Protein AF-0000000066103122 (afdb_homodimer)

Nearest PDB structures (foldseek):
  4ohc-assembly1_D  TM=9.793E-01  e=1.369E-34  Burkholderia cenocepacia J2315
  4ohc-assembly4_C  TM=9.873E-01  e=9.180E-32  Burkholderia cenocepacia J2315
  2wns-assembly1_A  TM=8.733E-01  e=3.227E-16  Homo sapiens
  2p1z-assembly1_B  TM=8.648E-01  e=1.745E-10  Corynebacterium diphtheriae NCTC 13129
  3ohp-assembly1_D  TM=6.500E-01  e=2.940E-05  Vibrio cholerae

Organism: Agrobacterium fabrum (strain C58 / ATCC 33970) (NCBI:txid176299)

Radius of gyration: 23.52 Å; Cα contacts (8 Å, |Δi|>4): 928; chains: 2; bounding box: 47×74×55 Å

Sequence (464 aa):
MNHFTFTDRTVVAELVAKMLWEIKAVHFNSESPYTFASGMKSPVYIDMRKLISFPRIRSAAMDFAAAAVMREAGFEKFDCVAGGETAGIPFAAFLAERLGLPMIYCRKKPKGHGRNAQIEGHMPDGARVLVIEDLTTAGGSMFTFIDAIRAAGGIVDHGIALFYYGIFEEAEARFANGNVKLHYLTTWRDVLAVARAEKLFDEKTLSGVEAFLDNPLPWSAKHGGVSELPQSMNHFTFTDRTVVAELVAKMLWEIKAVHFNSESPYTFASGMKSPVYIDMRKLISFPRIRSAAMDFAAAAVMREAGFEKFDCVAGGETAGIPFAAFLAERLGLPMIYCRKKPKGHGRNAQIEGHMPDGARVLVIEDLTTAGGSMFTFIDAIRAAGGIVDHGIALFYYGIFEEAEARFANGNVKLHYLTTWRDVLAVARAEKLFDEKTLSGVEAFLDNPLPWSAKHGGVSELPQS

InterPro domains:
  IPR000836 Phosphoribosyltransferase domain [PF00156] (63-153)
  IPR000836 Phosphoribosyltransferase domain [cd06223] (75-187)
  IPR004467 Orotate phosphoribosyl transferase domain [TIGR00336] (19-190)
  IPR023031 Orotate phosphoribosyltransferase [MF_01208] (1-232)
  IPR029057 Phosphoribosyltransferase-like [G3DSA:3.40.50.2020] (2-230)
  IPR029057 Phosphoribosyltransferase-like [SSF53271] (18-224)

Foldseek 3Di:
DLPQDQDDLLVLQLVLLVVQVVQVQKAAALPQFDQDPQQFTARMGGHLLVQVVPVVSLLSLLSNVLSQCCVPPHLPQFQEEEAEPDSRVVSRVSNCVSSVHHYWYFYLDADDDDLCRGIGDDDDAAGEYEYEHQEDEQCVSVVSRVVSCVSNRYDAQEYEYQEYAPQDPNSVVVSVVVNHHYHYRYYVVSNLVSCVVVVVDDPVRSVSNVVCSNPVLVSRVVVRGHNDGDPD/DLPQDQDDLLVLQLVLLVVQVVQVQKAFALPQFDQDPQQFTARMGGHLLCQVVPVVSLLSLLSNVLSQCCVPPHLPQFQEEEAEPDSRVVSRVSNCVSSVHHYWYFYLDADDDDLCRGIGDDDDAAGEYEYEHQEDEQCVSVVSRVVSCVSNRYDAQEYEYQEYAPQDPNSVVVSVVVNHHYHYRYYPVSSLVSCVVVVVDDPVRSVSNVVCSNPVLVSRVVVRGHNDGDPD

pLDDT: mean 94.98, std 8.25, range [43.53, 98.94]

Structure (mmCIF, N/CA/C/O backbone):
data_AF-0000000066103122-model_v1
#
loop_
_entity.id
_entity.type
_entity.pdbx_description
1 polymer 'Orotate phosphoribosyltransferase'
#
loop_
_atom_site.group_PDB
_atom_site.id
_atom_site.type_symbol
_atom_site.label_atom_id
_atom_site.label_alt_id
_atom_site.label_comp_id
_atom_site.label_asym_id
_atom_site.label_entity_id
_atom_site.label_seq_id
_atom_site.pdbx_PDB_ins_code
_atom_site.Cartn_x
_atom_site.Cartn_y
_atom_site.Cartn_z
_atom_site.occupancy
_atom_site.B_iso_or_equiv
_atom_site.auth_seq_id
_atom_site.auth_comp_id
_atom_site.auth_asym_id
_atom_site.auth_atom_id
_atom_site.pdbx_PDB_model_num
ATOM 1 N N . MET A 1 1 ? 7.789 -9.289 19.344 1 43.53 1 MET A N 1
ATOM 2 C CA . MET A 1 1 ? 9 -10.039 19.031 1 43.53 1 MET A CA 1
ATOM 3 C C . MET A 1 1 ? 8.75 -10.977 17.844 1 43.53 1 MET A C 1
ATOM 5 O O . MET A 1 1 ? 7.809 -11.766 17.859 1 43.53 1 MET A O 1
ATOM 9 N N . ASN A 1 2 ? 9.195 -10.57 16.656 1 53.97 2 ASN A N 1
ATOM 10 C CA . ASN A 1 2 ? 8.906 -11.375 15.477 1 53.97 2 ASN A CA 1
ATOM 11 C C . ASN A 1 2 ? 9.508 -12.773 15.594 1 53.97 2 ASN A C 1
ATOM 13 O O . ASN A 1 2 ? 10.711 -12.922 15.805 1 53.97 2 ASN A O 1
ATOM 17 N N . HIS A 1 3 ? 8.812 -13.664 16.219 1 66.19 3 HIS A N 1
ATOM 18 C CA . HIS A 1 3 ? 9.266 -15.047 16.203 1 66.19 3 HIS A CA 1
ATOM 19 C C . HIS A 1 3 ? 9.219 -15.641 14.805 1 66.19 3 HIS A C 1
ATOM 21 O O . HIS A 1 3 ? 8.141 -15.75 14.211 1 66.19 3 HIS A O 1
ATOM 27 N N . PHE A 1 4 ? 10.5 -15.492 14.211 1 77.12 4 PHE A N 1
ATOM 28 C CA . PHE A 1 4 ? 10.602 -16.094 12.891 1 77.12 4 PHE A CA 1
ATOM 29 C C . PHE A 1 4 ? 10.867 -17.594 13 1 77.12 4 PHE A C 1
ATOM 31 O O . PHE A 1 4 ? 11.727 -18.031 13.773 1 77.12 4 PHE A O 1
ATOM 38 N N . THR A 1 5 ? 9.945 -18.328 12.445 1 84.81 5 THR A N 1
ATOM 39 C CA . THR A 1 5 ? 10.227 -19.75 12.227 1 84.81 5 THR A CA 1
ATOM 40 C C . THR A 1 5 ? 10.766 -19.984 10.82 1 84.81 5 THR A C 1
ATOM 42 O O . THR A 1 5 ? 10.266 -19.406 9.852 1 84.81 5 THR A O 1
ATOM 45 N N . PHE A 1 6 ? 11.898 -20.688 10.797 1 94.62 6 PHE A N 1
ATOM 46 C CA . PHE A 1 6 ? 12.523 -20.969 9.508 1 94.62 6 PHE A CA 1
ATOM 47 C C . PHE A 1 6 ? 12.078 -22.328 8.984 1 94.62 6 PHE A C 1
ATOM 49 O O . PHE A 1 6 ? 12.828 -23.312 9.062 1 94.62 6 PHE A O 1
ATOM 56 N N . THR A 1 7 ? 10.938 -22.344 8.367 1 93.94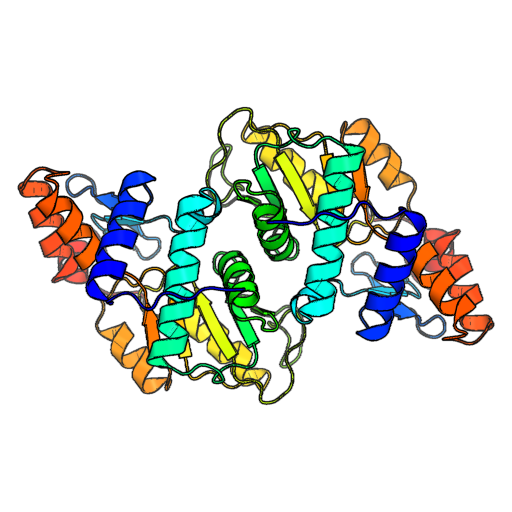 7 THR A N 1
ATOM 57 C CA . THR A 1 7 ? 10.289 -23.531 7.82 1 93.94 7 THR A CA 1
ATOM 58 C C . THR A 1 7 ? 10.945 -23.953 6.508 1 93.94 7 THR A C 1
ATOM 60 O O . THR A 1 7 ? 11.383 -23.094 5.73 1 93.94 7 THR A O 1
ATOM 63 N N . ASP A 1 8 ? 10.977 -25.234 6.324 1 97 8 ASP A N 1
ATOM 64 C CA . ASP A 1 8 ? 11.516 -25.766 5.078 1 97 8 ASP A CA 1
ATOM 65 C C . ASP A 1 8 ? 10.805 -25.172 3.865 1 97 8 ASP A C 1
ATOM 67 O O . ASP A 1 8 ? 9.578 -25.031 3.867 1 97 8 ASP A O 1
ATOM 71 N N . ARG A 1 9 ? 11.547 -24.969 2.834 1 96.88 9 ARG A N 1
ATOM 72 C CA . ARG A 1 9 ? 11.031 -24.281 1.653 1 96.88 9 ARG A CA 1
ATOM 73 C C . ARG A 1 9 ? 9.898 -25.078 1.009 1 96.88 9 ARG A C 1
ATOM 75 O O . ARG A 1 9 ? 8.93 -24.5 0.514 1 96.88 9 ARG A O 1
ATOM 82 N N . THR A 1 10 ? 10.031 -26.359 0.989 1 97.88 10 THR A N 1
ATOM 83 C CA . THR A 1 10 ? 9.016 -27.203 0.355 1 97.88 10 THR A CA 1
ATOM 84 C C . THR A 1 10 ? 7.699 -27.141 1.126 1 97.88 10 THR A C 1
ATOM 86 O O . THR A 1 10 ? 6.621 -27.141 0.527 1 97.88 10 THR A O 1
ATOM 89 N N . VAL A 1 11 ? 7.816 -27.078 2.422 1 98.38 11 VAL A N 1
ATOM 90 C CA . VAL A 1 11 ? 6.637 -26.969 3.271 1 98.38 11 VAL A CA 1
ATOM 91 C C . VAL A 1 11 ? 5.98 -25.609 3.066 1 98.38 11 VAL A C 1
ATOM 93 O O . VAL A 1 11 ? 4.758 -25.516 2.953 1 98.38 11 VAL A O 1
ATOM 96 N N . VAL A 1 12 ? 6.797 -24.547 2.957 1 98.44 12 VAL A N 1
ATOM 97 C CA . VAL A 1 12 ? 6.289 -23.203 2.74 1 98.44 12 VAL A CA 1
ATOM 98 C C . VAL A 1 12 ? 5.543 -23.141 1.407 1 98.44 12 VAL A C 1
ATOM 100 O O . VAL A 1 12 ? 4.422 -22.625 1.34 1 98.44 12 VAL A O 1
ATOM 103 N N . ALA A 1 13 ? 6.152 -23.672 0.388 1 98.81 13 ALA A N 1
ATOM 104 C CA . ALA A 1 13 ? 5.543 -23.641 -0.94 1 98.81 13 ALA A CA 1
ATOM 105 C C . ALA A 1 13 ? 4.188 -24.344 -0.934 1 98.81 13 ALA A C 1
ATOM 107 O O . ALA A 1 13 ? 3.219 -23.844 -1.506 1 98.81 13 ALA A O 1
ATOM 108 N N . GLU A 1 14 ? 4.117 -25.469 -0.267 1 98.81 14 GLU A N 1
ATOM 109 C CA . GLU A 1 14 ? 2.877 -26.234 -0.174 1 98.81 14 GLU A CA 1
ATOM 110 C C . GLU A 1 14 ? 1.819 -25.469 0.617 1 98.81 14 GLU A C 1
ATOM 112 O O . GLU A 1 14 ? 0.664 -25.375 0.196 1 98.81 14 GLU A O 1
ATOM 117 N N . LEU A 1 15 ? 2.184 -24.938 1.771 1 98.75 15 LEU A N 1
ATOM 118 C CA . LEU A 1 15 ? 1.24 -24.234 2.631 1 98.75 15 LEU A CA 1
ATOM 119 C C . LEU A 1 15 ? 0.679 -23 1.926 1 98.75 15 LEU A C 1
ATOM 121 O O . LEU A 1 15 ? -0.526 -22.75 1.977 1 98.75 15 LEU A O 1
ATOM 125 N N . VAL A 1 16 ? 1.563 -22.25 1.271 1 98.81 16 VAL A N 1
ATOM 126 C CA . VAL A 1 16 ? 1.106 -21.047 0.573 1 98.81 16 VAL A CA 1
ATOM 127 C C . VAL A 1 16 ? 0.188 -21.438 -0.582 1 98.81 16 VAL A C 1
ATOM 129 O O . VAL A 1 16 ? -0.847 -20.812 -0.804 1 98.81 16 VAL A O 1
ATOM 132 N N . ALA A 1 17 ? 0.539 -22.484 -1.31 1 98.88 17 ALA A N 1
ATOM 133 C CA . ALA A 1 17 ? -0.339 -22.984 -2.365 1 98.88 17 ALA A CA 1
ATOM 134 C C . ALA A 1 17 ? -1.716 -23.344 -1.813 1 98.88 17 ALA A C 1
ATOM 136 O O . ALA A 1 17 ? -2.738 -22.984 -2.406 1 98.88 17 ALA A O 1
ATOM 137 N N . LYS A 1 18 ? -1.771 -24.031 -0.689 1 98.88 18 LYS A N 1
ATOM 138 C CA . LYS A 1 18 ? -3.033 -24.406 -0.056 1 98.88 18 LYS A CA 1
ATOM 139 C C . LYS A 1 18 ? -3.834 -23.156 0.338 1 98.88 18 LYS A C 1
ATOM 141 O O . LYS A 1 18 ? -5.055 -23.125 0.161 1 98.88 18 LYS A O 1
ATOM 146 N N . MET A 1 19 ? -3.162 -22.156 0.867 1 98.81 19 MET A N 1
ATOM 147 C CA . MET A 1 19 ? -3.814 -20.906 1.223 1 98.81 19 MET A CA 1
ATOM 148 C C . MET A 1 19 ? -4.488 -20.281 0.007 1 98.81 19 MET A C 1
ATOM 150 O O . MET A 1 19 ? -5.625 -19.812 0.097 1 98.81 19 MET A O 1
ATOM 154 N N . LEU A 1 20 ? -3.791 -20.281 -1.116 1 98.88 20 LEU A N 1
ATOM 155 C CA . LEU A 1 20 ? -4.309 -19.672 -2.336 1 98.88 20 LEU A CA 1
ATOM 156 C C . LEU A 1 20 ? -5.562 -20.406 -2.816 1 98.88 20 LEU A C 1
ATOM 158 O O . LEU A 1 20 ? -6.52 -19.766 -3.258 1 98.88 20 LEU A O 1
ATOM 162 N N . TRP A 1 21 ? -5.551 -21.719 -2.736 1 98.81 21 TRP A N 1
ATOM 163 C CA . TRP A 1 21 ? -6.734 -22.484 -3.102 1 98.81 21 TRP A CA 1
ATOM 164 C C . TRP A 1 21 ? -7.895 -22.172 -2.158 1 98.81 21 TRP A C 1
ATOM 166 O O . TRP A 1 21 ? -9.039 -22.031 -2.596 1 98.81 21 TRP A O 1
ATOM 176 N N . GLU A 1 22 ? -7.66 -22.078 -0.868 1 98.56 22 GLU A N 1
ATOM 177 C CA . GLU A 1 22 ? -8.672 -21.875 0.158 1 98.56 22 GLU A CA 1
ATOM 178 C C . GLU A 1 22 ? -9.445 -20.578 -0.086 1 98.56 22 GLU A C 1
ATOM 180 O O . GLU A 1 22 ? -10.656 -20.516 0.111 1 98.56 22 GLU A O 1
ATOM 185 N N . ILE A 1 23 ? -8.758 -19.562 -0.564 1 98.31 23 ILE A N 1
ATOM 186 C CA . ILE A 1 23 ? -9.414 -18.266 -0.694 1 98.31 23 ILE A CA 1
ATOM 187 C C . ILE A 1 23 ? -9.758 -18.016 -2.16 1 98.31 23 ILE A C 1
ATOM 189 O O . ILE A 1 23 ? -10.078 -16.891 -2.537 1 98.31 23 ILE A O 1
ATOM 193 N N . LYS A 1 24 ? -9.523 -19 -3.004 1 98 24 LYS A N 1
ATOM 194 C CA . LYS A 1 24 ? -9.852 -18.922 -4.422 1 98 24 LYS A CA 1
ATOM 195 C C . LYS A 1 24 ? -9.086 -17.812 -5.113 1 98 24 LYS A C 1
ATOM 197 O O . LYS A 1 24 ? -9.664 -17.016 -5.855 1 98 24 LYS A O 1
ATOM 202 N N . ALA A 1 25 ? -7.848 -17.719 -4.742 1 98.56 25 ALA A N 1
ATOM 203 C CA . ALA A 1 25 ? -6.965 -16.781 -5.41 1 98.56 25 ALA A CA 1
ATOM 204 C C . ALA A 1 25 ? -6.398 -17.359 -6.699 1 98.56 25 ALA A C 1
ATOM 206 O O . ALA A 1 25 ? -5.82 -16.641 -7.516 1 98.56 25 ALA A O 1
ATOM 207 N N . VAL A 1 26 ? -6.523 -18.656 -6.887 1 98.38 26 VAL A N 1
ATOM 208 C CA . VAL A 1 26 ? -6.074 -19.344 -8.102 1 98.38 26 VAL A CA 1
ATOM 209 C C . VAL A 1 26 ? -7.234 -20.109 -8.727 1 98.38 26 VAL A C 1
ATOM 211 O O . VAL A 1 26 ? -8.133 -20.578 -8.016 1 98.38 26 VAL A O 1
ATOM 214 N N . HIS A 1 27 ? -7.152 -20.172 -10.07 1 97.19 27 HIS A N 1
ATOM 215 C CA . HIS A 1 27 ? -8.195 -20.844 -10.836 1 97.19 27 HIS A CA 1
ATOM 216 C C . HIS A 1 27 ? -7.609 -21.609 -12.016 1 97.19 27 HIS A C 1
ATOM 218 O O . HIS A 1 27 ? -6.656 -21.156 -12.648 1 97.19 27 HIS A O 1
ATOM 224 N N . PHE A 1 28 ? -8.211 -22.797 -12.25 1 97.56 28 PHE A N 1
ATOM 225 C CA . PHE A 1 28 ? -7.891 -23.578 -13.43 1 97.56 28 PHE A CA 1
ATOM 226 C C . PHE A 1 28 ? -9.094 -23.688 -14.359 1 97.56 28 PHE A C 1
ATOM 228 O O . PHE A 1 28 ? -10.227 -23.844 -13.898 1 97.56 28 PHE A O 1
ATOM 235 N N . ASN A 1 29 ? -8.938 -23.438 -15.578 1 94.5 29 ASN A N 1
ATOM 236 C CA . ASN A 1 29 ? -9.961 -23.656 -16.594 1 94.5 29 ASN A CA 1
ATOM 237 C C . ASN A 1 29 ? -9.336 -24.016 -17.938 1 94.5 29 ASN A C 1
ATOM 239 O O . ASN A 1 29 ? -9.016 -23.141 -18.75 1 94.5 29 ASN A O 1
ATOM 243 N N . SER A 1 30 ? -9.297 -25.234 -18.219 1 89.31 30 SER A N 1
ATOM 244 C CA . SER A 1 30 ? -8.656 -25.672 -19.453 1 89.31 30 SER A CA 1
ATOM 245 C C . SER A 1 30 ? -9.648 -25.688 -20.609 1 89.31 30 SER A C 1
ATOM 247 O O . SER A 1 30 ? -9.258 -25.672 -21.781 1 89.31 30 SER A O 1
ATOM 249 N N . GLU A 1 31 ? -10.875 -25.781 -20.359 1 89.88 31 GLU A N 1
ATOM 250 C CA . GLU A 1 31 ? -11.906 -25.828 -21.391 1 89.88 31 GLU A CA 1
ATOM 251 C C . GLU A 1 31 ? -12.133 -24.438 -22 1 89.88 31 GLU A C 1
ATOM 253 O O . GLU A 1 31 ? -12.266 -24.312 -23.219 1 89.88 31 GLU A O 1
ATOM 258 N N . SER A 1 32 ? -12.188 -23.453 -21.188 1 92.88 32 SER A N 1
ATOM 259 C CA . SER A 1 32 ? -12.312 -22.062 -21.625 1 92.88 32 SER A CA 1
ATOM 260 C C . SER A 1 32 ? -11.18 -21.203 -21.062 1 92.88 32 SER A C 1
ATOM 262 O O . SER A 1 32 ? -11.367 -20.469 -20.094 1 92.88 32 SER A O 1
ATOM 264 N N . PRO A 1 33 ? -10.062 -21.234 -21.719 1 94.81 33 PRO A N 1
ATOM 265 C CA . PRO A 1 33 ? -8.875 -20.578 -21.188 1 94.81 33 PRO A CA 1
ATOM 266 C C . PRO A 1 33 ? -9.047 -19.062 -21.047 1 94.81 33 PRO A C 1
ATOM 268 O O . PRO A 1 33 ? -9.852 -18.469 -21.781 1 94.81 33 PRO A O 1
ATOM 271 N N . TYR A 1 34 ? -8.312 -18.516 -20.188 1 94.62 34 TYR A N 1
ATOM 272 C CA . TYR A 1 34 ? -8.266 -17.078 -19.984 1 94.62 34 TYR A CA 1
ATOM 273 C C . TYR A 1 34 ? -7.422 -16.391 -21.047 1 94.62 34 TYR A C 1
ATOM 275 O O . TYR A 1 34 ? -6.574 -17.031 -21.672 1 94.62 34 TYR A O 1
ATOM 283 N N . THR A 1 35 ? -7.715 -15.156 -21.234 1 91.56 35 THR A N 1
ATOM 284 C CA . THR A 1 35 ? -6.918 -14.344 -22.141 1 91.56 35 THR A CA 1
ATOM 285 C C . THR A 1 35 ? -6.207 -13.227 -21.391 1 91.56 35 THR A C 1
ATOM 287 O O . THR A 1 35 ? -6.855 -12.383 -20.766 1 91.56 35 THR A O 1
ATOM 290 N N . PHE A 1 36 ? -4.91 -13.258 -21.516 1 85.75 36 PHE A N 1
ATOM 291 C CA . PHE A 1 36 ? -4.129 -12.18 -20.906 1 85.75 36 PHE A CA 1
ATOM 292 C C . PHE A 1 36 ? -4.125 -10.945 -21.797 1 85.75 36 PHE A C 1
ATOM 294 O O . PHE A 1 36 ? -4.473 -11.031 -22.984 1 85.75 36 PHE A O 1
ATOM 301 N N . ALA A 1 37 ? -3.756 -9.844 -21.219 1 76.69 37 ALA A N 1
ATOM 302 C CA . ALA A 1 37 ? -3.66 -8.594 -21.969 1 76.69 37 ALA A CA 1
ATOM 303 C C . ALA A 1 37 ? -2.695 -8.742 -23.141 1 76.69 37 ALA A C 1
ATOM 305 O O . ALA A 1 37 ? -2.871 -8.102 -24.188 1 76.69 37 ALA A O 1
ATOM 306 N N . SER A 1 38 ? -1.749 -9.586 -22.969 1 81.12 38 SER A N 1
ATOM 307 C CA . SER A 1 38 ? -0.739 -9.836 -23.984 1 81.12 38 SER A CA 1
ATOM 308 C C . SER A 1 38 ? -1.318 -10.625 -25.156 1 81.12 38 SER A C 1
ATOM 310 O O . SER A 1 38 ? -0.667 -10.781 -26.188 1 81.12 38 SER A O 1
ATOM 312 N N . GLY A 1 39 ? -2.48 -11.133 -24.953 1 86.69 39 GLY A N 1
ATOM 313 C CA . GLY A 1 39 ? -3.088 -12 -25.953 1 86.69 39 GLY A CA 1
ATOM 314 C C . GLY A 1 39 ? -2.852 -13.469 -25.688 1 86.69 39 GLY A C 1
ATOM 315 O O . GLY A 1 39 ? -3.438 -14.328 -26.359 1 86.69 39 GLY A O 1
ATOM 316 N N . MET A 1 40 ? -2.086 -13.758 -24.75 1 90.75 40 MET A N 1
ATOM 317 C CA . MET A 1 40 ? -1.8 -15.148 -24.406 1 90.75 40 MET A CA 1
ATOM 318 C C . MET A 1 40 ? -3.023 -15.82 -23.797 1 90.75 40 MET A C 1
ATOM 320 O O . MET A 1 40 ? -3.723 -15.227 -22.984 1 90.75 40 MET A O 1
ATOM 324 N N . LYS A 1 41 ? -3.229 -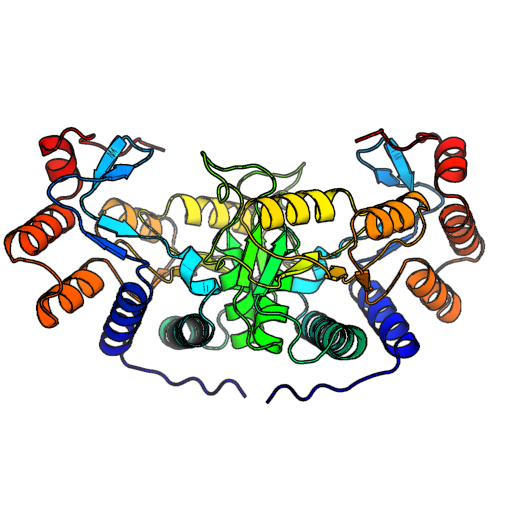17.047 -24.234 1 94.94 41 LYS A N 1
ATOM 325 C CA . LYS A 1 41 ? -4.246 -17.891 -23.609 1 94.94 41 LYS A CA 1
ATOM 326 C C . LYS A 1 41 ? -3.648 -18.719 -22.469 1 94.94 41 LYS A C 1
ATOM 328 O O . LYS A 1 41 ? -2.527 -19.203 -22.578 1 94.94 41 LYS A O 1
ATOM 333 N N . SER A 1 42 ? -4.371 -18.734 -21.469 1 95.94 42 SER A N 1
ATOM 334 C CA . SER A 1 42 ? -3.875 -19.406 -20.266 1 95.94 42 SER A CA 1
ATOM 335 C C . SER A 1 42 ? -4.984 -20.203 -19.578 1 95.94 42 SER A C 1
ATOM 337 O O . SER A 1 42 ? -6.098 -19.688 -19.406 1 95.94 42 SER A O 1
ATOM 339 N N . PRO A 1 43 ? -4.727 -21.438 -19.219 1 97.44 43 PRO A N 1
ATOM 340 C CA . PRO A 1 43 ? -5.719 -22.188 -18.438 1 97.44 43 PRO A CA 1
ATOM 341 C C . PRO A 1 43 ? -5.676 -21.875 -16.953 1 97.44 43 PRO A C 1
ATOM 343 O O . PRO A 1 43 ? -6.418 -22.453 -16.156 1 97.44 43 PRO A O 1
ATOM 346 N N . VAL A 1 44 ? -4.766 -20.984 -16.578 1 97.5 44 VAL A N 1
ATOM 347 C CA . VAL A 1 44 ? -4.637 -20.641 -15.156 1 97.5 44 VAL A CA 1
ATOM 348 C C . VAL A 1 44 ? -4.832 -19.141 -14.969 1 97.5 44 VAL A C 1
ATOM 350 O O . VAL A 1 44 ? -4.508 -18.344 -15.852 1 97.5 44 VAL A O 1
ATOM 353 N N . TYR A 1 45 ? -5.418 -18.828 -13.875 1 96.06 45 TYR A N 1
ATOM 354 C CA . TYR A 1 45 ? -5.605 -17.453 -13.453 1 96.06 45 TYR A CA 1
ATOM 355 C C . TYR A 1 45 ? -5.289 -17.281 -11.977 1 96.06 45 TYR A C 1
ATOM 357 O O . TYR A 1 45 ? -5.543 -18.172 -11.172 1 96.06 45 TYR A O 1
ATOM 365 N N . ILE A 1 46 ? -4.723 -16.141 -11.633 1 97.5 46 ILE A N 1
ATOM 366 C CA . ILE A 1 46 ? -4.34 -15.891 -10.25 1 97.5 46 ILE A CA 1
ATOM 367 C C . ILE A 1 46 ? -4.617 -14.438 -9.891 1 97.5 46 ILE A C 1
ATOM 369 O O . ILE A 1 46 ? -4.387 -13.531 -10.695 1 97.5 46 ILE A O 1
ATOM 373 N N . ASP A 1 47 ? -5.109 -14.195 -8.68 1 96.56 47 ASP A N 1
ATOM 374 C CA . ASP A 1 47 ? -5.285 -12.875 -8.086 1 96.56 47 ASP A CA 1
ATOM 375 C C . ASP A 1 47 ? -4.641 -12.805 -6.699 1 96.56 47 ASP A C 1
ATOM 377 O O . ASP A 1 47 ? -5.305 -13.031 -5.688 1 96.56 47 ASP A O 1
ATOM 381 N N . MET A 1 48 ? -3.445 -12.344 -6.652 1 98.12 48 MET A N 1
ATOM 382 C CA . MET A 1 48 ? -2.682 -12.297 -5.406 1 98.12 48 MET A CA 1
ATOM 383 C C . MET A 1 48 ? -3.17 -11.164 -4.512 1 98.12 48 MET A C 1
ATOM 385 O O . MET A 1 48 ? -2.873 -11.141 -3.316 1 98.12 48 MET A O 1
ATOM 389 N N . ARG A 1 49 ? -3.883 -10.203 -5.027 1 97.56 49 ARG A N 1
ATOM 390 C CA . ARG A 1 49 ? -4.348 -9.062 -4.246 1 97.56 49 ARG A CA 1
ATOM 391 C C . ARG A 1 49 ? -5.395 -9.484 -3.225 1 97.56 49 ARG A C 1
ATOM 393 O O . ARG A 1 49 ? -5.641 -8.773 -2.246 1 97.56 49 ARG A O 1
ATOM 400 N N . LYS A 1 50 ? -5.957 -10.648 -3.426 1 98 50 LYS A N 1
ATOM 401 C CA . LYS A 1 50 ? -6.941 -11.156 -2.475 1 98 50 LYS A CA 1
ATOM 402 C C . LYS A 1 50 ? -6.309 -11.391 -1.105 1 98 50 LYS A C 1
ATOM 404 O O . LYS A 1 50 ? -6.992 -11.328 -0.081 1 98 50 LYS A O 1
ATOM 409 N N . LEU A 1 51 ? -5.059 -11.672 -1.095 1 98.69 51 LEU A N 1
ATOM 410 C CA . LEU A 1 51 ? -4.367 -12.055 0.133 1 98.69 51 LEU A CA 1
ATOM 411 C C . LEU A 1 51 ? -4.523 -10.977 1.202 1 98.69 51 LEU A C 1
ATOM 413 O O . LEU A 1 51 ? -4.637 -11.289 2.391 1 98.69 51 LEU A O 1
ATOM 417 N N . ILE A 1 52 ? -4.578 -9.727 0.812 1 98.88 52 ILE A N 1
ATOM 418 C CA . ILE A 1 52 ? -4.539 -8.633 1.779 1 98.88 52 ILE A CA 1
ATOM 419 C C . ILE A 1 52 ? -5.832 -8.617 2.592 1 98.88 52 ILE A C 1
ATOM 421 O O . ILE A 1 52 ? -5.895 -8.008 3.662 1 98.88 52 ILE A O 1
ATOM 425 N N . SER A 1 53 ? -6.816 -9.305 2.141 1 98.88 53 SER A N 1
ATOM 426 C CA . SER A 1 53 ? -8.133 -9.273 2.771 1 98.88 53 SER A CA 1
ATOM 427 C C . SER A 1 53 ? -8.312 -10.445 3.734 1 98.88 53 SER A C 1
ATOM 429 O O . SER A 1 53 ? -9.375 -10.602 4.336 1 98.88 53 SER A O 1
ATOM 431 N N . PHE A 1 54 ? -7.332 -11.289 3.914 1 98.81 54 PHE A N 1
ATOM 432 C CA . PHE A 1 54 ? -7.387 -12.453 4.793 1 98.81 54 PHE A CA 1
ATOM 433 C C . PHE A 1 54 ? -6.27 -12.406 5.824 1 98.81 54 PHE A C 1
ATOM 435 O O . PHE A 1 54 ? -5.168 -12.906 5.582 1 98.81 54 PHE A O 1
ATOM 442 N N . PRO A 1 55 ? -6.562 -11.922 7.012 1 98.44 55 PRO A N 1
ATOM 443 C CA . PRO A 1 55 ? -5.543 -11.602 8.016 1 98.44 55 PRO A CA 1
ATOM 444 C C . PRO A 1 55 ? -4.68 -12.805 8.383 1 98.44 55 PRO A C 1
ATOM 446 O O . PRO A 1 55 ? -3.455 -12.68 8.484 1 98.44 55 PRO A O 1
ATOM 449 N N . ARG A 1 56 ? -5.281 -13.969 8.578 1 98.06 56 ARG A N 1
ATOM 450 C CA . ARG A 1 56 ? -4.5 -15.141 8.961 1 98.06 56 ARG A CA 1
ATOM 451 C C . ARG A 1 56 ? -3.564 -15.562 7.832 1 98.06 56 ARG A C 1
ATOM 453 O O . ARG A 1 56 ? -2.389 -15.844 8.07 1 98.06 56 ARG A O 1
ATOM 460 N N . ILE A 1 57 ? -4.043 -15.531 6.609 1 98.25 57 ILE A N 1
ATOM 461 C CA . ILE A 1 57 ? -3.295 -15.984 5.441 1 98.25 57 ILE A CA 1
ATOM 462 C C . ILE A 1 57 ? -2.205 -14.969 5.102 1 98.25 57 ILE A C 1
ATOM 464 O O . ILE A 1 57 ? -1.046 -15.336 4.898 1 98.25 57 ILE A O 1
ATOM 468 N N . ARG A 1 58 ? -2.543 -13.672 5.086 1 98.38 58 ARG A N 1
ATOM 469 C CA . ARG A 1 58 ? -1.532 -12.672 4.75 1 98.38 58 ARG A CA 1
ATOM 470 C C . ARG A 1 58 ? -0.418 -12.648 5.793 1 98.38 58 ARG A C 1
ATOM 472 O O . ARG A 1 58 ? 0.753 -12.469 5.453 1 98.38 58 ARG A O 1
ATOM 479 N N . SER A 1 59 ? -0.783 -12.828 7.062 1 97.44 59 SER A N 1
ATOM 480 C CA . SER A 1 59 ? 0.222 -12.836 8.117 1 97.44 59 SER A CA 1
ATOM 481 C C . SER A 1 59 ? 1.181 -14.016 7.961 1 97.44 59 SER A C 1
ATOM 483 O O . SER A 1 59 ? 2.398 -13.844 8.031 1 97.44 59 SER A O 1
ATOM 485 N N . ALA A 1 60 ? 0.632 -15.156 7.73 1 97.44 60 ALA A N 1
ATOM 486 C CA . ALA A 1 60 ? 1.47 -16.344 7.555 1 97.44 60 ALA A CA 1
ATOM 487 C C . ALA A 1 60 ? 2.385 -16.188 6.344 1 97.44 60 ALA A C 1
ATOM 489 O O . ALA A 1 60 ? 3.586 -16.453 6.426 1 97.44 60 ALA A O 1
ATOM 490 N N . ALA A 1 61 ? 1.831 -15.773 5.234 1 98.19 61 ALA A N 1
ATOM 491 C CA . ALA A 1 61 ? 2.611 -15.602 4.012 1 98.19 61 ALA A CA 1
ATOM 492 C C . ALA A 1 61 ? 3.746 -14.602 4.219 1 98.19 61 ALA A C 1
ATOM 494 O O . ALA A 1 61 ? 4.871 -14.828 3.771 1 98.19 61 ALA A O 1
ATOM 495 N N . MET A 1 62 ? 3.447 -13.516 4.902 1 98.31 62 MET A N 1
ATOM 496 C CA . MET A 1 62 ? 4.453 -12.469 5.09 1 98.31 62 MET A CA 1
ATOM 497 C C . MET A 1 62 ? 5.516 -12.914 6.09 1 98.31 62 MET A C 1
ATOM 499 O O . MET A 1 62 ? 6.684 -12.547 5.965 1 98.31 62 MET A O 1
ATOM 503 N N . ASP A 1 63 ? 5.121 -13.703 7.074 1 98 63 ASP A N 1
ATOM 504 C CA . ASP A 1 63 ? 6.109 -14.305 7.961 1 98 63 ASP A CA 1
ATOM 505 C C . ASP A 1 63 ? 7.039 -15.242 7.191 1 98 63 ASP A C 1
ATOM 507 O O . ASP A 1 63 ? 8.258 -15.227 7.402 1 98 63 ASP A O 1
ATOM 511 N N . PHE A 1 64 ? 6.488 -16.047 6.293 1 98.38 64 PHE A N 1
ATOM 512 C CA . PHE A 1 64 ? 7.297 -16.922 5.441 1 98.38 64 PHE A CA 1
ATOM 513 C C . PHE A 1 64 ? 8.242 -16.094 4.574 1 98.38 64 PHE A C 1
ATOM 515 O O . PHE A 1 64 ? 9.406 -16.453 4.395 1 98.38 64 PHE A O 1
ATOM 522 N N . ALA A 1 65 ? 7.727 -15 4.055 1 98.56 65 ALA A N 1
ATOM 523 C CA . ALA A 1 65 ? 8.547 -14.148 3.201 1 98.56 65 ALA A CA 1
ATOM 524 C C . ALA A 1 65 ? 9.727 -13.562 3.979 1 98.56 65 ALA A C 1
ATOM 526 O O . ALA A 1 65 ? 10.859 -13.586 3.5 1 98.56 65 ALA A O 1
ATOM 527 N N . ALA A 1 66 ? 9.461 -13.039 5.148 1 98.31 66 ALA A N 1
ATOM 528 C CA . ALA A 1 66 ? 10.516 -12.484 5.992 1 98.31 66 ALA A CA 1
ATOM 529 C C . ALA A 1 66 ? 11.57 -13.539 6.309 1 98.31 66 ALA A C 1
ATOM 531 O O . ALA A 1 66 ? 12.773 -13.273 6.188 1 98.31 66 ALA A O 1
ATOM 532 N N . ALA A 1 67 ? 11.109 -14.727 6.66 1 98.06 67 ALA A N 1
ATOM 533 C CA . ALA A 1 67 ? 12.023 -15.82 6.992 1 98.06 67 ALA A CA 1
ATOM 534 C C . ALA A 1 67 ? 12.867 -16.219 5.785 1 98.06 67 ALA A C 1
ATOM 536 O O . ALA A 1 67 ? 14.07 -16.469 5.914 1 98.06 67 ALA A O 1
ATOM 537 N N . ALA A 1 68 ? 12.25 -16.234 4.645 1 97.75 68 ALA A N 1
ATOM 538 C CA . ALA A 1 68 ? 12.945 -16.641 3.424 1 97.75 68 ALA A CA 1
ATOM 539 C C . ALA A 1 68 ? 14.07 -15.664 3.086 1 97.75 68 ALA A C 1
ATOM 541 O O . ALA A 1 68 ? 15.195 -16.078 2.809 1 97.75 68 ALA A O 1
ATOM 542 N N . VAL A 1 69 ? 13.773 -14.375 3.117 1 97.75 69 VAL A N 1
ATOM 543 C CA . VAL A 1 69 ? 14.789 -13.406 2.721 1 97.75 69 VAL A CA 1
ATOM 544 C C . VAL A 1 69 ? 15.898 -13.359 3.766 1 97.75 69 VAL A C 1
ATOM 546 O O . VAL A 1 69 ? 17.078 -13.203 3.426 1 97.75 69 VAL A O 1
ATOM 549 N N . MET A 1 70 ? 15.57 -13.508 5.02 1 97.38 70 MET A N 1
ATOM 550 C CA . MET A 1 70 ? 16.594 -13.531 6.055 1 97.38 70 MET A CA 1
ATOM 551 C C . MET A 1 70 ? 17.5 -14.758 5.898 1 97.38 70 MET A C 1
ATOM 553 O O . MET A 1 70 ? 18.719 -14.648 5.992 1 97.38 70 MET A O 1
ATOM 557 N N . ARG A 1 71 ? 16.891 -15.836 5.613 1 96.88 71 ARG A N 1
ATOM 558 C CA . ARG A 1 71 ? 17.625 -17.078 5.473 1 96.88 71 ARG A CA 1
ATOM 559 C C . ARG A 1 71 ? 18.516 -17.062 4.23 1 96.88 71 ARG A C 1
ATOM 561 O O . ARG A 1 71 ? 19.688 -17.438 4.289 1 96.88 71 ARG A O 1
ATOM 568 N N . GLU A 1 72 ? 17.969 -16.594 3.188 1 97.5 72 GLU A N 1
ATOM 569 C CA . GLU A 1 72 ? 18.625 -16.75 1.894 1 97.5 72 GLU A CA 1
ATOM 570 C C . GLU A 1 72 ? 19.562 -15.578 1.597 1 97.5 72 GLU A C 1
ATOM 572 O O . GLU A 1 72 ? 20.547 -15.734 0.878 1 97.5 72 GLU A O 1
ATOM 577 N N . ALA A 1 73 ? 19.25 -14.422 2.068 1 97.88 73 ALA A N 1
ATOM 578 C CA . ALA A 1 73 ? 20.047 -13.242 1.779 1 97.88 73 ALA A CA 1
ATOM 579 C C . ALA A 1 73 ? 20.875 -12.828 2.992 1 97.88 73 ALA A C 1
ATOM 581 O O . ALA A 1 73 ? 22.062 -12.492 2.859 1 97.88 73 ALA A O 1
ATOM 582 N N . GLY A 1 74 ? 20.266 -12.805 4.207 1 97.44 74 GLY A N 1
ATOM 583 C CA . GLY A 1 74 ? 20.953 -12.406 5.43 1 97.44 74 GLY A CA 1
ATOM 584 C C . GLY A 1 74 ? 20.078 -11.547 6.336 1 97.44 74 GLY A C 1
ATOM 585 O O . GLY A 1 74 ? 19.203 -10.828 5.859 1 97.44 74 GLY A O 1
ATOM 586 N N . PHE A 1 75 ? 20.391 -11.5 7.586 1 96.5 75 PHE A N 1
ATOM 587 C CA . PHE A 1 75 ? 19.594 -10.82 8.594 1 96.5 75 PHE A CA 1
ATOM 588 C C . PHE A 1 75 ? 19.797 -9.312 8.523 1 96.5 75 PHE A C 1
ATOM 590 O O . PHE A 1 75 ? 18.891 -8.547 8.875 1 96.5 75 PHE A O 1
ATOM 597 N N . GLU A 1 76 ? 20.938 -8.875 8.078 1 97.56 76 GLU A N 1
ATOM 598 C CA . GLU A 1 76 ? 21.25 -7.449 8.008 1 97.56 76 GLU A CA 1
ATOM 599 C C . GLU A 1 76 ? 21.641 -7.035 6.594 1 97.56 76 GLU A C 1
ATOM 601 O O . GLU A 1 76 ? 22.531 -6.215 6.406 1 97.56 76 GLU A O 1
ATOM 606 N N . LYS A 1 77 ? 20.906 -7.582 5.648 1 98.25 77 LYS A N 1
ATOM 607 C CA . LYS A 1 77 ? 21.25 -7.402 4.242 1 98.25 77 LYS A CA 1
ATOM 608 C C . LYS A 1 77 ? 20.578 -6.172 3.658 1 98.25 77 LYS A C 1
ATOM 610 O O . LYS A 1 77 ? 21 -5.648 2.627 1 98.25 77 LYS A O 1
ATOM 615 N N . PHE A 1 78 ? 19.578 -5.703 4.301 1 98.75 78 PHE A N 1
ATOM 616 C CA . PHE A 1 78 ? 18.734 -4.676 3.695 1 98.75 78 PHE A CA 1
ATOM 617 C C . PHE A 1 78 ? 18.609 -3.467 4.613 1 98.75 78 PHE A C 1
ATOM 619 O O . PHE A 1 78 ? 18.594 -3.609 5.836 1 98.75 78 PHE A O 1
ATOM 626 N N . ASP A 1 79 ? 18.469 -2.305 4.004 1 98.81 79 ASP A N 1
ATOM 627 C CA . ASP A 1 79 ? 18.25 -1.045 4.707 1 98.81 79 ASP A CA 1
ATOM 628 C C . ASP A 1 79 ? 16.812 -0.55 4.508 1 98.81 79 ASP A C 1
ATOM 630 O O . ASP A 1 79 ? 16.344 0.312 5.246 1 98.81 79 ASP A O 1
ATOM 634 N N . CYS A 1 80 ? 16.141 -1.134 3.484 1 98.62 80 CYS A N 1
ATOM 635 C CA . CYS A 1 80 ? 14.844 -0.615 3.064 1 98.62 80 CYS A CA 1
ATOM 636 C C . CYS A 1 80 ? 14.07 -1.658 2.266 1 98.62 80 CYS A C 1
ATOM 638 O O . CYS A 1 80 ? 14.664 -2.494 1.587 1 98.62 80 CYS A O 1
ATOM 640 N N . VAL A 1 81 ? 12.758 -1.664 2.387 1 98.94 81 VAL A N 1
ATOM 641 C CA . VAL A 1 81 ? 11.883 -2.488 1.56 1 98.94 81 VAL A CA 1
ATOM 642 C C . VAL A 1 81 ? 11.102 -1.604 0.587 1 98.94 81 VAL A C 1
ATOM 644 O O . VAL A 1 81 ? 10.594 -0.549 0.97 1 98.94 81 VAL A O 1
ATOM 647 N N . ALA A 1 82 ? 11.016 -1.977 -0.659 1 98.94 82 ALA A N 1
ATOM 648 C CA . ALA A 1 82 ? 10.297 -1.212 -1.674 1 98.94 82 ALA A CA 1
ATOM 649 C C . ALA A 1 82 ? 9.164 -2.035 -2.281 1 98.94 82 ALA A C 1
ATOM 651 O O . ALA A 1 82 ? 9.367 -3.186 -2.678 1 98.94 82 ALA A O 1
ATOM 652 N N . GLY A 1 83 ? 7.996 -1.461 -2.305 1 98.88 83 GLY A N 1
ATOM 653 C CA . GLY A 1 83 ? 6.879 -2.051 -3.023 1 98.88 83 GLY A CA 1
ATOM 654 C C . GLY A 1 83 ? 6.598 -1.373 -4.352 1 98.88 83 GLY A C 1
ATOM 655 O O . GLY A 1 83 ? 6.609 -0.144 -4.445 1 98.88 83 GLY A O 1
ATOM 656 N N . GLY A 1 84 ? 6.398 -2.117 -5.336 1 98 84 GLY A N 1
ATOM 657 C CA . GLY A 1 84 ? 6.016 -1.544 -6.617 1 98 84 GLY A CA 1
ATOM 658 C C . GLY A 1 84 ? 4.543 -1.186 -6.695 1 98 84 GLY A C 1
ATOM 659 O O . GLY A 1 84 ? 3.689 -1.941 -6.227 1 98 84 GLY A O 1
ATOM 660 N N . GLU A 1 85 ? 4.262 0.007 -7.238 1 97.12 85 GLU A N 1
ATOM 661 C CA . GLU A 1 85 ? 2.877 0.377 -7.52 1 97.12 85 GLU A CA 1
ATOM 662 C C . GLU A 1 85 ? 2.213 -0.631 -8.453 1 97.12 85 GLU A C 1
ATOM 664 O O . GLU A 1 85 ? 2.793 -1.018 -9.469 1 97.12 85 GLU A O 1
ATOM 669 N N . THR A 1 86 ? 1.022 -1.048 -8.078 1 96.75 86 THR A N 1
ATOM 670 C CA . THR A 1 86 ? 0.264 -0.718 -6.875 1 96.75 86 THR A CA 1
ATOM 671 C C . THR A 1 86 ? 0.195 -1.918 -5.934 1 96.75 86 THR A C 1
ATOM 673 O O . THR A 1 86 ? 0.29 -1.763 -4.715 1 96.75 86 THR A O 1
ATOM 676 N N . ALA A 1 87 ? 0.236 -3.104 -6.602 1 97.56 87 ALA A N 1
ATOM 677 C CA . ALA A 1 87 ? -0.099 -4.32 -5.871 1 97.56 87 ALA A CA 1
ATOM 678 C C . ALA A 1 87 ? 1.001 -4.688 -4.879 1 97.56 87 ALA A C 1
ATOM 680 O O . ALA A 1 87 ? 0.757 -5.406 -3.906 1 97.56 87 ALA A O 1
ATOM 681 N N . GLY A 1 88 ? 2.193 -4.188 -5.043 1 98.62 88 GLY A N 1
ATOM 682 C CA . GLY A 1 88 ? 3.307 -4.512 -4.164 1 98.62 88 GLY A CA 1
ATOM 683 C C . GLY A 1 88 ? 3.307 -3.707 -2.877 1 98.62 88 GLY A C 1
ATOM 684 O O . GLY A 1 88 ? 3.969 -4.078 -1.907 1 98.62 88 GLY A O 1
ATOM 685 N N . ILE A 1 89 ? 2.584 -2.682 -2.809 1 98.88 89 ILE A N 1
ATOM 686 C CA . ILE A 1 89 ? 2.699 -1.677 -1.756 1 98.88 89 ILE A CA 1
ATOM 687 C C . ILE A 1 89 ? 2.221 -2.262 -0.429 1 98.88 89 ILE A C 1
ATOM 689 O O . ILE A 1 89 ? 2.922 -2.178 0.582 1 98.88 89 ILE A O 1
ATOM 693 N N . PRO A 1 90 ? 1.068 -2.918 -0.362 1 98.88 90 PRO A N 1
ATOM 694 C CA . PRO A 1 90 ? 0.677 -3.467 0.938 1 98.88 90 PRO A CA 1
ATOM 695 C C . PRO A 1 90 ? 1.664 -4.508 1.46 1 98.88 90 PRO A C 1
ATOM 697 O O . PRO A 1 90 ? 1.939 -4.559 2.662 1 98.88 90 PRO A O 1
ATOM 700 N N . PHE A 1 91 ? 2.174 -5.285 0.569 1 98.88 91 PHE A N 1
ATOM 701 C CA . PHE A 1 91 ? 3.082 -6.352 0.978 1 98.88 91 PHE A CA 1
ATOM 702 C C . PHE A 1 91 ? 4.422 -5.777 1.428 1 98.88 91 PHE A C 1
ATOM 704 O O . PHE A 1 91 ? 5.066 -6.324 2.322 1 98.88 91 PHE A O 1
ATOM 711 N N . ALA A 1 92 ? 4.809 -4.684 0.784 1 98.94 92 ALA A N 1
ATOM 712 C CA . ALA A 1 92 ? 5.992 -3.984 1.274 1 98.94 92 ALA A CA 1
ATOM 713 C C . ALA A 1 92 ? 5.773 -3.461 2.691 1 98.94 92 ALA A C 1
ATOM 715 O O . ALA A 1 92 ? 6.676 -3.516 3.527 1 98.94 92 ALA A O 1
ATOM 716 N N . ALA A 1 93 ? 4.605 -2.939 2.963 1 98.88 93 ALA A N 1
ATOM 717 C CA . ALA A 1 93 ? 4.281 -2.441 4.297 1 98.88 93 ALA A CA 1
ATOM 718 C C . ALA A 1 93 ? 4.34 -3.564 5.328 1 98.88 93 ALA A C 1
ATOM 720 O O . ALA A 1 93 ? 4.996 -3.43 6.367 1 98.88 93 ALA A O 1
ATOM 721 N N . PHE A 1 94 ? 3.691 -4.703 5.035 1 98.69 94 PHE A N 1
ATOM 722 C CA . PHE A 1 94 ? 3.684 -5.848 5.938 1 98.69 94 PHE A CA 1
ATOM 723 C C . PHE A 1 94 ? 5.102 -6.344 6.195 1 98.69 94 PHE A C 1
ATOM 725 O O . PHE A 1 94 ? 5.469 -6.625 7.336 1 98.69 94 PHE A O 1
ATOM 732 N N . LEU A 1 95 ? 5.859 -6.426 5.121 1 98.69 95 LEU A N 1
ATOM 733 C CA . LEU A 1 95 ? 7.203 -6.988 5.23 1 98.69 95 LEU A CA 1
ATOM 734 C C . LEU A 1 95 ? 8.133 -6.035 5.973 1 98.69 95 LEU A C 1
ATOM 736 O O . LEU A 1 95 ? 8.945 -6.469 6.793 1 98.69 95 LEU A O 1
ATOM 740 N N . ALA A 1 96 ? 8.047 -4.762 5.68 1 98.75 96 ALA A N 1
ATOM 741 C CA . ALA A 1 96 ? 8.883 -3.768 6.344 1 98.75 96 ALA A CA 1
ATOM 742 C C . ALA A 1 96 ? 8.664 -3.785 7.852 1 98.75 96 ALA A C 1
ATOM 744 O O . ALA A 1 96 ? 9.617 -3.629 8.625 1 98.75 96 ALA A O 1
ATOM 745 N N . GLU A 1 97 ? 7.477 -3.988 8.273 1 97.38 97 GLU A N 1
ATOM 746 C CA . GLU A 1 97 ? 7.18 -4.078 9.703 1 97.38 97 GLU A CA 1
ATOM 747 C C . GLU A 1 97 ? 7.84 -5.309 10.328 1 97.38 97 GLU A C 1
ATOM 749 O O . GLU A 1 97 ? 8.438 -5.219 11.398 1 97.38 97 GLU A O 1
ATOM 754 N N . ARG A 1 98 ? 7.738 -6.395 9.656 1 97.19 98 ARG A N 1
ATOM 755 C CA . ARG A 1 98 ? 8.297 -7.637 10.172 1 97.19 98 ARG A CA 1
ATOM 756 C C . ARG A 1 98 ? 9.82 -7.551 10.281 1 97.19 98 ARG A C 1
ATOM 758 O O . ARG A 1 98 ? 10.406 -8.094 11.219 1 97.19 98 ARG A O 1
ATOM 765 N N . LEU A 1 99 ? 10.391 -6.82 9.352 1 97.81 99 LEU A N 1
ATOM 766 C CA . LEU A 1 99 ? 11.844 -6.746 9.297 1 97.81 99 LEU A CA 1
ATOM 767 C C . LEU A 1 99 ? 12.359 -5.551 10.094 1 97.81 99 LEU A C 1
ATOM 769 O O . LEU A 1 99 ? 13.57 -5.375 10.25 1 97.81 99 LEU A O 1
ATOM 773 N N . GLY A 1 100 ? 11.445 -4.695 10.594 1 97.12 100 GLY A N 1
ATOM 774 C CA . GLY A 1 100 ? 11.852 -3.494 11.305 1 97.12 100 GLY A CA 1
ATOM 775 C C . GLY A 1 100 ? 12.609 -2.512 10.438 1 97.12 100 GLY A C 1
ATOM 776 O O . GLY A 1 100 ? 13.57 -1.889 10.883 1 97.12 100 GLY A O 1
ATOM 777 N N . LEU A 1 101 ? 12.227 -2.385 9.164 1 98.69 101 LEU A N 1
ATOM 778 C CA . LEU A 1 101 ? 12.984 -1.59 8.203 1 98.69 101 LEU A CA 1
ATOM 779 C C . LEU A 1 101 ? 12.148 -0.424 7.684 1 98.69 101 LEU A C 1
ATOM 781 O O . LEU A 1 101 ? 10.922 -0.485 7.688 1 98.69 101 LEU A O 1
ATOM 785 N N . PRO A 1 102 ? 12.812 0.675 7.191 1 98.81 102 PRO A N 1
ATOM 786 C CA . PRO A 1 102 ? 12.148 1.688 6.371 1 98.81 102 PRO A CA 1
ATOM 787 C C . PRO A 1 102 ? 11.469 1.096 5.141 1 98.81 102 PRO A C 1
ATOM 789 O O . PRO A 1 102 ? 11.844 0.015 4.68 1 98.81 102 PRO A O 1
ATOM 792 N N . MET A 1 103 ? 10.492 1.795 4.727 1 98.81 103 MET A N 1
ATOM 793 C CA . MET A 1 103 ? 9.773 1.415 3.514 1 98.81 103 MET A CA 1
ATOM 794 C C . MET A 1 103 ? 9.734 2.568 2.516 1 98.81 103 MET A C 1
ATOM 796 O O . MET A 1 103 ? 9.734 3.736 2.912 1 98.81 103 MET A O 1
ATOM 800 N N . ILE A 1 104 ? 9.773 2.227 1.212 1 98.88 104 ILE A N 1
ATOM 801 C CA . ILE A 1 104 ? 9.406 3.129 0.126 1 98.88 104 ILE A CA 1
ATOM 802 C C . ILE A 1 104 ? 8.469 2.418 -0.843 1 98.88 104 ILE A C 1
ATOM 804 O O . ILE A 1 104 ? 8.25 1.209 -0.729 1 98.88 104 ILE A O 1
ATOM 808 N N . TYR A 1 105 ? 7.828 3.107 -1.696 1 98.75 105 TYR A N 1
ATOM 809 C CA . TYR A 1 105 ? 7.234 2.463 -2.863 1 98.75 105 TYR A CA 1
ATOM 810 C C . TYR A 1 105 ? 7.605 3.203 -4.141 1 98.75 105 TYR A C 1
ATOM 812 O O . TYR A 1 105 ? 8.016 4.367 -4.098 1 98.75 105 TYR A O 1
ATOM 820 N N . CYS A 1 106 ? 7.602 2.492 -5.207 1 98.31 106 CYS A N 1
ATOM 821 C CA . CYS A 1 106 ? 8.039 2.982 -6.508 1 98.31 106 CYS A CA 1
ATOM 822 C C . CYS A 1 106 ? 6.855 3.094 -7.469 1 98.31 106 CYS A C 1
ATOM 824 O O . CYS A 1 106 ? 6.117 2.127 -7.668 1 98.31 106 CYS A O 1
ATOM 826 N N . ARG A 1 107 ? 6.711 4.258 -8.016 1 97.56 107 ARG A N 1
ATOM 827 C CA . ARG A 1 107 ? 5.68 4.48 -9.023 1 97.56 107 ARG A CA 1
ATOM 828 C C . ARG A 1 107 ? 6.07 3.85 -10.359 1 97.56 107 ARG A C 1
ATOM 830 O O . ARG A 1 107 ? 7.258 3.752 -10.68 1 97.56 107 ARG A O 1
ATOM 837 N N . LYS A 1 108 ? 5.082 3.475 -11.07 1 94.5 108 LYS A N 1
ATOM 838 C CA . LYS A 1 108 ? 5.328 2.873 -12.383 1 94.5 108 LYS A CA 1
ATOM 839 C C . LYS A 1 108 ? 5.906 3.896 -13.352 1 94.5 108 LYS A C 1
ATOM 841 O O . LYS A 1 108 ? 6.766 3.564 -14.172 1 94.5 108 LYS A O 1
ATOM 846 N N . LYS A 1 109 ? 5.43 5.082 -13.289 1 94.25 109 LYS A N 1
ATOM 847 C CA . LYS A 1 109 ? 5.875 6.195 -14.117 1 94.25 109 LYS A CA 1
ATOM 848 C C . LYS A 1 109 ? 6.285 7.391 -13.258 1 94.25 109 LYS A C 1
ATOM 850 O O . LYS A 1 109 ? 5.715 7.617 -12.195 1 94.25 109 LYS A O 1
ATOM 855 N N . PRO A 1 110 ? 7.23 8.109 -13.758 1 92.25 110 PRO A N 1
ATOM 856 C CA . PRO A 1 110 ? 7.691 9.266 -12.984 1 92.25 110 PRO A CA 1
ATOM 857 C C . PRO A 1 110 ? 6.617 10.336 -12.836 1 92.25 110 PRO A C 1
ATOM 859 O O . PRO A 1 110 ? 5.844 10.578 -13.766 1 92.25 110 PRO A O 1
ATOM 862 N N . LYS A 1 111 ? 6.617 10.75 -11.594 1 82.56 111 LYS A N 1
ATOM 863 C CA . LYS A 1 111 ? 5.84 11.961 -11.344 1 82.56 111 LYS A CA 1
ATOM 864 C C . LYS A 1 111 ? 6.746 13.188 -11.25 1 82.56 111 LYS A C 1
ATOM 866 O O . LYS A 1 111 ? 7.504 13.336 -10.289 1 82.56 111 LYS A O 1
ATOM 871 N N . GLY A 1 112 ? 6.812 13.953 -12.281 1 82.69 112 GLY A N 1
ATOM 872 C CA . GLY A 1 112 ? 7.711 15.094 -12.312 1 82.69 112 GLY A CA 1
ATOM 873 C C . GLY A 1 112 ? 9.094 14.758 -12.828 1 82.69 112 GLY A C 1
ATOM 874 O O . GLY A 1 112 ? 9.234 13.938 -13.742 1 82.69 112 GLY A O 1
ATOM 875 N N . HIS A 1 113 ? 10.055 15.586 -12.227 1 85 113 HIS A N 1
ATOM 876 C CA . HIS A 1 113 ? 11.414 15.445 -12.75 1 85 113 HIS A CA 1
ATOM 877 C C . HIS A 1 113 ? 12.383 15.023 -11.656 1 85 113 HIS A C 1
ATOM 879 O O . HIS A 1 113 ? 12.062 15.117 -10.469 1 85 113 HIS A O 1
ATOM 885 N N . GLY A 1 114 ? 13.539 14.445 -12.156 1 87.38 114 GLY A N 1
ATOM 886 C CA . GLY A 1 114 ? 14.594 14.094 -11.219 1 87.38 114 GLY A CA 1
ATOM 887 C C . GLY A 1 114 ? 14.766 12.594 -11.055 1 87.38 114 GLY A C 1
ATOM 888 O O . GLY A 1 114 ? 13.922 11.812 -11.492 1 87.38 114 GLY A O 1
ATOM 889 N N . ARG A 1 115 ? 15.859 12.289 -10.375 1 88.31 115 ARG A N 1
ATOM 890 C CA . ARG A 1 115 ? 16.219 10.883 -10.25 1 88.31 115 ARG A CA 1
ATOM 891 C C . ARG A 1 115 ? 15.289 10.18 -9.258 1 88.31 115 ARG A C 1
ATOM 893 O O . ARG A 1 115 ? 15.133 8.953 -9.305 1 88.31 115 ARG A O 1
ATOM 900 N N . ASN A 1 116 ? 14.586 10.938 -8.469 1 92.25 116 ASN A N 1
ATOM 901 C CA . ASN A 1 116 ? 13.719 10.352 -7.457 1 92.25 116 ASN A CA 1
ATOM 902 C C . ASN A 1 116 ? 12.25 10.438 -7.863 1 92.25 116 ASN A C 1
ATOM 904 O O . ASN A 1 116 ? 11.359 10.234 -7.035 1 92.25 116 ASN A O 1
ATOM 908 N N . ALA A 1 117 ? 12 10.672 -9.117 1 93.88 117 ALA A N 1
ATOM 909 C CA . ALA A 1 117 ? 10.656 11.016 -9.586 1 93.88 117 ALA A CA 1
ATOM 910 C C . ALA A 1 117 ? 9.703 9.828 -9.43 1 93.88 117 ALA A C 1
ATOM 912 O O . ALA A 1 117 ? 8.484 10 -9.469 1 93.88 117 ALA A O 1
ATOM 913 N N . GLN A 1 118 ? 10.242 8.633 -9.195 1 97.19 118 GLN A N 1
ATOM 914 C CA . GLN A 1 118 ? 9.391 7.457 -9.055 1 97.19 118 GLN A CA 1
ATOM 915 C C . GLN A 1 118 ? 9.375 6.961 -7.613 1 97.19 118 GLN A C 1
ATOM 917 O O . GLN A 1 118 ? 8.602 6.059 -7.27 1 97.19 118 GLN A O 1
ATOM 922 N N . ILE A 1 119 ? 10.219 7.586 -6.793 1 98.12 119 ILE A N 1
ATOM 923 C CA . ILE A 1 119 ? 10.406 7.066 -5.445 1 98.12 119 ILE A CA 1
ATOM 924 C C . ILE A 1 119 ? 9.531 7.848 -4.465 1 98.12 119 ILE A C 1
ATOM 926 O O . ILE A 1 119 ? 9.578 9.078 -4.426 1 98.12 119 ILE A O 1
ATOM 930 N N . GLU A 1 120 ? 8.711 7.168 -3.719 1 98.06 120 GLU A N 1
ATOM 931 C CA . GLU A 1 120 ? 7.961 7.766 -2.619 1 98.06 120 GLU A CA 1
ATOM 932 C C . GLU A 1 120 ? 8.5 7.312 -1.268 1 98.06 120 GLU A C 1
ATOM 934 O O . GLU A 1 120 ? 8.75 6.121 -1.061 1 98.06 120 GLU A O 1
ATOM 939 N N . GLY A 1 121 ? 8.555 8.172 -0.361 1 98 121 GLY A N 1
ATOM 940 C CA . GLY A 1 121 ? 9.242 7.945 0.901 1 98 121 GLY A CA 1
ATOM 941 C C . GLY A 1 121 ? 10.633 8.539 0.937 1 98 121 GLY A C 1
ATOM 942 O O . GLY A 1 121 ? 10.914 9.516 0.24 1 98 121 GLY A O 1
ATOM 943 N N . HIS A 1 122 ? 11.398 8.094 1.911 1 98 122 HIS A N 1
ATOM 944 C CA . HIS A 1 122 ? 12.781 8.531 2.074 1 98 122 HIS A CA 1
ATOM 945 C C . HIS A 1 122 ? 13.758 7.379 1.854 1 98 122 HIS A C 1
ATOM 947 O O . HIS A 1 122 ? 13.758 6.41 2.619 1 98 122 HIS A O 1
ATOM 953 N N . MET A 1 123 ? 14.586 7.52 0.769 1 97.62 123 MET A N 1
ATOM 954 C CA . MET A 1 123 ? 15.602 6.516 0.467 1 97.62 123 MET A CA 1
ATOM 955 C C . MET A 1 123 ? 17 7.137 0.451 1 97.62 123 MET A C 1
ATOM 957 O O . MET A 1 123 ? 17.375 7.816 -0.508 1 97.62 123 MET A O 1
ATOM 961 N N . PRO A 1 124 ? 17.781 6.922 1.457 1 96.94 124 PRO A N 1
ATOM 962 C CA . PRO A 1 124 ? 19.156 7.434 1.413 1 96.94 124 PRO A CA 1
ATOM 963 C C . PRO A 1 124 ? 19.969 6.855 0.252 1 96.94 124 PRO A C 1
ATOM 965 O O . PRO A 1 124 ? 19.75 5.707 -0.146 1 96.94 124 PRO A O 1
ATOM 968 N N . ASP A 1 125 ? 20.922 7.691 -0.189 1 97.5 125 ASP A N 1
A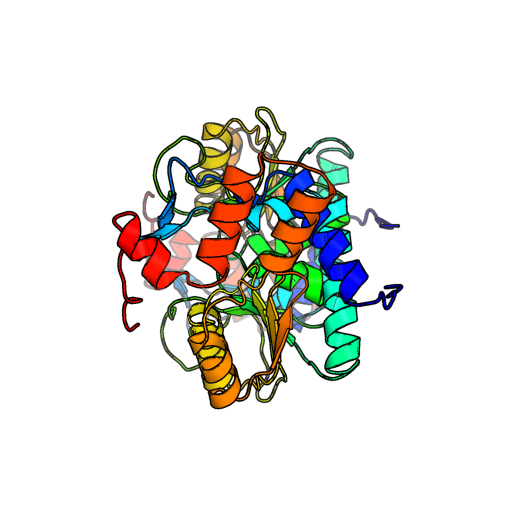TOM 969 C CA . ASP A 1 125 ? 21.844 7.199 -1.209 1 97.5 125 ASP A CA 1
ATOM 970 C C . ASP A 1 125 ? 22.625 5.984 -0.708 1 97.5 125 ASP A C 1
ATOM 972 O O . ASP A 1 125 ? 23.078 5.965 0.436 1 97.5 125 ASP A O 1
ATOM 976 N N . GLY A 1 126 ? 22.641 4.934 -1.549 1 98.5 126 GLY A N 1
ATOM 977 C CA . GLY A 1 126 ? 23.422 3.746 -1.209 1 98.5 126 GLY A CA 1
ATOM 978 C C . GLY A 1 126 ? 22.625 2.727 -0.416 1 98.5 126 GLY A C 1
ATOM 979 O O . GLY A 1 126 ? 23.125 1.648 -0.098 1 98.5 126 GLY A O 1
ATOM 980 N N . ALA A 1 127 ? 21.375 3.037 -0.176 1 98.75 127 ALA A N 1
ATOM 981 C CA . ALA A 1 127 ? 20.562 2.096 0.589 1 98.75 127 ALA A CA 1
ATOM 982 C C . ALA A 1 127 ? 20.438 0.759 -0.137 1 98.75 127 ALA A C 1
ATOM 984 O O . ALA A 1 127 ? 20.234 0.722 -1.354 1 98.75 127 ALA A O 1
ATOM 985 N N . ARG A 1 128 ? 20.672 -0.354 0.555 1 98.88 128 ARG A N 1
ATOM 986 C CA . ARG A 1 128 ? 20.391 -1.694 0.054 1 98.88 128 ARG A CA 1
ATOM 987 C C . ARG A 1 128 ? 18.891 -2.002 0.14 1 98.88 128 ARG A C 1
ATOM 989 O O . ARG A 1 128 ? 18.344 -2.156 1.234 1 98.88 128 ARG A O 1
ATOM 996 N N . VAL A 1 129 ? 18.266 -2.105 -1.038 1 98.94 129 VAL A N 1
ATOM 997 C CA . VAL A 1 129 ? 16.812 -2.133 -1.108 1 98.94 129 VAL A CA 1
ATOM 998 C C . VAL A 1 129 ? 16.328 -3.527 -1.515 1 98.94 129 VAL A C 1
ATOM 1000 O O . VAL A 1 129 ? 16.859 -4.113 -2.467 1 98.94 129 VAL A O 1
ATOM 1003 N N . LEU A 1 130 ? 15.406 -4.102 -0.741 1 98.94 130 LEU A N 1
ATOM 1004 C CA . LEU A 1 130 ? 14.656 -5.293 -1.129 1 98.94 130 LEU A CA 1
ATOM 1005 C C . LEU A 1 130 ? 13.359 -4.914 -1.836 1 98.94 130 LEU A C 1
ATOM 1007 O O . LEU A 1 130 ? 12.516 -4.227 -1.262 1 98.94 130 LEU A O 1
ATOM 1011 N N . VAL A 1 131 ? 13.188 -5.34 -3.082 1 98.94 131 VAL A N 1
ATOM 1012 C CA . VAL A 1 131 ? 11.977 -5.043 -3.836 1 98.94 131 VAL A CA 1
ATOM 1013 C C . VAL A 1 131 ? 10.992 -6.203 -3.705 1 98.94 131 VAL A C 1
ATOM 1015 O O . VAL A 1 131 ? 11.367 -7.367 -3.861 1 98.94 131 VAL A O 1
ATOM 1018 N N . ILE A 1 132 ? 9.711 -5.871 -3.398 1 98.88 132 ILE A N 1
ATOM 1019 C CA . ILE A 1 132 ? 8.711 -6.93 -3.279 1 98.88 132 ILE A CA 1
ATOM 1020 C C . ILE A 1 132 ? 7.562 -6.664 -4.242 1 98.88 132 ILE A C 1
ATOM 1022 O O . ILE A 1 132 ? 7.121 -5.523 -4.395 1 98.88 132 ILE A O 1
ATOM 1026 N N . GLU A 1 133 ? 7.094 -7.668 -4.863 1 98.12 133 GLU A N 1
ATOM 1027 C CA . GLU A 1 133 ? 5.867 -7.723 -5.652 1 98.12 133 GLU A CA 1
ATOM 1028 C C . GLU A 1 133 ? 4.969 -8.867 -5.195 1 98.12 133 GLU A C 1
ATOM 1030 O O . GLU A 1 133 ? 5.449 -9.859 -4.645 1 98.12 133 GLU A O 1
ATOM 1035 N N . ASP A 1 134 ? 3.699 -8.703 -5.441 1 98.38 134 ASP A N 1
ATOM 1036 C CA . ASP A 1 134 ? 2.783 -9.789 -5.102 1 98.38 134 ASP A CA 1
ATOM 1037 C C . ASP A 1 134 ? 3.051 -11.016 -5.961 1 98.38 134 ASP A C 1
ATOM 1039 O O . ASP A 1 134 ? 3.039 -12.148 -5.461 1 98.38 134 ASP A O 1
ATOM 1043 N N . LEU A 1 135 ? 3.299 -10.758 -7.215 1 97.81 135 LEU A N 1
ATOM 1044 C CA . LEU A 1 135 ? 3.615 -11.859 -8.117 1 97.81 135 LEU A CA 1
ATOM 1045 C C . LEU A 1 135 ? 4.574 -11.406 -9.211 1 97.81 135 LEU A C 1
ATOM 1047 O O . LEU A 1 135 ? 4.637 -10.219 -9.539 1 97.81 135 LEU A O 1
ATOM 1051 N N . THR A 1 136 ? 5.375 -12.344 -9.695 1 96.81 136 THR A N 1
ATOM 1052 C CA . THR A 1 136 ? 6.305 -12.117 -10.797 1 96.81 136 THR A CA 1
ATOM 1053 C C . THR A 1 136 ? 6.117 -13.164 -11.891 1 96.81 136 THR A C 1
ATOM 1055 O O . THR A 1 136 ? 6.078 -14.367 -11.609 1 96.81 136 THR A O 1
ATOM 1058 N N . THR A 1 137 ? 5.941 -12.727 -13.07 1 94 137 THR A N 1
ATOM 1059 C CA . THR A 1 137 ? 5.871 -13.617 -14.227 1 94 137 THR A CA 1
ATOM 1060 C C . THR A 1 137 ? 7.238 -13.75 -14.883 1 94 137 THR A C 1
ATOM 1062 O O . THR A 1 137 ? 8.031 -14.625 -14.516 1 94 137 THR A O 1
ATOM 1065 N N . ALA A 1 138 ? 7.621 -12.703 -15.68 1 92 138 ALA A N 1
ATOM 1066 C CA . ALA A 1 138 ? 8.93 -12.727 -16.328 1 92 138 ALA A CA 1
ATOM 1067 C C . ALA A 1 138 ? 9.852 -11.664 -15.727 1 92 138 ALA A C 1
ATOM 1069 O O . ALA A 1 138 ? 11.016 -11.555 -16.125 1 92 138 ALA A O 1
ATOM 1070 N N . GLY A 1 139 ? 9.367 -10.891 -14.898 1 94.44 139 GLY A N 1
ATOM 1071 C CA . GLY A 1 139 ? 10.203 -9.969 -14.148 1 94.44 139 GLY A CA 1
ATOM 1072 C C . GLY A 1 139 ? 10.203 -8.562 -14.719 1 94.44 139 GLY A C 1
ATOM 1073 O O . GLY A 1 139 ? 10.852 -7.664 -14.18 1 94.44 139 GLY A O 1
ATOM 1074 N N . GLY A 1 140 ? 9.422 -8.297 -15.797 1 93.81 140 GLY A N 1
ATOM 1075 C CA . GLY A 1 140 ? 9.414 -6.996 -16.438 1 93.81 140 GLY A CA 1
ATOM 1076 C C . GLY A 1 140 ? 9.039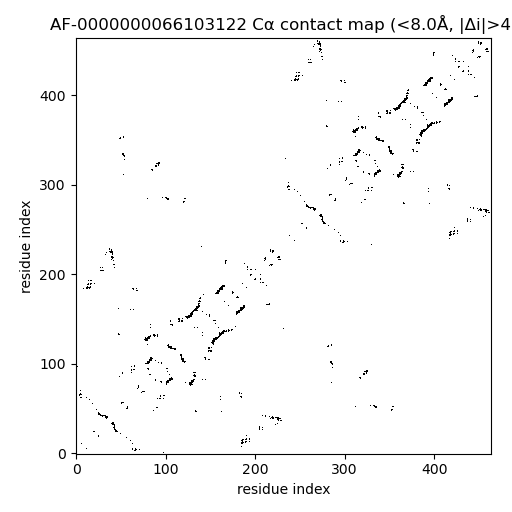 -5.867 -15.492 1 93.81 140 GLY A C 1
ATOM 1077 O O . GLY A 1 140 ? 9.766 -4.875 -15.391 1 93.81 140 GLY A O 1
ATOM 1078 N N . SER A 1 141 ? 7.941 -6.016 -14.812 1 95.12 141 SER A N 1
ATOM 1079 C CA . SER A 1 141 ? 7.488 -4.984 -13.891 1 95.12 141 SER A CA 1
ATOM 1080 C C . SER A 1 141 ? 8.484 -4.773 -12.758 1 95.12 141 SER A C 1
ATOM 1082 O O . SER A 1 141 ? 8.781 -3.635 -12.383 1 95.12 141 SER A O 1
ATOM 1084 N N . MET A 1 142 ? 9.055 -5.824 -12.219 1 97.25 142 MET A N 1
ATOM 1085 C CA . MET A 1 142 ? 10.016 -5.695 -11.125 1 97.25 142 MET A CA 1
ATOM 1086 C C . MET A 1 142 ? 11.242 -4.91 -11.562 1 97.25 142 MET A C 1
ATOM 1088 O O . MET A 1 142 ? 11.734 -4.055 -10.82 1 97.25 142 MET A O 1
ATOM 1092 N N . PHE A 1 143 ? 11.734 -5.145 -12.734 1 97.44 143 PHE A N 1
ATOM 1093 C CA . PHE A 1 143 ? 12.945 -4.469 -13.18 1 97.44 143 PHE A CA 1
ATOM 1094 C C . PHE A 1 143 ? 12.664 -3.01 -13.516 1 97.44 143 PHE A C 1
ATOM 1096 O O . PHE A 1 143 ? 13.547 -2.158 -13.398 1 97.44 143 PHE A O 1
ATOM 1103 N N . THR A 1 144 ? 11.398 -2.688 -13.898 1 97.19 144 THR A N 1
ATOM 1104 C CA . THR A 1 144 ? 11.023 -1.282 -14.016 1 97.19 144 THR A CA 1
ATOM 1105 C C . THR A 1 144 ? 11.25 -0.555 -12.688 1 97.19 144 THR A C 1
ATOM 1107 O O . THR A 1 144 ? 11.82 0.539 -12.664 1 97.19 144 THR A O 1
ATOM 1110 N N . PHE A 1 145 ? 10.891 -1.16 -11.625 1 98.44 145 PHE A N 1
ATOM 1111 C CA . PHE A 1 145 ? 11.055 -0.565 -10.297 1 98.44 145 PHE A CA 1
ATOM 1112 C C . PHE A 1 145 ? 12.516 -0.603 -9.867 1 98.44 145 PHE A C 1
ATOM 1114 O O . PHE A 1 145 ? 13.023 0.367 -9.305 1 98.44 145 PHE A O 1
ATOM 1121 N N . ILE A 1 146 ? 13.18 -1.722 -10.125 1 98.69 146 ILE A N 1
ATOM 1122 C CA . ILE A 1 146 ? 14.586 -1.865 -9.773 1 98.69 146 ILE A CA 1
ATOM 1123 C C . ILE A 1 146 ? 15.406 -0.771 -10.453 1 98.69 146 ILE A C 1
ATOM 1125 O O . ILE A 1 146 ? 16.219 -0.104 -9.812 1 98.69 146 ILE A O 1
ATOM 1129 N N . ASP A 1 147 ? 15.141 -0.567 -11.688 1 98.06 147 ASP A N 1
ATOM 1130 C CA . ASP A 1 147 ? 15.883 0.439 -12.445 1 98.06 147 ASP A CA 1
ATOM 1131 C C . ASP A 1 147 ? 15.625 1.839 -11.891 1 98.06 147 ASP A C 1
ATOM 1133 O O . ASP A 1 147 ? 16.547 2.65 -11.789 1 98.06 147 ASP A O 1
ATOM 1137 N N . ALA A 1 148 ? 14.406 2.113 -11.539 1 98.06 148 ALA A N 1
ATOM 1138 C CA . ALA A 1 148 ? 14.07 3.402 -10.938 1 98.06 148 ALA A CA 1
ATOM 1139 C C . ALA A 1 148 ? 14.805 3.604 -9.617 1 98.06 148 ALA A C 1
ATOM 1141 O O . ALA A 1 148 ? 15.328 4.688 -9.344 1 98.06 148 ALA A O 1
ATOM 1142 N N . ILE A 1 149 ? 14.875 2.578 -8.789 1 98.69 149 ILE A N 1
ATOM 1143 C CA . ILE A 1 149 ? 15.531 2.639 -7.488 1 98.69 149 ILE A CA 1
ATOM 1144 C C . ILE A 1 149 ? 17.031 2.838 -7.676 1 98.69 149 ILE A C 1
ATOM 1146 O O . ILE A 1 149 ? 17.641 3.664 -6.996 1 98.69 149 ILE A O 1
ATOM 1150 N N . ARG A 1 150 ? 17.609 2.09 -8.602 1 98.56 150 ARG A N 1
ATOM 1151 C CA . ARG A 1 150 ? 19.031 2.232 -8.875 1 98.56 150 ARG A CA 1
ATOM 1152 C C . ARG A 1 150 ? 19.344 3.625 -9.406 1 98.56 150 ARG A C 1
ATOM 1154 O O . ARG A 1 150 ? 20.344 4.238 -9.008 1 98.56 150 ARG A O 1
ATOM 1161 N N . ALA A 1 151 ? 18.5 4.121 -10.281 1 97.56 151 ALA A N 1
ATOM 1162 C CA . ALA A 1 151 ? 18.688 5.473 -10.805 1 97.56 151 ALA A CA 1
ATOM 1163 C C . ALA A 1 151 ? 18.641 6.508 -9.688 1 97.56 151 ALA A C 1
ATOM 1165 O O . ALA A 1 151 ? 19.312 7.539 -9.758 1 97.56 151 ALA A O 1
ATOM 1166 N N . ALA A 1 152 ? 17.906 6.172 -8.656 1 97.69 152 ALA A N 1
ATOM 1167 C CA . ALA A 1 152 ? 17.75 7.086 -7.523 1 97.69 152 ALA A CA 1
ATOM 1168 C C . ALA A 1 152 ? 18.859 6.887 -6.5 1 97.69 152 ALA A C 1
ATOM 1170 O O . ALA A 1 152 ? 18.875 7.535 -5.449 1 97.69 152 ALA A O 1
ATOM 1171 N N . GLY A 1 153 ? 19.75 5.965 -6.77 1 98.31 153 GLY A N 1
ATOM 1172 C CA . GLY A 1 153 ? 20.922 5.812 -5.926 1 98.31 153 GLY A CA 1
ATOM 1173 C C . GLY A 1 153 ? 20.844 4.602 -5.012 1 98.31 153 GLY A C 1
ATOM 1174 O O . GLY A 1 153 ? 21.75 4.367 -4.207 1 98.31 153 GLY A O 1
ATOM 1175 N N . GLY A 1 154 ? 19.828 3.812 -5.094 1 98.69 154 GLY A N 1
ATOM 1176 C CA . GLY A 1 154 ? 19.703 2.6 -4.305 1 98.69 154 GLY A CA 1
ATOM 1177 C C . GLY A 1 154 ? 20.422 1.416 -4.906 1 98.69 154 GLY A C 1
ATOM 1178 O O . GLY A 1 154 ? 20.734 1.407 -6.105 1 98.69 154 GLY A O 1
ATOM 1179 N N . ILE A 1 155 ? 20.703 0.47 -4.047 1 98.88 155 ILE A N 1
ATOM 1180 C CA . ILE A 1 155 ? 21.312 -0.793 -4.461 1 98.88 155 ILE A CA 1
ATOM 1181 C C . ILE A 1 155 ? 20.281 -1.913 -4.367 1 98.88 155 ILE A C 1
ATOM 1183 O O . ILE A 1 155 ? 19.688 -2.129 -3.307 1 98.88 155 ILE A O 1
ATOM 1187 N N . VAL A 1 156 ? 20.078 -2.545 -5.484 1 98.88 156 VAL A N 1
ATOM 1188 C CA . VAL A 1 156 ? 19.125 -3.65 -5.488 1 98.88 156 VAL A CA 1
ATOM 1189 C C . VAL A 1 156 ? 19.797 -4.922 -5.988 1 98.88 156 VAL A C 1
ATOM 1191 O O . VAL A 1 156 ? 20.078 -5.062 -7.18 1 98.88 156 VAL A O 1
ATOM 1194 N N . ASP A 1 157 ? 19.938 -5.84 -5.059 1 98.75 157 ASP A N 1
ATOM 1195 C CA . ASP A 1 157 ? 20.516 -7.133 -5.391 1 98.75 157 ASP A CA 1
ATOM 1196 C C . ASP A 1 157 ? 19.516 -8.266 -5.195 1 98.75 157 ASP A C 1
ATOM 1198 O O . ASP A 1 157 ? 19.75 -9.391 -5.641 1 98.75 157 ASP A O 1
ATOM 1202 N N . HIS A 1 158 ? 18.438 -7.973 -4.516 1 98.81 158 HIS A N 1
ATOM 1203 C CA . HIS A 1 158 ? 17.438 -8.984 -4.195 1 98.81 158 HIS A CA 1
ATOM 1204 C C . HIS A 1 158 ? 16.016 -8.484 -4.484 1 98.81 158 HIS A C 1
ATOM 1206 O O . HIS A 1 158 ? 15.719 -7.309 -4.246 1 98.81 158 HIS A O 1
ATOM 1212 N N . GLY A 1 159 ? 15.188 -9.273 -4.984 1 98.75 159 GLY A N 1
ATOM 1213 C CA . GLY A 1 159 ? 13.742 -9.125 -5.055 1 98.75 159 GLY A CA 1
ATOM 1214 C C . GLY A 1 159 ? 12.992 -10.32 -4.496 1 98.75 159 GLY A C 1
ATOM 1215 O O . GLY A 1 159 ? 13.539 -11.43 -4.434 1 98.75 159 GLY A O 1
ATOM 1216 N N . ILE A 1 160 ? 11.773 -10.086 -4.066 1 98.88 160 ILE A N 1
ATOM 1217 C CA . ILE A 1 160 ? 10.953 -11.211 -3.629 1 98.88 160 ILE A CA 1
ATOM 1218 C C . ILE A 1 160 ? 9.539 -11.062 -4.199 1 98.88 160 ILE A C 1
ATOM 1220 O O . ILE A 1 160 ? 8.992 -9.961 -4.238 1 98.88 160 ILE A O 1
ATOM 1224 N N . ALA A 1 161 ? 9.023 -12.125 -4.668 1 98.56 161 ALA A N 1
ATOM 1225 C CA . ALA A 1 161 ? 7.625 -12.273 -5.062 1 98.56 161 ALA A CA 1
ATOM 1226 C C . ALA A 1 161 ? 6.926 -13.336 -4.223 1 98.56 161 ALA A C 1
ATOM 1228 O O . ALA A 1 161 ? 7.48 -14.414 -3.986 1 98.56 161 ALA A O 1
ATOM 1229 N N . LEU A 1 162 ? 5.727 -13.062 -3.777 1 98.81 162 LEU A N 1
ATOM 1230 C CA . LEU A 1 162 ? 5 -14.102 -3.055 1 98.81 162 LEU A CA 1
ATOM 1231 C C . LEU A 1 162 ? 4.688 -15.281 -3.969 1 98.81 162 LEU A C 1
ATOM 1233 O O . LEU A 1 162 ? 4.746 -16.438 -3.541 1 98.81 162 LEU A O 1
ATOM 1237 N N . PHE A 1 163 ? 4.402 -14.945 -5.188 1 98.88 163 PHE A N 1
ATOM 1238 C CA . PHE A 1 163 ? 4.121 -15.945 -6.211 1 98.88 163 PHE A CA 1
ATOM 1239 C C . PHE A 1 163 ? 5.012 -15.742 -7.43 1 98.88 163 PHE A C 1
ATOM 1241 O O . PHE A 1 163 ? 5.121 -14.625 -7.941 1 98.88 163 PHE A O 1
ATOM 1248 N N . TYR A 1 164 ? 5.637 -16.781 -7.887 1 98.19 164 TYR A N 1
ATOM 1249 C CA . TYR A 1 164 ? 6.469 -16.766 -9.086 1 98.19 164 TYR A CA 1
ATOM 1250 C C . TYR A 1 164 ? 5.961 -17.781 -10.109 1 98.19 164 TYR A C 1
ATOM 1252 O O . TYR A 1 164 ? 5.777 -18.953 -9.797 1 98.19 164 TYR A O 1
ATOM 1260 N N . TYR A 1 165 ? 5.73 -17.297 -11.32 1 96.5 165 TYR A N 1
ATOM 1261 C CA . TYR A 1 165 ? 5.203 -18.203 -12.336 1 96.5 165 TYR A CA 1
ATOM 1262 C C . TYR A 1 165 ? 6.156 -19.359 -12.586 1 96.5 165 TYR A C 1
ATOM 1264 O O . TYR A 1 165 ? 5.742 -20.516 -12.594 1 96.5 165 TYR A O 1
ATOM 1272 N N . GLY A 1 166 ? 7.453 -18.984 -12.828 1 93.5 166 GLY A N 1
ATOM 1273 C CA . GLY A 1 166 ? 8.5 -19.984 -13.008 1 93.5 166 GLY A CA 1
ATOM 1274 C C . GLY A 1 166 ? 8.352 -20.766 -14.297 1 93.5 166 GLY A C 1
ATOM 1275 O O . GLY A 1 166 ? 8.734 -21.938 -14.367 1 93.5 166 GLY A O 1
ATOM 1276 N N . ILE A 1 167 ? 7.75 -20.219 -15.289 1 92.38 167 ILE A N 1
ATOM 1277 C CA . ILE A 1 167 ? 7.465 -21.047 -16.453 1 92.38 167 ILE A CA 1
ATOM 1278 C C . ILE A 1 167 ? 8.039 -20.375 -17.703 1 92.38 167 ILE A C 1
ATOM 1280 O O . ILE A 1 167 ? 7.879 -20.891 -18.828 1 92.38 167 ILE A O 1
ATOM 1284 N N . PHE A 1 168 ? 8.664 -19.25 -17.531 1 90.19 168 PHE A N 1
ATOM 1285 C CA . PHE A 1 168 ? 9.273 -18.562 -18.656 1 90.19 168 PHE A CA 1
ATOM 1286 C C . PHE A 1 168 ? 10.789 -18.531 -18.516 1 90.19 168 PHE A C 1
ATOM 1288 O O . PHE A 1 168 ? 11.32 -18 -17.547 1 90.19 168 PHE A O 1
ATOM 1295 N N . GLU A 1 169 ? 11.484 -19 -19.484 1 86.94 169 GLU A N 1
ATOM 1296 C CA . GLU A 1 169 ? 12.938 -19.031 -19.484 1 86.94 169 GLU A CA 1
ATOM 1297 C C . GLU A 1 169 ? 13.523 -17.625 -19.484 1 86.94 169 GLU A C 1
ATOM 1299 O O . GLU A 1 169 ? 14.586 -17.391 -18.906 1 86.94 169 GLU A O 1
ATOM 1304 N N . GLU A 1 170 ? 12.836 -16.781 -20.094 1 88.75 170 GLU A N 1
ATOM 1305 C CA . GLU A 1 170 ? 13.281 -15.398 -20.203 1 88.75 170 GLU A CA 1
ATOM 1306 C C . GLU A 1 170 ? 13.445 -14.773 -18.828 1 88.75 170 GLU A C 1
ATOM 1308 O O . GLU A 1 170 ? 14.258 -13.859 -18.641 1 88.75 170 GLU A O 1
ATOM 1313 N N . ALA A 1 171 ? 12.68 -15.242 -17.891 1 91 171 ALA A N 1
ATOM 1314 C CA . ALA A 1 171 ? 12.734 -14.68 -16.547 1 91 171 ALA A CA 1
ATOM 1315 C C . ALA A 1 171 ? 14.094 -14.945 -15.898 1 91 171 ALA A C 1
ATOM 1317 O O . ALA A 1 171 ? 14.688 -14.047 -15.297 1 91 171 ALA A O 1
ATOM 1318 N N . GLU A 1 172 ? 14.586 -16.125 -15.992 1 91.12 172 GLU A N 1
ATOM 1319 C CA . GLU A 1 172 ? 15.875 -16.484 -15.398 1 91.12 172 GLU A CA 1
ATOM 1320 C C . GLU A 1 172 ? 17 -15.617 -15.953 1 91.12 172 GLU A C 1
ATOM 1322 O O . GLU A 1 172 ? 17.844 -15.125 -15.203 1 91.12 172 GLU A O 1
ATOM 1327 N N . ALA A 1 173 ? 17.031 -15.461 -17.234 1 93.62 173 ALA A N 1
ATOM 1328 C CA . ALA A 1 173 ? 18.047 -14.641 -17.891 1 93.62 173 ALA A CA 1
ATOM 1329 C C . ALA A 1 173 ? 17.938 -13.18 -17.438 1 93.62 173 ALA A C 1
ATOM 1331 O O . ALA A 1 173 ? 18.953 -12.523 -17.219 1 93.62 173 ALA A O 1
ATOM 1332 N N . ARG A 1 174 ? 16.766 -12.703 -17.312 1 95.56 174 ARG A N 1
ATOM 1333 C CA . ARG A 1 174 ? 16.547 -11.312 -16.922 1 95.56 174 ARG A CA 1
ATOM 1334 C C . ARG A 1 174 ? 17.125 -11.047 -15.539 1 95.56 174 ARG A C 1
ATOM 1336 O O . ARG A 1 174 ? 17.844 -10.07 -15.336 1 95.56 174 ARG A O 1
ATOM 1343 N N . PHE A 1 175 ? 16.844 -11.859 -14.617 1 97.25 175 PHE A N 1
ATOM 1344 C CA . PHE A 1 175 ? 17.312 -11.672 -13.25 1 97.25 175 PHE A CA 1
ATOM 1345 C C . PHE A 1 175 ? 18.828 -11.867 -13.164 1 97.25 175 PHE A C 1
ATOM 1347 O O . PHE A 1 175 ? 19.516 -11.125 -12.461 1 97.25 175 PHE A O 1
ATOM 1354 N N . ALA A 1 176 ? 19.359 -12.875 -13.898 1 96.38 176 ALA A N 1
ATOM 1355 C CA . ALA A 1 176 ? 20.812 -13.078 -13.938 1 96.38 176 ALA A CA 1
ATOM 1356 C C . ALA A 1 176 ? 21.516 -11.867 -14.523 1 96.38 176 ALA A C 1
ATOM 1358 O O . ALA A 1 176 ? 22.484 -11.359 -13.938 1 96.38 176 ALA A O 1
ATOM 1359 N N . ASN A 1 177 ? 21.047 -11.367 -15.633 1 97 177 ASN A N 1
ATOM 1360 C CA . ASN A 1 177 ? 21.656 -10.219 -16.312 1 97 177 ASN A CA 1
ATOM 1361 C C . ASN A 1 177 ? 21.5 -8.945 -15.484 1 97 177 ASN A C 1
ATOM 1363 O O . ASN A 1 177 ? 22.344 -8.047 -15.555 1 97 177 ASN A O 1
ATOM 1367 N N . GLY A 1 178 ? 20.453 -8.93 -14.75 1 97.88 178 GLY A N 1
ATOM 1368 C CA . GLY A 1 178 ? 20.188 -7.766 -13.922 1 97.88 178 GLY A CA 1
ATOM 1369 C C . GLY A 1 178 ? 20.875 -7.82 -12.57 1 97.88 178 GLY A C 1
ATOM 1370 O O . GLY A 1 178 ? 20.781 -6.883 -11.781 1 97.88 178 GLY A O 1
ATOM 1371 N N . ASN A 1 179 ? 21.516 -8.93 -12.336 1 98.25 179 ASN A N 1
ATOM 1372 C CA . ASN A 1 179 ? 22.219 -9.141 -11.078 1 98.25 179 ASN A CA 1
ATOM 1373 C C . ASN A 1 179 ? 21.281 -9.008 -9.875 1 98.25 179 ASN A C 1
ATOM 1375 O O . ASN A 1 179 ? 21.578 -8.266 -8.938 1 98.25 179 ASN A O 1
ATOM 1379 N N . VAL A 1 180 ? 20.188 -9.633 -9.961 1 98.75 180 VAL A N 1
ATOM 1380 C CA . VAL A 1 180 ? 19.203 -9.664 -8.875 1 98.75 180 VAL A CA 1
ATOM 1381 C C . VAL A 1 180 ? 18.828 -11.102 -8.555 1 98.75 180 VAL A C 1
ATOM 1383 O O . VAL A 1 180 ? 18.469 -11.875 -9.453 1 98.75 180 VAL A O 1
ATOM 1386 N N . LYS A 1 181 ? 18.938 -11.492 -7.352 1 98.56 181 LYS A N 1
ATOM 1387 C CA . LYS A 1 181 ? 18.422 -12.781 -6.902 1 98.56 181 LYS A CA 1
ATOM 1388 C C . LYS A 1 181 ? 16.922 -12.688 -6.586 1 98.56 181 LYS A C 1
ATOM 1390 O O . LYS A 1 181 ? 16.516 -11.883 -5.746 1 98.56 181 LYS A O 1
ATOM 1395 N N . LEU A 1 182 ? 16.156 -13.484 -7.227 1 98.44 182 LEU A N 1
ATOM 1396 C CA . LEU A 1 182 ? 14.719 -13.523 -6.969 1 98.44 182 LEU A CA 1
ATOM 1397 C C . LEU A 1 182 ? 14.383 -14.57 -5.914 1 98.44 182 LEU A C 1
ATOM 1399 O O . LEU A 1 182 ? 14.727 -15.75 -6.07 1 98.44 182 LEU A O 1
ATOM 1403 N N . HIS A 1 183 ? 13.797 -14.156 -4.852 1 98.56 183 HIS A N 1
ATOM 1404 C CA . HIS A 1 183 ? 13.172 -15.039 -3.875 1 98.56 183 HIS A CA 1
ATOM 1405 C C . HIS A 1 183 ? 11.672 -15.164 -4.125 1 98.56 183 HIS A C 1
ATOM 1407 O O . HIS A 1 183 ? 11.062 -14.273 -4.719 1 98.56 183 HIS A O 1
ATOM 1413 N N . TYR A 1 184 ? 11.102 -16.25 -3.77 1 98.62 184 TYR A N 1
ATOM 1414 C CA . TYR A 1 184 ? 9.664 -16.438 -3.9 1 98.62 184 TYR A CA 1
ATOM 1415 C C . TYR A 1 184 ? 9.164 -17.531 -2.969 1 98.62 184 TYR A C 1
ATOM 1417 O O . TYR A 1 184 ? 9.961 -18.312 -2.432 1 98.62 184 TYR A O 1
ATOM 1425 N N . LEU A 1 185 ? 7.855 -17.609 -2.738 1 98.75 185 LEU A N 1
ATOM 1426 C CA . LEU A 1 185 ? 7.301 -18.547 -1.771 1 98.75 185 LEU A CA 1
ATOM 1427 C C . LEU A 1 185 ? 6.715 -19.766 -2.471 1 98.75 185 LEU A C 1
ATOM 1429 O O . LEU A 1 185 ? 6.812 -20.891 -1.966 1 98.75 185 LEU A O 1
ATOM 1433 N N . THR A 1 186 ? 6.043 -19.562 -3.576 1 98.88 186 THR A N 1
ATOM 1434 C CA . THR A 1 186 ? 5.336 -20.656 -4.238 1 98.88 186 THR A CA 1
ATOM 1435 C C . THR A 1 186 ? 5.219 -20.391 -5.738 1 98.88 186 THR A C 1
ATOM 1437 O O . THR A 1 186 ? 5.516 -19.297 -6.207 1 98.88 186 THR A O 1
ATOM 1440 N N . THR A 1 187 ? 4.949 -21.391 -6.52 1 98.5 187 THR A N 1
ATOM 1441 C CA . THR A 1 187 ? 4.859 -21.328 -7.973 1 98.5 187 THR A CA 1
ATOM 1442 C C . THR A 1 187 ? 3.602 -22.047 -8.469 1 98.5 187 THR A C 1
ATOM 1444 O O . THR A 1 187 ? 2.875 -22.641 -7.676 1 98.5 187 THR A O 1
ATOM 1447 N N . TRP A 1 188 ? 3.389 -21.969 -9.805 1 98.44 188 TRP A N 1
ATOM 1448 C CA . TRP A 1 188 ? 2.285 -22.703 -10.414 1 98.44 188 TRP A CA 1
ATOM 1449 C C . TRP A 1 188 ? 2.459 -24.203 -10.219 1 98.44 188 TRP A C 1
ATOM 1451 O O . TRP A 1 188 ? 1.479 -24.938 -10.055 1 98.44 188 TRP A O 1
ATOM 1461 N N . ARG A 1 189 ? 3.682 -24.703 -10.242 1 98.31 189 ARG A N 1
ATOM 1462 C CA . ARG A 1 189 ? 3.918 -26.141 -10.078 1 98.31 189 ARG A CA 1
ATOM 1463 C C . ARG A 1 189 ? 3.52 -26.609 -8.68 1 98.31 189 ARG A C 1
ATOM 1465 O O . ARG A 1 189 ? 3.006 -27.703 -8.508 1 98.31 189 ARG A O 1
ATOM 1472 N N . ASP A 1 190 ? 3.814 -25.75 -7.695 1 98.81 190 ASP A N 1
ATOM 1473 C CA . ASP A 1 190 ? 3.391 -26.062 -6.332 1 98.81 190 ASP A CA 1
ATOM 1474 C C . ASP A 1 190 ? 1.869 -26.078 -6.223 1 98.81 190 ASP A C 1
ATOM 1476 O O . ASP A 1 190 ? 1.301 -26.953 -5.562 1 98.81 190 ASP A O 1
ATOM 1480 N N . VAL A 1 191 ? 1.221 -25.141 -6.859 1 98.81 191 VAL A N 1
ATOM 1481 C CA . VAL A 1 191 ? -0.234 -25.031 -6.859 1 98.81 191 VAL A CA 1
ATOM 1482 C C . VAL A 1 191 ? -0.846 -26.25 -7.543 1 98.81 191 VAL A C 1
ATOM 1484 O O . VAL A 1 191 ? -1.83 -26.812 -7.055 1 98.81 191 VAL A O 1
ATOM 1487 N N . LEU A 1 192 ? -0.288 -26.609 -8.656 1 98.69 192 LEU A N 1
ATOM 1488 C CA . LEU A 1 192 ? -0.755 -27.797 -9.375 1 98.69 192 LEU A CA 1
ATOM 1489 C C . LEU A 1 192 ? -0.576 -29.047 -8.523 1 98.69 192 LEU A C 1
ATOM 1491 O O . LEU A 1 192 ? -1.447 -29.922 -8.508 1 98.69 192 LEU A O 1
ATOM 1495 N N . ALA A 1 193 ? 0.558 -29.203 -7.867 1 98.75 193 ALA A N 1
ATOM 1496 C CA . ALA A 1 193 ? 0.831 -30.359 -7.027 1 98.75 193 ALA A CA 1
ATOM 1497 C C . ALA A 1 193 ? -0.224 -30.516 -5.938 1 98.75 193 ALA A C 1
ATOM 1499 O O . ALA A 1 193 ? -0.692 -31.625 -5.664 1 98.75 193 ALA A O 1
ATOM 1500 N N . VAL A 1 194 ? -0.6 -29.406 -5.316 1 98.81 194 VAL A N 1
ATOM 1501 C CA . VAL A 1 194 ? -1.629 -29.422 -4.285 1 98.81 194 VAL A CA 1
ATOM 1502 C C . VAL A 1 194 ? -2.969 -29.828 -4.898 1 98.81 194 VAL A C 1
ATOM 1504 O O . VAL A 1 194 ? -3.703 -30.641 -4.324 1 98.81 194 VAL A O 1
ATOM 1507 N N . ALA A 1 195 ? -3.303 -29.266 -6.07 1 98.75 195 ALA A N 1
ATOM 1508 C CA . ALA A 1 195 ? -4.559 -29.578 -6.742 1 98.75 195 ALA A CA 1
ATOM 1509 C C . ALA A 1 195 ? -4.648 -31.078 -7.055 1 98.75 195 ALA A C 1
ATOM 1511 O O . ALA A 1 195 ? -5.719 -31.672 -6.93 1 98.75 195 ALA A O 1
ATOM 1512 N N . ARG A 1 196 ? -3.508 -31.641 -7.508 1 98.31 196 ARG A N 1
ATOM 1513 C CA . ARG A 1 196 ? -3.459 -33.062 -7.797 1 98.31 196 ARG A CA 1
ATOM 1514 C C . ARG A 1 196 ? -3.625 -33.906 -6.523 1 98.31 196 ARG A C 1
ATOM 1516 O O . ARG A 1 196 ? -4.422 -34.844 -6.48 1 98.31 196 ARG A O 1
ATOM 1523 N N . ALA A 1 197 ? -2.881 -33.562 -5.523 1 98.31 197 ALA A N 1
ATOM 1524 C CA . ALA A 1 197 ? -2.887 -34.312 -4.266 1 98.31 197 ALA A CA 1
ATOM 1525 C C . ALA A 1 197 ? -4.277 -34.312 -3.633 1 98.31 197 ALA A C 1
ATOM 1527 O O . ALA A 1 197 ? -4.699 -35.312 -3.041 1 98.31 197 ALA A O 1
ATOM 1528 N N . GLU A 1 198 ? -4.922 -33.188 -3.795 1 98 198 GLU A N 1
ATOM 1529 C CA . GLU A 1 198 ? -6.227 -33.062 -3.154 1 98 198 GLU A CA 1
ATOM 1530 C C . GLU A 1 198 ? -7.359 -33.312 -4.141 1 98 198 GLU A C 1
ATOM 1532 O O . GLU A 1 198 ? -8.531 -33.156 -3.803 1 98 198 GLU A O 1
ATOM 1537 N N . LYS A 1 199 ? -7.031 -33.719 -5.371 1 97.56 199 LYS A N 1
ATOM 1538 C CA . LYS A 1 199 ? -7.992 -34.062 -6.41 1 97.56 199 LYS A CA 1
ATOM 1539 C C . LYS A 1 199 ? -9.039 -32.969 -6.582 1 97.56 199 LYS A C 1
ATOM 1541 O O . LYS A 1 199 ? -10.242 -33.219 -6.574 1 97.56 199 LYS A O 1
ATOM 1546 N N . LEU A 1 200 ? -8.547 -31.75 -6.676 1 97.81 200 LEU A N 1
ATOM 1547 C CA . LEU A 1 200 ? -9.43 -30.594 -6.754 1 97.81 200 LEU A CA 1
ATOM 1548 C C . LEU A 1 200 ? -10.086 -30.5 -8.125 1 97.81 200 LEU A C 1
ATOM 1550 O O . LEU A 1 200 ? -11.094 -29.797 -8.297 1 97.81 200 LEU A O 1
ATOM 1554 N N . PHE A 1 201 ? -9.57 -31.172 -9.164 1 97.19 201 PHE A N 1
ATOM 1555 C CA . PHE A 1 201 ? -10.062 -31.156 -10.539 1 97.19 201 PHE A CA 1
ATOM 1556 C C . PHE A 1 201 ? -9.953 -32.531 -11.164 1 97.19 201 PHE A C 1
ATOM 1558 O O . PHE A 1 201 ? -9.281 -33.406 -10.625 1 97.19 201 PHE A O 1
ATOM 1565 N N . ASP A 1 202 ? -10.648 -32.688 -12.32 1 96.25 202 ASP A N 1
ATOM 1566 C CA . ASP A 1 202 ? -10.508 -33.938 -13.062 1 96.25 202 ASP A CA 1
ATOM 1567 C C . ASP A 1 202 ? -9.141 -34.031 -13.742 1 96.25 202 ASP A C 1
ATOM 1569 O O . ASP A 1 202 ? -8.438 -33.031 -13.867 1 96.25 202 ASP A O 1
ATOM 1573 N N . GLU A 1 203 ? -8.766 -35.219 -14.062 1 96.38 203 GLU A N 1
ATOM 1574 C CA . GLU A 1 203 ? -7.441 -35.469 -14.625 1 96.38 203 GLU A CA 1
ATOM 1575 C C . GLU A 1 203 ? -7.242 -34.719 -15.93 1 96.38 203 GLU A C 1
ATOM 1577 O O . GLU A 1 203 ? -6.133 -34.281 -16.234 1 96.38 203 GLU A O 1
ATOM 1582 N N . LYS A 1 204 ? -8.258 -34.562 -16.734 1 95.75 204 LYS A N 1
ATOM 1583 C CA . LYS A 1 204 ? -8.18 -33.812 -17.984 1 95.75 204 LYS A CA 1
ATOM 1584 C C . LYS A 1 204 ? -7.734 -32.375 -17.75 1 95.75 204 LYS A C 1
ATOM 1586 O O . LYS A 1 204 ? -6.824 -31.891 -18.406 1 95.75 204 LYS A O 1
ATOM 1591 N N . THR A 1 205 ? -8.383 -31.719 -16.766 1 96.44 205 THR A N 1
ATOM 1592 C CA . THR A 1 205 ? -8.039 -30.344 -16.422 1 96.44 205 THR A CA 1
ATOM 1593 C C . THR A 1 205 ? -6.609 -30.266 -15.883 1 96.44 205 THR A C 1
ATOM 1595 O O . THR A 1 205 ? -5.824 -29.406 -16.312 1 96.44 205 THR A O 1
ATOM 1598 N N . LEU A 1 206 ? -6.27 -31.141 -14.969 1 98 206 LEU A N 1
ATOM 1599 C CA . LEU A 1 206 ? -4.949 -31.125 -14.344 1 98 206 LEU A CA 1
ATOM 1600 C C . LEU A 1 206 ? -3.859 -31.359 -15.391 1 98 206 LEU A C 1
ATOM 1602 O O . LEU A 1 206 ? -2.83 -30.672 -15.375 1 98 206 LEU A O 1
ATOM 1606 N N . SER A 1 207 ? -4.102 -32.25 -16.297 1 97.19 207 SER A N 1
ATOM 1607 C CA . SER A 1 207 ? -3.133 -32.531 -17.359 1 97.19 207 SER A CA 1
ATOM 1608 C C . SER A 1 207 ? -3.018 -31.391 -18.344 1 97.19 207 SER A C 1
ATOM 1610 O O . SER A 1 207 ? -1.939 -31.125 -18.875 1 97.19 207 SER A O 1
ATOM 1612 N N . GLY A 1 208 ? -4.117 -30.781 -18.625 1 96.12 208 GLY A N 1
ATOM 1613 C CA . GLY A 1 208 ? -4.094 -29.594 -19.469 1 96.12 208 GLY A CA 1
ATOM 1614 C C . GLY A 1 208 ? -3.27 -28.453 -18.891 1 96.12 208 GLY A C 1
ATOM 1615 O O . GLY A 1 208 ? -2.492 -27.812 -19.609 1 96.12 208 GLY A O 1
ATOM 1616 N N . VAL A 1 209 ? -3.447 -28.203 -17.578 1 97.69 209 VAL A N 1
ATOM 1617 C CA . VAL A 1 209 ? -2.672 -27.172 -16.891 1 97.69 209 VAL A CA 1
ATOM 1618 C C . VAL A 1 209 ? -1.19 -27.547 -16.906 1 97.69 209 VAL A C 1
ATOM 1620 O O . VAL A 1 209 ? -0.336 -26.688 -17.156 1 97.69 209 VAL A O 1
ATOM 1623 N N . GLU A 1 210 ? -0.927 -28.797 -16.672 1 97.81 210 GLU A N 1
ATOM 1624 C CA . GLU A 1 210 ? 0.459 -29.25 -16.703 1 97.81 210 GLU A CA 1
ATOM 1625 C C . GLU A 1 210 ? 1.088 -29.016 -18.062 1 97.81 210 GLU A C 1
ATOM 1627 O O . GLU A 1 210 ? 2.24 -28.594 -18.172 1 97.81 210 GLU A O 1
ATOM 1632 N N . ALA A 1 211 ? 0.356 -29.312 -19.109 1 97.12 211 ALA A N 1
ATOM 1633 C CA . ALA A 1 211 ? 0.839 -29.125 -20.469 1 97.12 211 ALA A CA 1
ATOM 1634 C C . ALA A 1 211 ? 1.164 -27.641 -20.719 1 97.12 211 ALA A C 1
ATOM 1636 O O . ALA A 1 211 ? 2.166 -27.328 -21.375 1 97.12 211 ALA A O 1
ATOM 1637 N N . PHE A 1 212 ? 0.329 -26.828 -20.266 1 96.69 212 PHE A N 1
ATOM 1638 C CA . PHE A 1 212 ? 0.562 -25.391 -20.391 1 96.69 212 PHE A CA 1
ATOM 1639 C C . PHE A 1 212 ? 1.825 -24.984 -19.641 1 96.69 212 PHE A C 1
ATOM 1641 O O . PHE A 1 212 ? 2.662 -24.25 -20.172 1 96.69 212 PHE A O 1
ATOM 1648 N N . LEU A 1 213 ? 1.976 -25.391 -18.344 1 97.12 213 LEU A N 1
ATOM 1649 C CA . LEU A 1 213 ? 3.127 -25.031 -17.531 1 97.12 213 LEU A CA 1
ATOM 1650 C C . LEU A 1 213 ? 4.422 -25.516 -18.156 1 97.12 213 LEU A C 1
ATOM 1652 O O . LEU A 1 213 ? 5.469 -24.875 -18.016 1 97.12 213 LEU A O 1
ATOM 1656 N N . ASP A 1 214 ? 4.355 -26.625 -18.906 1 96.44 214 ASP A N 1
ATOM 1657 C CA . ASP A 1 214 ? 5.523 -27.188 -19.578 1 96.44 214 ASP A CA 1
ATOM 1658 C C . ASP A 1 214 ? 5.891 -26.344 -20.812 1 96.44 214 ASP A C 1
ATOM 1660 O O . ASP A 1 214 ? 7.074 -26.156 -21.109 1 96.44 214 ASP A O 1
ATOM 1664 N N . ASN A 1 215 ? 4.863 -25.984 -21.531 1 94.69 215 ASN A N 1
ATOM 1665 C CA . ASN A 1 215 ? 5.047 -25.25 -22.781 1 94.69 215 ASN A CA 1
ATOM 1666 C C . ASN A 1 215 ? 3.984 -24.172 -22.969 1 94.69 215 ASN A C 1
ATOM 1668 O O . ASN A 1 215 ? 3.105 -24.297 -23.828 1 94.69 215 ASN A O 1
ATOM 1672 N N . PRO A 1 216 ? 4.211 -23.062 -22.234 1 94.12 216 PRO A N 1
ATOM 1673 C CA . PRO A 1 216 ? 3.133 -22.078 -22.172 1 94.12 216 PRO A CA 1
ATOM 1674 C C . PRO A 1 216 ? 2.83 -21.438 -23.516 1 94.12 216 PRO A C 1
ATOM 1676 O O . PRO A 1 216 ? 1.663 -21.328 -23.906 1 94.12 216 PRO A O 1
ATOM 1679 N N . LEU A 1 217 ? 3.822 -21.125 -24.266 1 92 217 LEU A N 1
ATOM 1680 C CA . LEU A 1 217 ? 3.598 -20.375 -25.5 1 92 217 LEU A CA 1
ATOM 1681 C C . LEU A 1 217 ? 3.008 -21.281 -26.578 1 92 217 LEU A C 1
ATOM 1683 O O . LEU A 1 217 ? 2.006 -20.938 -27.203 1 92 217 LEU A O 1
ATOM 1687 N N . PRO A 1 218 ? 3.582 -22.422 -26.828 1 93.81 218 PRO A N 1
ATOM 1688 C CA . PRO A 1 218 ? 2.938 -23.359 -27.766 1 93.81 218 PRO A CA 1
ATOM 1689 C C . PRO A 1 218 ? 1.506 -23.703 -27.359 1 93.81 218 PRO A C 1
ATOM 1691 O O . PRO A 1 218 ? 0.628 -23.797 -28.219 1 93.81 218 PRO A O 1
ATOM 1694 N N . TRP A 1 219 ? 1.311 -23.922 -26.109 1 95.06 219 TRP A N 1
ATOM 1695 C CA . TRP A 1 219 ? -0.038 -24.203 -25.625 1 95.06 219 TRP A CA 1
ATOM 1696 C C . TRP A 1 219 ? -0.985 -23.047 -25.969 1 95.06 219 TRP A C 1
ATOM 1698 O O . TRP A 1 219 ? -2.096 -23.281 -26.453 1 95.06 219 TRP A O 1
ATOM 1708 N N . SER A 1 220 ? -0.542 -21.859 -25.609 1 94.75 220 SER A N 1
ATOM 1709 C CA . SER A 1 220 ? -1.331 -20.672 -25.906 1 94.75 220 SER A CA 1
ATOM 1710 C C . SER A 1 220 ? -1.685 -20.609 -27.391 1 94.75 220 SER A C 1
ATOM 1712 O O . SER A 1 220 ? -2.84 -20.375 -27.75 1 94.75 220 SER A O 1
ATOM 1714 N N . ALA A 1 221 ? -0.716 -20.828 -28.25 1 94.12 221 ALA A N 1
ATOM 1715 C CA . ALA A 1 221 ? -0.917 -20.781 -29.703 1 94.12 221 ALA A CA 1
ATOM 1716 C C . ALA A 1 221 ? -1.954 -21.812 -30.141 1 94.12 221 ALA A C 1
ATOM 1718 O O . ALA A 1 221 ? -2.809 -21.516 -30.984 1 94.12 221 ALA A O 1
ATOM 1719 N N . LYS A 1 222 ? -1.907 -22.922 -29.609 1 94.94 222 LYS A N 1
ATOM 1720 C CA . LYS A 1 222 ? -2.82 -24 -29.953 1 94.94 222 LYS A CA 1
ATOM 1721 C C . LYS A 1 222 ? -4.246 -23.688 -29.531 1 94.94 222 LYS A C 1
ATOM 1723 O O . LYS A 1 222 ? -5.203 -24.266 -30.031 1 94.94 222 LYS A O 1
ATOM 1728 N N . HIS A 1 223 ? -4.367 -22.828 -28.656 1 94.88 223 HIS A N 1
ATOM 1729 C CA . HIS A 1 223 ? -5.684 -22.531 -28.125 1 94.88 223 HIS A CA 1
ATOM 1730 C C . HIS A 1 223 ? -6.141 -21.125 -28.531 1 94.88 223 HIS A C 1
ATOM 1732 O O . HIS A 1 223 ? -6.938 -20.5 -27.828 1 94.88 223 HIS A O 1
ATOM 1738 N N . GLY A 1 224 ? -5.52 -20.609 -29.547 1 92.44 224 GLY A N 1
ATOM 1739 C CA . GLY A 1 224 ? -6.008 -19.375 -30.156 1 92.44 224 GLY A CA 1
ATOM 1740 C C . GLY A 1 224 ? -5.312 -18.125 -29.625 1 92.44 224 GLY A C 1
ATOM 1741 O O . GLY A 1 224 ? -5.77 -17.016 -29.859 1 92.44 224 GLY A O 1
ATOM 1742 N N . GLY A 1 225 ? -4.223 -18.281 -28.797 1 93 225 GLY A N 1
ATOM 1743 C CA . GLY A 1 225 ? -3.463 -17.156 -28.281 1 93 225 GLY A CA 1
ATOM 1744 C C . GLY A 1 225 ? -2.178 -16.906 -29.062 1 93 225 GLY A C 1
ATOM 1745 O O . GLY A 1 225 ? -1.997 -17.438 -30.156 1 93 225 GLY A O 1
ATOM 1746 N N . VAL A 1 226 ? -1.414 -16.016 -28.531 1 87.31 226 VAL A N 1
ATOM 1747 C CA . VAL A 1 226 ? -0.16 -15.641 -29.172 1 87.31 226 VAL A CA 1
ATOM 1748 C C . VAL A 1 226 ? 0.884 -16.734 -28.938 1 87.31 226 VAL A C 1
ATOM 1750 O O . VAL A 1 226 ? 0.825 -17.453 -27.938 1 87.31 226 VAL A O 1
ATOM 1753 N N . SER A 1 227 ? 1.847 -16.766 -29.844 1 83.19 227 SER A N 1
ATOM 1754 C CA . SER A 1 227 ? 2.92 -17.75 -29.75 1 83.19 227 SER A CA 1
ATOM 1755 C C . SER A 1 227 ? 4.223 -17.109 -29.281 1 83.19 227 SER A C 1
ATOM 1757 O O . SER A 1 227 ? 5.215 -17.797 -29.062 1 83.19 227 SER A O 1
ATOM 1759 N N . GLU A 1 228 ? 4.211 -15.828 -29.203 1 77.12 228 GLU A N 1
ATOM 1760 C CA . GLU A 1 228 ? 5.371 -15.094 -28.703 1 77.12 228 GLU A CA 1
ATOM 1761 C C . GLU A 1 228 ? 4.949 -13.945 -27.797 1 77.12 228 GLU A C 1
ATOM 1763 O O . GLU A 1 228 ? 3.877 -13.367 -27.984 1 77.12 228 GLU A O 1
ATOM 1768 N N . LEU A 1 229 ? 5.734 -13.773 -26.656 1 70.56 229 LEU A N 1
ATOM 1769 C CA . LEU A 1 229 ? 5.434 -12.648 -25.781 1 70.56 229 LEU A CA 1
ATOM 1770 C C . LEU A 1 229 ? 5.836 -11.328 -26.438 1 70.56 229 LEU A C 1
ATOM 1772 O O . LEU A 1 229 ? 6.824 -11.273 -27.172 1 70.56 229 LEU A O 1
ATOM 1776 N N . PRO A 1 230 ? 4.836 -10.367 -26.281 1 58.31 230 PRO A N 1
ATOM 1777 C CA . PRO A 1 230 ? 5.215 -9.062 -26.844 1 58.31 230 PRO A CA 1
ATOM 1778 C C . PRO A 1 230 ? 6.562 -8.578 -26.312 1 58.31 230 PRO A C 1
ATOM 1780 O O . PRO A 1 230 ? 6.902 -8.82 -25.156 1 58.31 230 PRO A O 1
ATOM 1783 N N . GLN A 1 231 ? 7.598 -8.406 -27.219 1 51.03 231 GLN A N 1
ATOM 1784 C CA . GLN A 1 231 ? 8.883 -7.82 -26.859 1 51.03 231 GLN A CA 1
ATOM 1785 C C . GLN A 1 231 ? 8.695 -6.473 -26.172 1 51.03 231 GLN A C 1
ATOM 1787 O O . GLN A 1 231 ? 7.945 -5.621 -26.641 1 51.03 231 GLN A O 1
ATOM 1792 N N . SER A 1 232 ? 8.586 -6.496 -24.719 1 44.22 232 SER A N 1
ATOM 1793 C CA . SER A 1 232 ? 8.516 -5.199 -24.047 1 44.22 232 SER A CA 1
ATOM 1794 C C . SER A 1 232 ? 9.594 -4.254 -24.562 1 44.22 232 SER A C 1
ATOM 1796 O O . SER A 1 232 ? 10.672 -4.699 -24.969 1 44.22 232 SER A O 1
ATOM 1798 N N . MET B 1 1 ? 0.294 -8.867 20.953 1 43.75 1 MET B N 1
ATOM 1799 C CA . MET B 1 1 ? -0.831 -8.281 21.672 1 43.75 1 MET B CA 1
ATOM 1800 C C . MET B 1 1 ? -0.834 -6.758 21.547 1 43.75 1 MET B C 1
ATOM 1802 O O . MET B 1 1 ? 0.167 -6.105 21.828 1 43.75 1 MET B O 1
ATOM 1806 N N . ASN B 1 2 ? -1.66 -6.238 20.625 1 54.34 2 ASN B N 1
ATOM 1807 C CA . ASN B 1 2 ? -1.627 -4.801 20.391 1 54.34 2 ASN B CA 1
ATOM 1808 C C . ASN B 1 2 ? -1.992 -4.012 21.641 1 54.34 2 ASN B C 1
ATOM 1810 O O . ASN B 1 2 ? -3.066 -4.211 22.219 1 54.34 2 ASN B O 1
ATOM 1814 N N . HIS B 1 3 ? -1.03 -3.791 22.484 1 66.31 3 HIS B N 1
ATOM 1815 C CA . HIS B 1 3 ? -1.284 -2.908 23.609 1 66.31 3 HIS B CA 1
ATOM 1816 C C . HIS B 1 3 ? -1.577 -1.485 23.141 1 66.31 3 HIS B C 1
ATOM 1818 O O . HIS B 1 3 ? -0.722 -0.839 22.531 1 66.31 3 HIS B O 1
ATOM 1824 N N . PHE B 1 4 ? -2.973 -1.323 23.078 1 77.44 4 PHE B N 1
ATOM 1825 C CA . PHE B 1 4 ? -3.383 0.031 22.719 1 77.44 4 PHE B CA 1
ATOM 1826 C C . PHE B 1 4 ? -3.391 0.933 23.953 1 77.44 4 PHE B C 1
ATOM 1828 O O . PHE B 1 4 ? -3.912 0.554 25 1 77.44 4 PHE B O 1
ATOM 1835 N N . THR B 1 5 ? -2.582 1.96 23.875 1 85 5 THR B N 1
ATOM 1836 C CA . THR B 1 5 ? -2.703 3.039 24.844 1 85 5 THR B CA 1
ATOM 1837 C C . THR B 1 5 ? -3.596 4.156 24.312 1 85 5 THR B C 1
ATOM 1839 O O . THR B 1 5 ? -3.465 4.555 23.141 1 85 5 THR B O 1
ATOM 1842 N N . PHE B 1 6 ? -4.582 4.484 25.156 1 94.56 6 PHE B N 1
ATOM 1843 C CA . PHE B 1 6 ? -5.512 5.531 24.75 1 94.56 6 PHE B CA 1
ATOM 1844 C C . PHE B 1 6 ? -5.062 6.887 25.266 1 94.56 6 PHE B C 1
ATOM 1846 O O . PHE B 1 6 ? -5.578 7.371 26.281 1 94.56 6 PHE B O 1
ATOM 1853 N N . THR B 1 7 ? -4.203 7.516 24.531 1 93.94 7 THR B N 1
ATOM 1854 C CA . THR B 1 7 ? -3.598 8.805 24.859 1 93.94 7 THR B CA 1
ATOM 1855 C C . THR B 1 7 ? -4.559 9.945 24.547 1 93.94 7 THR B C 1
ATOM 1857 O O . THR B 1 7 ? -5.32 9.875 23.578 1 93.94 7 THR B O 1
ATOM 1860 N N . ASP B 1 8 ? -4.473 10.938 25.359 1 97 8 ASP B N 1
ATOM 1861 C CA . ASP B 1 8 ? -5.289 12.133 25.141 1 97 8 ASP B CA 1
ATOM 1862 C C . ASP B 1 8 ? -5.062 12.703 23.734 1 97 8 ASP B C 1
ATOM 1864 O O . ASP B 1 8 ? -3.926 12.766 23.266 1 97 8 ASP B O 1
ATOM 1868 N N . ARG B 1 9 ? -6.105 13.211 23.172 1 96.88 9 ARG B N 1
ATOM 1869 C CA . ARG B 1 9 ? -6.066 13.672 21.797 1 96.88 9 ARG B CA 1
ATOM 1870 C C . ARG B 1 9 ? -5.086 14.828 21.625 1 96.88 9 ARG B C 1
ATOM 1872 O O . ARG B 1 9 ? -4.395 14.93 20.609 1 96.88 9 ARG B O 1
ATOM 1879 N N . THR B 1 10 ? -5.035 15.695 22.594 1 97.88 10 THR B N 1
ATOM 1880 C CA . THR B 1 10 ? -4.156 16.859 22.5 1 97.88 10 THR B CA 1
ATOM 1881 C C . THR B 1 10 ? -2.689 16.422 22.531 1 97.88 10 THR B C 1
ATOM 1883 O O . THR B 1 10 ? -1.853 17.016 21.828 1 97.88 10 THR B O 1
ATOM 1886 N N . VAL B 1 11 ? -2.412 15.43 23.328 1 98.38 11 VAL B N 1
ATOM 1887 C CA . VAL B 1 11 ? -1.057 14.898 23.406 1 98.38 11 VAL B CA 1
ATOM 1888 C C . VAL B 1 11 ? -0.687 14.211 22.094 1 98.38 11 VAL B C 1
ATOM 1890 O O . VAL B 1 11 ? 0.421 14.391 21.594 1 98.38 11 VAL B O 1
ATOM 1893 N N . VAL B 1 12 ? -1.639 13.469 21.516 1 98.44 12 VAL B N 1
ATOM 1894 C CA . VAL B 1 12 ? -1.407 12.789 20.25 1 98.44 12 VAL B CA 1
ATOM 1895 C C . VAL B 1 12 ? -1.116 13.812 19.156 1 98.44 12 VAL B C 1
ATOM 1897 O O . VAL B 1 12 ? -0.147 13.672 18.406 1 98.44 12 VAL B O 1
ATOM 1900 N N . ALA B 1 13 ? -1.922 14.828 19.094 1 98.81 13 ALA B N 1
ATOM 1901 C CA . ALA B 1 13 ? -1.756 15.859 18.062 1 98.81 13 ALA B CA 1
ATOM 1902 C C . ALA B 1 13 ? -0.379 16.516 18.172 1 98.81 13 ALA B C 1
ATOM 1904 O O . ALA B 1 13 ? 0.291 16.719 17.156 1 98.81 13 ALA B O 1
ATOM 1905 N N . GLU B 1 14 ? 0.039 16.797 19.375 1 98.81 14 GLU B N 1
ATOM 1906 C CA . GLU B 1 14 ? 1.342 17.406 19.609 1 98.81 14 GLU B CA 1
ATOM 1907 C C . GLU B 1 14 ? 2.477 16.469 19.219 1 98.81 14 GLU B C 1
ATOM 1909 O O . GLU B 1 14 ? 3.426 16.875 18.547 1 98.81 14 GLU B O 1
ATOM 1914 N N . LEU B 1 15 ? 2.41 15.227 19.656 1 98.75 15 LEU B N 1
ATOM 1915 C CA . LEU B 1 15 ? 3.467 14.25 19.391 1 98.75 15 LEU B CA 1
ATOM 1916 C C . LEU B 1 15 ? 3.611 14.008 17.891 1 98.75 15 LEU B C 1
ATOM 1918 O O . LEU B 1 15 ? 4.73 13.961 17.375 1 98.75 15 LEU B O 1
ATOM 1922 N N . VAL B 1 16 ? 2.477 13.852 17.203 1 98.81 16 VAL B N 1
ATOM 1923 C CA . VAL B 1 16 ? 2.531 13.609 15.773 1 98.81 16 VAL B CA 1
ATOM 1924 C C . VAL B 1 16 ? 3.096 14.836 15.062 1 98.81 16 VAL B C 1
ATOM 1926 O O . VAL B 1 16 ? 3.916 14.711 14.148 1 98.81 16 VAL B O 1
ATOM 1929 N N . ALA B 1 17 ? 2.68 16.031 15.477 1 98.88 17 ALA B N 1
ATOM 1930 C CA . ALA B 1 17 ? 3.252 17.25 14.914 1 98.88 17 ALA B CA 1
ATOM 1931 C C . ALA B 1 17 ? 4.766 17.281 15.094 1 98.88 17 ALA B C 1
ATOM 1933 O O . ALA B 1 17 ? 5.5 17.609 14.164 1 98.88 17 ALA B O 1
ATOM 1934 N N . LYS B 1 18 ? 5.262 16.938 16.266 1 98.88 18 LYS B N 1
ATOM 1935 C CA . LYS B 1 18 ? 6.695 16.906 16.547 1 98.88 18 LYS B CA 1
ATOM 1936 C C . LYS B 1 18 ? 7.402 15.883 15.648 1 98.88 18 LYS B C 1
ATOM 1938 O O . LYS B 1 18 ? 8.492 16.156 15.141 1 98.88 18 LYS B O 1
ATOM 1943 N N . MET B 1 19 ? 6.793 14.734 15.461 1 98.81 19 MET B N 1
ATOM 1944 C CA . MET B 1 19 ? 7.348 13.711 14.57 1 98.81 19 MET B CA 1
ATOM 1945 C C . MET B 1 19 ? 7.527 14.258 13.164 1 98.81 19 MET B C 1
ATOM 1947 O O . MET B 1 19 ? 8.562 14.031 12.531 1 98.81 19 MET B O 1
ATOM 1951 N N . LEU B 1 20 ? 6.523 14.984 12.688 1 98.88 20 LEU B N 1
ATOM 1952 C CA . LEU B 1 20 ? 6.559 15.531 11.328 1 98.88 20 LEU B CA 1
ATOM 1953 C C . LEU B 1 20 ? 7.691 16.531 11.18 1 98.88 20 LEU B C 1
ATOM 1955 O O . LEU B 1 20 ? 8.375 16.547 10.148 1 98.88 20 LEU B O 1
ATOM 1959 N N . TRP B 1 21 ? 7.887 17.375 12.18 1 98.81 21 TRP B N 1
ATOM 1960 C CA . TRP B 1 21 ? 9 18.312 12.156 1 98.81 21 TRP B CA 1
ATOM 1961 C C . TRP B 1 21 ? 10.336 17.578 12.172 1 98.81 21 TRP B C 1
ATOM 1963 O O . TRP B 1 21 ? 11.266 17.953 11.445 1 98.81 21 TRP B O 1
ATOM 1973 N N . GLU B 1 22 ? 10.484 16.531 12.961 1 98.56 22 GLU B N 1
ATOM 1974 C CA . GLU B 1 22 ? 11.727 15.789 13.141 1 98.56 22 GLU B CA 1
ATOM 1975 C C . GLU B 1 22 ? 12.203 15.195 11.82 1 98.56 22 GLU B C 1
ATOM 1977 O O . GLU B 1 22 ? 13.406 15.188 11.539 1 98.56 22 GLU B O 1
ATOM 1982 N N . ILE B 1 23 ? 11.281 14.773 11.008 1 98.31 23 ILE B N 1
ATOM 1983 C CA . ILE B 1 23 ? 11.68 14.078 9.789 1 98.31 23 ILE B CA 1
ATOM 1984 C C . ILE B 1 23 ? 11.531 15.016 8.586 1 98.31 23 ILE B C 1
ATOM 1986 O O . ILE B 1 23 ? 11.57 14.57 7.438 1 98.31 23 ILE B O 1
ATOM 1990 N N . LYS B 1 24 ? 11.188 16.266 8.852 1 98 24 LYS B N 1
ATOM 1991 C CA . LYS B 1 24 ? 11.062 17.297 7.824 1 98 24 LYS B CA 1
ATOM 1992 C C . LYS B 1 24 ? 9.977 16.938 6.816 1 98 24 LYS B C 1
ATOM 1994 O O . LYS B 1 24 ? 10.195 17.016 5.605 1 98 24 LYS B O 1
ATOM 1999 N N . ALA B 1 25 ? 8.906 16.438 7.359 1 98.56 25 ALA B N 1
ATOM 2000 C CA . ALA B 1 25 ? 7.738 16.156 6.523 1 98.56 25 ALA B CA 1
ATOM 2001 C C . ALA B 1 25 ? 6.898 17.406 6.316 1 98.56 25 ALA B C 1
ATOM 2003 O O . ALA B 1 25 ? 6.02 17.438 5.449 1 98.56 25 ALA B O 1
ATOM 2004 N N . VAL B 1 26 ? 7.129 18.453 7.098 1 98.38 26 VAL B N 1
ATOM 2005 C CA . VAL B 1 26 ? 6.426 19.719 6.977 1 98.38 26 VAL B CA 1
ATOM 2006 C C . VAL B 1 26 ? 7.434 20.844 6.781 1 98.38 26 VAL B C 1
ATOM 2008 O O . VAL B 1 26 ? 8.555 20.781 7.289 1 98.38 26 VAL B O 1
ATOM 2011 N N . HIS B 1 27 ? 6.953 21.844 6.016 1 97.06 27 HIS B N 1
ATOM 2012 C CA . HIS B 1 27 ? 7.793 23 5.707 1 97.06 27 HIS B CA 1
ATOM 2013 C C . HIS B 1 27 ? 6.984 24.297 5.703 1 97.06 27 HIS B C 1
ATOM 2015 O O . HIS B 1 27 ? 5.828 24.312 5.273 1 97.06 27 HIS B O 1
ATOM 2021 N N . PHE B 1 28 ? 7.637 25.328 6.234 1 97.44 28 PHE B N 1
ATOM 2022 C CA . PHE B 1 28 ? 7.078 26.688 6.18 1 97.44 28 PHE B CA 1
ATOM 2023 C C . PHE B 1 28 ? 7.945 27.594 5.312 1 97.44 28 PHE B C 1
ATOM 2025 O O . PHE B 1 28 ? 9.172 27.516 5.359 1 97.44 28 PHE B O 1
ATOM 2032 N N . ASN B 1 29 ? 7.395 28.281 4.438 1 94.25 29 ASN B N 1
ATOM 2033 C CA . ASN B 1 29 ? 8.07 29.312 3.648 1 94.25 29 ASN B CA 1
ATOM 2034 C C . ASN B 1 29 ? 7.125 30.453 3.273 1 94.25 29 ASN B C 1
ATOM 2036 O O . ASN B 1 29 ? 6.465 30.391 2.232 1 94.25 29 ASN B O 1
ATOM 2040 N N . SER B 1 30 ? 7.168 31.469 3.998 1 89.06 30 SER B N 1
ATOM 2041 C CA . SER B 1 30 ? 6.242 32.562 3.74 1 89.06 30 SER B CA 1
ATOM 2042 C C . SER B 1 30 ? 6.828 33.562 2.742 1 89.06 30 SER B C 1
ATOM 2044 O O . SER B 1 30 ? 6.094 34.344 2.129 1 89.06 30 SER B O 1
ATOM 2046 N N . GLU B 1 31 ? 8.062 33.594 2.578 1 89.75 31 GLU B N 1
ATOM 2047 C CA . GLU B 1 31 ? 8.727 34.5 1.656 1 89.75 31 GLU B CA 1
ATOM 2048 C C . GLU B 1 31 ? 8.562 34.062 0.21 1 89.75 31 GLU B C 1
ATOM 2050 O O . GLU B 1 31 ? 8.297 34.875 -0.68 1 89.75 31 GLU B O 1
ATOM 2055 N N . SER B 1 32 ? 8.734 32.812 -0.02 1 92.69 32 SER B N 1
ATOM 2056 C CA . SER B 1 32 ? 8.531 32.188 -1.328 1 92.69 32 SER B CA 1
ATOM 2057 C C . SER B 1 32 ? 7.52 31.062 -1.253 1 92.69 32 SER B C 1
ATOM 2059 O O . SER B 1 32 ? 7.898 29.875 -1.241 1 92.69 32 SER B O 1
ATOM 2061 N N . PRO B 1 33 ? 6.27 31.406 -1.31 1 94.62 33 PRO B N 1
ATOM 2062 C CA . PRO B 1 33 ? 5.219 30.406 -1.099 1 94.62 33 PRO B CA 1
ATOM 2063 C C . PRO B 1 33 ? 5.23 29.312 -2.16 1 94.62 33 PRO B C 1
ATOM 2065 O O . PRO B 1 33 ? 5.691 29.531 -3.281 1 94.62 33 PRO B O 1
ATOM 2068 N N . TYR B 1 34 ? 4.715 28.219 -1.781 1 94.44 34 TYR B N 1
ATOM 2069 C CA . TYR B 1 34 ? 4.547 27.078 -2.684 1 94.44 34 TYR B CA 1
ATOM 2070 C C . TYR B 1 34 ? 3.33 27.281 -3.58 1 94.44 34 TYR B C 1
ATOM 2072 O O . TYR B 1 34 ? 2.418 28.031 -3.246 1 94.44 34 TYR B O 1
ATOM 2080 N N . THR B 1 35 ? 3.393 26.609 -4.684 1 91.56 35 THR B N 1
ATOM 2081 C CA . THR B 1 35 ? 2.252 26.609 -5.594 1 91.56 35 THR B CA 1
ATOM 2082 C C . THR B 1 35 ? 1.664 25.219 -5.727 1 91.56 35 THR B C 1
ATOM 2084 O O . THR B 1 35 ? 2.354 24.281 -6.148 1 91.56 35 THR B O 1
ATOM 2087 N N . PHE B 1 36 ? 0.41 25.141 -5.398 1 85.81 36 PHE B N 1
ATOM 2088 C CA . PHE B 1 36 ? -0.286 23.875 -5.566 1 85.81 36 PHE B CA 1
ATOM 2089 C C . PHE B 1 36 ? -0.733 23.688 -7.012 1 85.81 36 PHE B C 1
ATOM 2091 O O . PHE B 1 36 ? -0.753 24.656 -7.789 1 85.81 36 PHE B O 1
ATOM 2098 N N . ALA B 1 37 ? -1.048 22.469 -7.332 1 76.81 37 ALA B N 1
ATOM 2099 C CA . ALA B 1 37 ? -1.541 22.172 -8.672 1 76.81 37 ALA B CA 1
ATOM 2100 C C . ALA B 1 37 ? -2.789 22.984 -8.992 1 76.81 37 ALA B C 1
ATOM 2102 O O . ALA B 1 37 ? -3.029 23.328 -10.156 1 76.81 37 ALA B O 1
ATOM 2103 N N . SER B 1 38 ? -3.518 23.281 -7.992 1 81 38 SER B N 1
ATOM 2104 C CA . SER B 1 38 ? -4.75 24.062 -8.133 1 81 38 SER B CA 1
ATOM 2105 C C . SER B 1 38 ? -4.457 25.516 -8.461 1 81 38 SER B C 1
ATOM 2107 O O . SER B 1 38 ? -5.367 26.281 -8.789 1 81 38 SER B O 1
ATOM 2109 N N . GLY B 1 39 ? -3.225 25.891 -8.305 1 86.62 39 GLY B N 1
ATOM 2110 C CA . GLY B 1 39 ? -2.846 27.281 -8.477 1 86.62 39 GLY B CA 1
ATOM 2111 C C . GLY B 1 39 ? -2.791 28.047 -7.176 1 86.62 39 GLY B C 1
ATOM 2112 O O . GLY B 1 39 ? -2.33 29.188 -7.145 1 86.62 39 GLY B O 1
ATOM 2113 N N . MET B 1 40 ? -3.182 27.438 -6.16 1 90.62 40 MET B N 1
ATOM 2114 C CA . MET B 1 40 ? -3.16 28.094 -4.855 1 90.62 40 MET B CA 1
ATOM 2115 C C . MET B 1 40 ? -1.729 28.266 -4.359 1 90.62 40 MET B C 1
ATOM 2117 O O . MET B 1 40 ? -0.9 27.375 -4.5 1 90.62 40 MET B O 1
ATOM 2121 N N . LYS B 1 41 ? -1.508 29.453 -3.799 1 94.88 41 LYS B N 1
ATOM 2122 C CA . LYS B 1 41 ? -0.243 29.688 -3.111 1 94.88 41 LYS B CA 1
ATOM 2123 C C . LYS B 1 41 ? -0.346 29.359 -1.629 1 94.88 41 LYS B C 1
ATOM 2125 O O . LYS B 1 41 ? -1.37 29.609 -0.995 1 94.88 41 LYS B O 1
ATOM 2130 N N . SER B 1 42 ? 0.646 28.734 -1.215 1 95.88 42 SER B N 1
ATOM 2131 C CA . SER B 1 42 ? 0.634 28.266 0.166 1 95.88 42 SER B CA 1
ATOM 2132 C C . SER B 1 42 ? 1.998 28.438 0.823 1 95.88 42 SER B C 1
ATOM 2134 O O . SER B 1 42 ? 3.029 28.141 0.219 1 95.88 42 SER B O 1
ATOM 2136 N N . PRO B 1 43 ? 2.035 28.984 2.043 1 97.38 43 PRO B N 1
ATOM 2137 C CA . PRO B 1 43 ? 3.309 29.062 2.76 1 97.38 43 PRO B CA 1
ATOM 2138 C C . PRO B 1 43 ? 3.678 27.766 3.461 1 97.38 43 PRO B C 1
ATOM 2140 O O . PRO B 1 43 ? 4.699 27.688 4.148 1 97.38 43 PRO B O 1
ATOM 2143 N N . VAL B 1 44 ? 2.811 26.766 3.32 1 97.5 44 VAL B N 1
ATOM 2144 C CA . VAL B 1 44 ? 3.074 25.5 3.99 1 97.5 44 VAL B CA 1
ATOM 2145 C C . VAL B 1 44 ? 3.109 24.359 2.963 1 97.5 44 VAL B C 1
ATOM 2147 O O . VAL B 1 44 ? 2.414 24.422 1.945 1 97.5 44 VAL B O 1
ATOM 2150 N N . TYR B 1 45 ? 3.951 23.453 3.242 1 96 45 TYR B N 1
ATOM 2151 C CA . TYR B 1 45 ? 4.066 22.234 2.443 1 96 45 TYR B CA 1
ATOM 2152 C C . TYR B 1 45 ? 4.203 21 3.334 1 96 45 TYR B C 1
ATOM 2154 O O . TYR B 1 45 ? 4.816 21.078 4.402 1 96 45 TYR B O 1
ATOM 2162 N N . ILE B 1 46 ? 3.623 19.906 2.891 1 97.44 46 ILE B N 1
ATOM 2163 C CA . ILE B 1 46 ? 3.664 18.688 3.689 1 97.44 46 ILE B CA 1
ATOM 2164 C C . ILE B 1 46 ? 3.83 17.469 2.775 1 97.44 46 ILE B C 1
ATOM 2166 O O . ILE B 1 46 ? 3.232 17.422 1.697 1 97.44 46 ILE B O 1
ATOM 2170 N N . ASP B 1 47 ? 4.645 16.516 3.203 1 96.5 47 ASP B N 1
ATOM 2171 C CA . ASP B 1 47 ? 4.809 15.211 2.561 1 96.5 47 ASP B CA 1
ATOM 2172 C C . ASP B 1 47 ? 4.613 14.078 3.562 1 96.5 47 ASP B C 1
ATOM 2174 O O . ASP B 1 47 ? 5.578 13.594 4.16 1 96.5 47 ASP B O 1
ATOM 2178 N N . MET B 1 48 ? 3.441 13.562 3.613 1 98.12 48 MET B N 1
ATOM 2179 C CA . MET B 1 48 ? 3.094 12.523 4.582 1 98.12 48 MET B CA 1
ATOM 2180 C C . MET B 1 48 ? 3.672 11.18 4.168 1 98.12 48 MET B C 1
ATOM 2182 O O . MET B 1 48 ? 3.756 10.258 4.984 1 98.12 48 MET B O 1
ATOM 2186 N N . ARG B 1 49 ? 4.051 11 2.951 1 97.62 49 ARG B N 1
ATOM 2187 C CA . ARG B 1 49 ? 4.57 9.727 2.467 1 97.62 49 ARG B CA 1
ATOM 2188 C C . ARG B 1 49 ? 5.93 9.414 3.09 1 97.62 49 ARG B C 1
ATOM 2190 O O . ARG B 1 49 ? 6.363 8.266 3.107 1 97.62 49 ARG B O 1
ATOM 2197 N N . LYS B 1 50 ? 6.566 10.422 3.623 1 97.94 50 LYS B N 1
ATOM 2198 C CA . LYS B 1 50 ? 7.855 10.211 4.281 1 97.94 50 LYS B CA 1
ATOM 2199 C C . LYS B 1 50 ? 7.711 9.305 5.496 1 97.94 50 LYS B C 1
ATOM 2201 O O . LYS B 1 50 ? 8.656 8.617 5.875 1 97.94 50 LYS B O 1
ATOM 2206 N N . LEU B 1 51 ? 6.562 9.312 6.082 1 98.69 51 LEU B N 1
ATOM 2207 C CA . LEU B 1 51 ? 6.34 8.594 7.332 1 98.69 51 LEU B CA 1
ATOM 2208 C C . LEU B 1 51 ? 6.668 7.113 7.168 1 98.69 51 LEU B C 1
ATOM 2210 O O . LEU B 1 51 ? 7.176 6.48 8.102 1 98.69 51 LEU B O 1
ATOM 2214 N N . ILE B 1 52 ? 6.426 6.555 6.008 1 98.88 52 ILE B N 1
ATOM 2215 C CA . ILE B 1 52 ? 6.535 5.109 5.832 1 98.88 52 ILE B CA 1
ATOM 2216 C C . ILE B 1 52 ? 7.996 4.688 5.934 1 98.88 52 ILE B C 1
ATOM 2218 O O . ILE B 1 52 ? 8.297 3.508 6.145 1 98.88 52 ILE B O 1
ATOM 2222 N N . SER B 1 53 ? 8.883 5.621 5.848 1 98.88 53 SER B N 1
ATOM 2223 C CA . SER B 1 53 ? 10.312 5.324 5.816 1 98.88 53 SER B CA 1
ATOM 2224 C C . SER B 1 53 ? 10.93 5.441 7.203 1 98.88 53 SER B C 1
ATOM 2226 O O . SER B 1 53 ? 12.141 5.266 7.367 1 98.88 53 SER B O 1
ATOM 2228 N N . PHE B 1 54 ? 10.18 5.75 8.234 1 98.81 54 PHE B N 1
ATOM 2229 C CA . PHE B 1 54 ? 10.656 5.914 9.602 1 98.81 54 PHE B CA 1
ATOM 2230 C C . PHE B 1 54 ? 9.914 4.984 10.547 1 98.81 54 PHE B C 1
ATOM 2232 O O . PHE B 1 54 ? 8.875 5.352 11.094 1 98.81 54 PHE B O 1
ATOM 2239 N N . PRO B 1 55 ? 10.484 3.832 10.844 1 98.5 55 PRO B N 1
ATOM 2240 C CA . PRO B 1 55 ? 9.781 2.75 11.547 1 98.5 55 PRO B CA 1
ATOM 2241 C C . PRO B 1 55 ? 9.242 3.182 12.906 1 98.5 55 PRO B C 1
ATOM 2243 O O . PRO B 1 55 ? 8.102 2.859 13.25 1 98.5 55 PRO B O 1
ATOM 2246 N N . ARG B 1 56 ? 10.023 3.908 13.688 1 98.12 56 ARG B N 1
ATOM 2247 C CA . ARG B 1 56 ? 9.562 4.32 15.008 1 98.12 56 ARG B CA 1
ATOM 2248 C C . ARG B 1 56 ? 8.398 5.297 14.898 1 98.12 56 ARG B C 1
ATOM 2250 O O . ARG B 1 56 ? 7.398 5.156 15.609 1 98.12 56 ARG B O 1
ATOM 2257 N N . ILE B 1 57 ? 8.477 6.223 13.977 1 98.31 57 ILE B N 1
ATOM 2258 C CA . ILE B 1 57 ? 7.48 7.27 13.797 1 98.31 57 ILE B CA 1
ATOM 2259 C C . ILE B 1 57 ? 6.211 6.676 13.188 1 98.31 57 ILE B C 1
ATOM 2261 O O . ILE B 1 57 ? 5.105 6.91 13.68 1 98.31 57 ILE B O 1
ATOM 2265 N N . ARG B 1 58 ? 6.348 5.852 12.133 1 98.38 58 ARG B N 1
ATOM 2266 C CA . ARG B 1 58 ? 5.156 5.281 11.508 1 98.38 58 ARG B CA 1
ATOM 2267 C C . ARG B 1 58 ? 4.422 4.359 12.477 1 98.38 58 ARG B C 1
ATOM 2269 O O . ARG B 1 58 ? 3.189 4.32 12.492 1 98.38 58 ARG B O 1
ATOM 2276 N N . SER B 1 59 ? 5.176 3.617 13.273 1 97.38 59 SER B N 1
ATOM 2277 C CA . SER B 1 59 ? 4.555 2.723 14.242 1 97.38 59 SER B CA 1
ATOM 2278 C C . SER B 1 59 ? 3.76 3.502 15.289 1 97.38 59 SER B C 1
ATOM 2280 O O . SER B 1 59 ? 2.609 3.164 15.578 1 97.38 59 SER B O 1
ATOM 2282 N N . ALA B 1 60 ? 4.363 4.516 15.812 1 97.5 60 ALA B N 1
ATOM 2283 C CA . ALA B 1 60 ? 3.678 5.332 16.812 1 97.5 60 ALA B CA 1
ATOM 2284 C C . ALA B 1 60 ? 2.424 5.977 16.219 1 97.5 60 ALA B C 1
ATOM 2286 O O . ALA B 1 60 ? 1.353 5.93 16.828 1 97.5 60 ALA B O 1
ATOM 2287 N N . ALA B 1 61 ? 2.553 6.574 15.07 1 98.19 61 ALA B N 1
ATOM 2288 C CA . ALA B 1 61 ? 1.422 7.234 14.43 1 98.19 61 ALA B CA 1
ATOM 2289 C C . ALA B 1 61 ? 0.281 6.254 14.18 1 98.19 61 ALA B C 1
ATOM 2291 O O . ALA B 1 61 ? -0.887 6.578 14.406 1 98.19 61 ALA B O 1
ATOM 2292 N N . MET B 1 62 ? 0.617 5.059 13.727 1 98.31 62 MET B N 1
ATOM 2293 C CA . MET B 1 62 ? -0.415 4.078 13.398 1 98.31 62 MET B CA 1
ATOM 2294 C C . MET B 1 62 ? -1.052 3.514 14.664 1 98.31 62 MET B C 1
ATOM 2296 O O . MET B 1 62 ? -2.242 3.197 14.672 1 98.31 62 MET B O 1
ATOM 2300 N N . ASP B 1 63 ? -0.268 3.393 15.719 1 98 63 ASP B N 1
ATOM 2301 C CA . ASP B 1 63 ? -0.849 3.025 17 1 98 63 ASP B CA 1
ATOM 2302 C C . ASP B 1 63 ? -1.832 4.09 17.484 1 98 63 ASP B C 1
ATOM 2304 O O . ASP B 1 63 ? -2.914 3.764 17.984 1 98 63 ASP B O 1
ATOM 2308 N N . PHE B 1 64 ? -1.476 5.363 17.344 1 98.38 64 PHE B N 1
ATOM 2309 C CA . PHE B 1 64 ? -2.377 6.457 17.688 1 98.38 64 PHE B CA 1
ATOM 2310 C C . PHE B 1 64 ? -3.645 6.398 16.844 1 98.38 64 PHE B C 1
ATOM 2312 O O . PHE B 1 64 ? -4.746 6.617 17.359 1 98.38 64 PHE B O 1
ATOM 2319 N N . ALA B 1 65 ? -3.473 6.102 15.578 1 98.56 65 ALA B N 1
ATOM 2320 C CA . ALA B 1 65 ? -4.625 6.027 14.68 1 98.56 65 ALA B CA 1
ATOM 2321 C C . ALA B 1 65 ? -5.578 4.914 15.102 1 98.56 65 ALA B C 1
ATOM 2323 O O . ALA B 1 65 ? -6.793 5.117 15.164 1 98.56 65 ALA B O 1
ATOM 2324 N N . ALA B 1 66 ? -5.035 3.748 15.367 1 98.31 66 ALA B N 1
ATOM 2325 C CA . ALA B 1 66 ? -5.848 2.619 15.812 1 98.31 66 ALA B CA 1
ATOM 2326 C C . ALA B 1 66 ? -6.605 2.959 17.094 1 98.31 66 ALA B C 1
ATOM 2328 O O . ALA B 1 66 ? -7.809 2.709 17.188 1 98.31 66 ALA B O 1
ATOM 2329 N N . ALA B 1 67 ? -5.898 3.572 18.031 1 98.06 67 ALA B N 1
ATOM 2330 C CA . ALA B 1 67 ? -6.512 3.945 19.312 1 98.06 67 ALA B CA 1
ATOM 2331 C C . ALA B 1 67 ? -7.621 4.973 19.094 1 98.06 67 ALA B C 1
ATOM 2333 O O . ALA B 1 67 ? -8.68 4.887 19.734 1 98.06 67 ALA B O 1
ATOM 2334 N N . ALA B 1 68 ? -7.387 5.895 18.219 1 97.75 68 ALA B N 1
ATOM 2335 C CA . ALA B 1 68 ? -8.352 6.957 17.969 1 97.75 68 ALA B CA 1
ATOM 2336 C C . ALA B 1 68 ? -9.656 6.391 17.391 1 97.75 68 ALA B C 1
ATOM 2338 O O . ALA B 1 68 ? -10.742 6.723 17.875 1 97.75 68 ALA B O 1
ATOM 2339 N N . VAL B 1 69 ? -9.531 5.535 16.391 1 97.75 69 VAL B N 1
ATOM 2340 C CA . VAL B 1 69 ? -10.742 5.027 15.75 1 97.75 69 VAL B CA 1
ATOM 2341 C C . VAL B 1 69 ? -11.477 4.094 16.703 1 97.75 69 VAL B C 1
ATOM 2343 O O . VAL B 1 69 ? -12.711 4.07 16.734 1 97.75 69 VAL B O 1
ATOM 2346 N N . MET B 1 70 ? -10.766 3.338 17.484 1 97.38 70 MET B N 1
ATOM 2347 C CA . MET B 1 70 ? -11.414 2.467 18.469 1 97.38 70 MET B CA 1
ATOM 2348 C C . MET B 1 70 ? -12.141 3.283 19.531 1 97.38 70 MET B C 1
ATOM 2350 O O . MET B 1 70 ? -13.281 2.975 19.875 1 97.38 70 MET B O 1
ATOM 2354 N N . ARG B 1 71 ? -11.5 4.305 19.938 1 96.88 71 ARG B N 1
ATOM 2355 C CA . ARG B 1 71 ? -12.07 5.148 20.984 1 96.88 71 ARG B CA 1
ATOM 2356 C C . ARG B 1 71 ? -13.289 5.91 20.469 1 96.88 71 ARG B C 1
ATOM 2358 O O . ARG B 1 71 ? -14.328 5.957 21.125 1 96.88 71 ARG B O 1
ATOM 2365 N N . GLU B 1 72 ? -13.164 6.418 19.328 1 97.56 72 GLU B N 1
ATOM 2366 C CA . GLU B 1 72 ? -14.156 7.375 18.844 1 97.56 72 GLU B CA 1
ATOM 2367 C C . GLU B 1 72 ? -15.289 6.664 18.094 1 97.56 72 GLU B C 1
ATOM 2369 O O . GLU B 1 72 ? -16.422 7.156 18.078 1 97.56 72 GLU B O 1
ATOM 2374 N N . ALA B 1 73 ? -15.016 5.574 17.453 1 97.88 73 ALA B N 1
ATOM 2375 C CA . ALA B 1 73 ? -16.016 4.867 16.672 1 97.88 73 ALA B CA 1
ATOM 2376 C C . ALA B 1 73 ? -16.484 3.6 17.391 1 97.88 73 ALA B C 1
ATOM 2378 O O . ALA B 1 73 ? -17.688 3.307 17.438 1 97.88 73 ALA B O 1
ATOM 2379 N N . GLY B 1 74 ? -15.523 2.787 17.906 1 97.44 74 GLY B N 1
ATOM 2380 C CA . GLY B 1 74 ? -15.844 1.539 18.594 1 97.44 74 GLY B CA 1
ATOM 2381 C C . GLY B 1 74 ? -14.875 0.418 18.25 1 97.44 74 GLY B C 1
ATOM 2382 O O . GLY B 1 74 ? -14.281 0.407 17.172 1 97.44 74 GLY B O 1
ATOM 2383 N N . PHE B 1 75 ? -14.797 -0.567 19.094 1 96.5 75 PHE B N 1
ATOM 2384 C CA . PHE B 1 75 ? -13.828 -1.652 18.984 1 96.5 75 PHE B CA 1
ATOM 2385 C C . PHE B 1 75 ? -14.25 -2.645 17.906 1 96.5 75 PHE B C 1
ATOM 2387 O O . PHE B 1 75 ? -13.406 -3.307 17.297 1 96.5 75 PHE B O 1
ATOM 2394 N N . GLU B 1 76 ? -15.523 -2.768 17.656 1 97.5 76 GLU B N 1
ATOM 2395 C CA . GLU B 1 76 ? -16.031 -3.725 16.688 1 97.5 76 GLU B CA 1
ATOM 2396 C C . GLU B 1 76 ? -16.891 -3.031 15.625 1 97.5 76 GLU B C 1
ATOM 2398 O O . GLU B 1 76 ? -17.922 -3.566 15.203 1 97.5 76 GLU B O 1
ATOM 2403 N N . LYS B 1 77 ? -16.406 -1.878 15.211 1 98.25 77 LYS B N 1
ATOM 2404 C CA . LYS B 1 77 ? -17.188 -1.025 14.32 1 98.25 77 LYS B CA 1
ATOM 2405 C C . LYS B 1 77 ? -16.891 -1.335 12.859 1 98.25 77 LYS B C 1
ATOM 2407 O O . LYS B 1 77 ? -17.672 -0.991 11.969 1 98.25 77 LYS B O 1
ATOM 2412 N N . PHE B 1 78 ? -15.836 -1.99 12.617 1 98.75 78 PHE B N 1
ATOM 2413 C CA . PHE B 1 78 ? -15.359 -2.127 11.242 1 98.75 78 PHE B CA 1
ATOM 2414 C C . PHE B 1 78 ? -15.125 -3.592 10.898 1 98.75 78 PHE B C 1
ATOM 2416 O O . PHE B 1 78 ? -14.711 -4.379 11.75 1 98.75 78 PHE B O 1
ATOM 2423 N N . ASP B 1 79 ? -15.336 -3.914 9.633 1 98.75 79 ASP B N 1
ATOM 2424 C CA . ASP B 1 79 ? -15.086 -5.246 9.094 1 98.75 79 ASP B CA 1
ATOM 2425 C C . ASP B 1 79 ? -13.867 -5.238 8.172 1 98.75 79 ASP B C 1
ATOM 2427 O O . ASP B 1 79 ? -13.305 -6.293 7.863 1 98.75 79 ASP B O 1
ATOM 2431 N N . CYS B 1 80 ? -13.461 -4.02 7.75 1 98.62 80 CYS B N 1
ATOM 2432 C CA . CYS B 1 80 ? -12.438 -3.889 6.719 1 98.62 80 CYS B CA 1
ATOM 2433 C C . CYS B 1 80 ? -11.812 -2.498 6.742 1 98.62 80 CYS B C 1
ATOM 2435 O O . CYS B 1 80 ? -12.477 -1.522 7.105 1 98.62 80 CYS B O 1
ATOM 2437 N N . VAL B 1 81 ? -10.539 -2.404 6.426 1 98.94 81 VAL B N 1
ATOM 2438 C CA . VAL B 1 81 ? -9.852 -1.128 6.246 1 98.94 81 VAL B CA 1
ATOM 2439 C C . VAL B 1 81 ? -9.539 -0.915 4.766 1 98.94 81 VAL B C 1
ATOM 2441 O O . VAL B 1 81 ? -9.086 -1.835 4.082 1 98.94 81 VAL B O 1
ATOM 2444 N N . ALA B 1 82 ? -9.781 0.248 4.238 1 98.94 82 ALA B N 1
ATOM 2445 C CA . ALA B 1 82 ? -9.516 0.565 2.838 1 98.94 82 ALA B CA 1
ATOM 2446 C C . ALA B 1 82 ? -8.523 1.714 2.715 1 98.94 82 ALA B C 1
ATOM 2448 O O . ALA B 1 82 ? -8.672 2.748 3.367 1 98.94 82 ALA B O 1
ATOM 2449 N N . GLY B 1 83 ? -7.512 1.503 1.924 1 98.88 83 GLY B N 1
ATOM 2450 C CA . GLY B 1 83 ? -6.594 2.574 1.568 1 98.88 83 GLY B CA 1
ATOM 2451 C C . GLY B 1 83 ? -6.824 3.119 0.172 1 9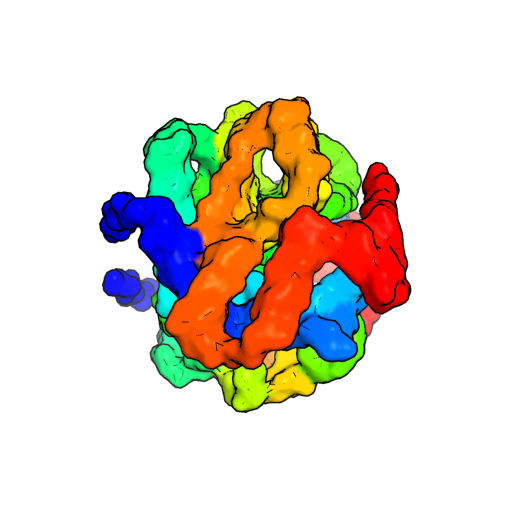8.88 83 GLY B C 1
ATOM 2452 O O . GLY B 1 83 ? -7.027 2.354 -0.773 1 98.88 83 GLY B O 1
ATOM 2453 N N . GLY B 1 84 ? -6.84 4.355 0.049 1 98.06 84 GLY B N 1
ATOM 2454 C CA . GLY B 1 84 ? -6.945 4.953 -1.273 1 98.06 84 GLY B CA 1
ATOM 2455 C C . GLY B 1 84 ? -5.633 4.969 -2.031 1 98.06 84 GLY B C 1
ATOM 2456 O O . GLY B 1 84 ? -4.582 5.254 -1.454 1 98.06 84 GLY B O 1
ATOM 2457 N N . GLU B 1 85 ? -5.684 4.602 -3.32 1 97.12 85 GLU B N 1
ATOM 2458 C CA . GLU B 1 85 ? -4.516 4.742 -4.184 1 97.12 85 GLU B CA 1
ATOM 2459 C C . GLU B 1 85 ? -4.035 6.191 -4.23 1 97.12 85 GLU B C 1
ATOM 2461 O O . GLU B 1 85 ? -4.836 7.109 -4.406 1 97.12 85 GLU B O 1
ATOM 2466 N N . THR B 1 86 ? -2.752 6.352 -4.059 1 96.81 86 THR B N 1
ATOM 2467 C CA . THR B 1 86 ? -1.721 5.359 -3.785 1 96.81 86 THR B CA 1
ATOM 2468 C C . THR B 1 86 ? -1.206 5.496 -2.355 1 96.81 86 THR B C 1
ATOM 2470 O O . THR B 1 86 ? -0.945 4.492 -1.686 1 96.81 86 THR B O 1
ATOM 2473 N N . ALA B 1 87 ? -1.276 6.781 -1.898 1 97.62 87 ALA B N 1
ATOM 2474 C CA . ALA B 1 87 ? -0.568 7.113 -0.665 1 97.62 87 ALA B CA 1
ATOM 2475 C C . ALA B 1 87 ? -1.256 6.492 0.547 1 97.62 87 ALA B C 1
ATOM 2477 O O . ALA B 1 87 ? -0.63 6.297 1.593 1 97.62 87 ALA B O 1
ATOM 2478 N N . GLY B 1 88 ? -2.502 6.121 0.446 1 98.62 88 GLY B N 1
ATOM 2479 C CA . GLY B 1 88 ? -3.242 5.551 1.561 1 98.62 88 GLY B CA 1
ATOM 2480 C C . GLY B 1 88 ? -2.963 4.078 1.772 1 98.62 88 GLY B C 1
ATOM 2481 O O . GLY B 1 88 ? -3.236 3.535 2.846 1 98.62 88 GLY B O 1
ATOM 2482 N N . ILE B 1 89 ? -2.398 3.432 0.855 1 98.88 89 ILE B N 1
ATOM 2483 C CA . ILE B 1 89 ? -2.326 1.975 0.814 1 98.88 89 ILE B CA 1
ATOM 2484 C C . ILE B 1 89 ? -1.389 1.474 1.91 1 98.88 89 ILE B C 1
ATOM 2486 O O . ILE B 1 89 ? -1.753 0.59 2.689 1 98.88 89 ILE B O 1
ATOM 2490 N N . PRO B 1 90 ? -0.19 2.021 2.07 1 98.88 90 PRO B N 1
ATOM 2491 C CA . PRO B 1 90 ? 0.649 1.501 3.152 1 98.88 90 PRO B CA 1
ATOM 2492 C C . PRO B 1 90 ? 0.024 1.699 4.531 1 98.88 90 PRO B C 1
ATOM 2494 O O . PRO B 1 90 ? 0.136 0.825 5.395 1 98.88 90 PRO B O 1
ATOM 2497 N N . PHE B 1 91 ? -0.621 2.803 4.703 1 98.88 91 PHE B N 1
ATOM 2498 C CA . PHE B 1 91 ? -1.207 3.105 6.004 1 98.88 91 PHE B CA 1
ATOM 2499 C C . PHE B 1 91 ? -2.41 2.209 6.277 1 98.88 91 PHE B C 1
ATOM 2501 O O . PHE B 1 91 ? -2.672 1.846 7.426 1 98.88 91 PHE B O 1
ATOM 2508 N N . ALA B 1 92 ? -3.125 1.889 5.203 1 98.94 92 ALA B N 1
ATOM 2509 C CA . ALA B 1 92 ? -4.188 0.899 5.363 1 98.94 92 ALA B CA 1
ATOM 2510 C C . ALA B 1 92 ? -3.621 -0.45 5.797 1 98.94 92 ALA B C 1
ATOM 2512 O O . ALA B 1 92 ? -4.211 -1.141 6.629 1 98.94 92 ALA B O 1
ATOM 2513 N N . ALA B 1 93 ? -2.504 -0.846 5.23 1 98.88 93 ALA B N 1
ATOM 2514 C CA . ALA B 1 93 ? -1.863 -2.105 5.598 1 98.88 93 ALA B CA 1
ATOM 2515 C C . ALA B 1 93 ? -1.448 -2.102 7.066 1 98.88 93 ALA B C 1
ATOM 2517 O O . ALA B 1 93 ? -1.766 -3.033 7.809 1 98.88 93 ALA B O 1
ATOM 2518 N N . PHE B 1 94 ? -0.769 -1.027 7.508 1 98.69 94 PHE B N 1
ATOM 2519 C CA . PHE B 1 94 ? -0.329 -0.905 8.891 1 98.69 94 PHE B CA 1
ATOM 2520 C C . PHE B 1 94 ? -1.519 -0.95 9.844 1 98.69 94 PHE B C 1
ATOM 2522 O O . PHE B 1 94 ? -1.477 -1.639 10.867 1 98.69 94 PHE B O 1
ATOM 2529 N N . LEU B 1 95 ? -2.545 -0.222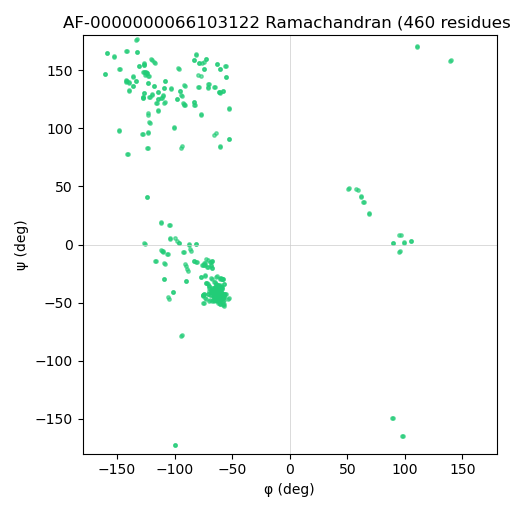 9.477 1 98.69 95 LEU B N 1
ATOM 2530 C CA . LEU B 1 95 ? -3.699 -0.102 10.359 1 98.69 95 LEU B CA 1
ATOM 2531 C C . LEU B 1 95 ? -4.48 -1.409 10.414 1 98.69 95 LEU B C 1
ATOM 2533 O O . LEU B 1 95 ? -4.934 -1.823 11.484 1 98.69 95 LEU B O 1
ATOM 2537 N N . ALA B 1 96 ? -4.668 -2.045 9.289 1 98.75 96 ALA B N 1
ATOM 2538 C CA . ALA B 1 96 ? -5.391 -3.312 9.234 1 98.75 96 ALA B CA 1
ATOM 2539 C C . ALA B 1 96 ? -4.723 -4.363 10.117 1 98.75 96 ALA B C 1
ATOM 2541 O O . ALA B 1 96 ? -5.398 -5.156 10.766 1 98.75 96 ALA B O 1
ATOM 2542 N N . GLU B 1 97 ? -3.443 -4.371 10.148 1 97.31 97 GLU B N 1
ATOM 2543 C CA . GLU B 1 97 ? -2.719 -5.305 11.008 1 97.31 97 GLU B CA 1
ATOM 2544 C C . GLU B 1 97 ? -2.98 -5.016 12.484 1 97.31 97 GLU B C 1
ATOM 2546 O O . GLU B 1 97 ? -3.223 -5.934 13.266 1 97.31 97 GLU B O 1
ATOM 2551 N N . ARG B 1 98 ? -2.941 -3.779 12.828 1 97.19 98 ARG B N 1
ATOM 2552 C CA . ARG B 1 98 ? -3.143 -3.395 14.219 1 97.19 98 ARG B CA 1
ATOM 2553 C C . ARG B 1 98 ? -4.551 -3.742 14.688 1 97.19 98 ARG B C 1
ATOM 2555 O O . ARG B 1 98 ? -4.75 -4.141 15.836 1 97.19 98 ARG B O 1
ATOM 2562 N N . LEU B 1 99 ? -5.48 -3.631 13.75 1 97.81 99 LEU B N 1
ATOM 2563 C CA . LEU B 1 99 ? -6.879 -3.844 14.109 1 97.81 99 LEU B CA 1
ATOM 2564 C C . LEU B 1 99 ? -7.277 -5.301 13.898 1 97.81 99 LEU B C 1
ATOM 2566 O O . LEU B 1 99 ? -8.398 -5.695 14.242 1 97.81 99 LEU B O 1
ATOM 2570 N N . GLY B 1 100 ? -6.383 -6.113 13.32 1 97.12 100 GLY B N 1
ATOM 2571 C CA . GLY B 1 100 ? -6.715 -7.496 13.016 1 97.12 100 GLY B CA 1
ATOM 2572 C C . GLY B 1 100 ? -7.828 -7.633 11.992 1 97.12 100 GLY B C 1
ATOM 2573 O O . GLY B 1 100 ? -8.688 -8.508 12.117 1 97.12 100 GLY B O 1
ATOM 2574 N N . LEU B 1 101 ? -7.863 -6.746 10.992 1 98.69 101 LEU B N 1
ATOM 2575 C CA . LEU B 1 101 ? -8.977 -6.695 10.055 1 98.69 101 LEU B CA 1
ATOM 2576 C C . LEU B 1 101 ? -8.508 -6.992 8.633 1 98.69 101 LEU B C 1
ATOM 2578 O O . LEU B 1 101 ? -7.34 -6.785 8.305 1 98.69 101 LEU B O 1
ATOM 2582 N N . PRO B 1 102 ? -9.445 -7.465 7.73 1 98.81 102 PRO B N 1
ATOM 2583 C CA . PRO B 1 102 ? -9.203 -7.465 6.285 1 98.81 102 PRO B CA 1
ATOM 2584 C C . PRO B 1 102 ? -8.859 -6.078 5.746 1 98.81 102 PRO B C 1
ATOM 2586 O O . PRO B 1 102 ? -9.211 -5.066 6.359 1 98.81 102 PRO B O 1
ATOM 2589 N N . MET B 1 103 ? -8.156 -6.125 4.688 1 98.81 103 MET B N 1
ATOM 2590 C CA . MET B 1 103 ? -7.801 -4.891 3.994 1 98.81 103 MET B CA 1
ATOM 2591 C C . MET B 1 103 ? -8.227 -4.949 2.531 1 98.81 103 MET B C 1
ATOM 2593 O O . MET B 1 103 ? -8.266 -6.023 1.934 1 98.81 103 MET B O 1
ATOM 2597 N N . ILE B 1 104 ? -8.609 -3.775 1.978 1 98.88 104 ILE B N 1
ATOM 2598 C CA . ILE B 1 104 ? -8.719 -3.553 0.541 1 98.88 104 ILE B CA 1
ATOM 2599 C C . ILE B 1 104 ? -8.031 -2.238 0.169 1 98.88 104 ILE B C 1
ATOM 2601 O O . ILE B 1 104 ? -7.629 -1.473 1.047 1 98.88 104 ILE B O 1
ATOM 2605 N N . TYR B 1 105 ? -7.785 -2.002 -1.057 1 98.75 105 TYR B N 1
ATOM 2606 C CA . TYR B 1 105 ? -7.492 -0.64 -1.491 1 98.75 105 TYR B CA 1
ATOM 2607 C C . TYR B 1 105 ? -8.328 -0.266 -2.709 1 98.75 105 TYR B C 1
ATOM 2609 O O . TYR B 1 105 ? -8.867 -1.14 -3.396 1 98.75 105 TYR B O 1
ATOM 2617 N N . CYS B 1 106 ? -8.562 0.991 -2.85 1 98.31 106 CYS B N 1
ATOM 2618 C CA . CYS B 1 106 ? -9.438 1.543 -3.881 1 98.31 106 CYS B CA 1
ATOM 2619 C C . CYS B 1 106 ? -8.633 2.326 -4.91 1 98.31 106 CYS B C 1
ATOM 2621 O O . CYS B 1 106 ? -7.863 3.221 -4.555 1 98.31 106 CYS B O 1
ATOM 2623 N N . ARG B 1 107 ? -8.82 1.962 -6.137 1 97.5 107 ARG B N 1
ATOM 2624 C CA . ARG B 1 107 ? -8.188 2.688 -7.234 1 97.5 107 ARG B CA 1
ATOM 2625 C C . ARG B 1 107 ? -8.883 4.02 -7.48 1 97.5 107 ARG B C 1
ATOM 2627 O O . ARG B 1 107 ? -10.086 4.152 -7.25 1 97.5 107 ARG B O 1
ATOM 2634 N N . LYS B 1 108 ? -8.125 4.922 -7.949 1 94.5 108 LYS B N 1
ATOM 2635 C CA . LYS B 1 108 ? -8.688 6.238 -8.25 1 94.5 108 LYS B CA 1
ATOM 2636 C C . LYS B 1 108 ? -9.656 6.164 -9.422 1 94.5 108 LYS B C 1
ATOM 2638 O O . LYS B 1 108 ? -10.68 6.859 -9.438 1 94.5 108 LYS B O 1
ATOM 2643 N N . LYS B 1 109 ? -9.336 5.391 -10.383 1 94.25 109 LYS B N 1
ATOM 2644 C CA . LYS B 1 109 ? -10.164 5.172 -11.57 1 94.25 109 LYS B CA 1
ATOM 2645 C C . LYS B 1 109 ? -10.453 3.688 -11.773 1 94.25 109 LYS B C 1
ATOM 2647 O O . LYS B 1 109 ? -9.617 2.838 -11.445 1 94.25 109 LYS B O 1
ATOM 2652 N N . PRO B 1 110 ? -11.586 3.43 -12.32 1 92.19 110 PRO B N 1
ATOM 2653 C CA . PRO B 1 110 ? -11.945 2.025 -12.531 1 92.19 110 PRO B CA 1
ATOM 2654 C C . PRO B 1 110 ? -11.039 1.327 -13.539 1 92.19 110 PRO B C 1
ATOM 2656 O O . PRO B 1 110 ? -10.625 1.938 -14.523 1 92.19 110 PRO B O 1
ATOM 2659 N N . LYS B 1 111 ? -10.711 0.147 -13.062 1 82.62 111 LYS B N 1
ATOM 2660 C CA . LYS B 1 111 ? -10.07 -0.752 -14.016 1 82.62 111 LYS B CA 1
ATOM 2661 C C . LYS B 1 111 ? -11.062 -1.767 -14.57 1 82.62 111 LYS B C 1
ATOM 2663 O O . LYS B 1 111 ? -11.5 -2.67 -13.859 1 82.62 111 LYS B O 1
ATOM 2668 N N . GLY B 1 112 ? -11.555 -1.539 -15.734 1 82.75 112 GLY B N 1
ATOM 2669 C CA . GLY B 1 112 ? -12.562 -2.414 -16.312 1 82.75 112 GLY B CA 1
ATOM 2670 C C . GLY B 1 112 ? -13.977 -2.004 -15.961 1 82.75 112 GLY B C 1
ATOM 2671 O O . GLY B 1 112 ? -14.281 -0.812 -15.883 1 82.75 112 GLY B O 1
ATOM 2672 N N . HIS B 1 113 ? -14.812 -3.146 -15.906 1 84.75 113 HIS B N 1
ATOM 2673 C CA . HIS B 1 113 ? -16.234 -2.865 -15.719 1 84.75 113 HIS B CA 1
ATOM 2674 C C . HIS B 1 113 ? -16.766 -3.502 -14.438 1 84.75 113 HIS B C 1
ATOM 2676 O O . HIS B 1 113 ? -16.109 -4.371 -13.859 1 84.75 113 HIS B O 1
ATOM 2682 N N . GLY B 1 114 ? -17.922 -2.893 -13.984 1 87.25 114 GLY B N 1
ATOM 2683 C CA . GLY B 1 114 ? -18.594 -3.471 -12.828 1 87.25 114 GLY B CA 1
ATOM 2684 C C . GLY B 1 114 ? -18.5 -2.6 -11.594 1 87.25 114 GLY B C 1
ATOM 2685 O O . GLY B 1 114 ? -17.734 -1.632 -11.562 1 87.25 114 GLY B O 1
ATOM 2686 N N . ARG B 1 115 ? -19.266 -3.02 -10.617 1 88.19 115 ARG B N 1
ATOM 2687 C CA . ARG B 1 115 ? -19.359 -2.203 -9.406 1 88.19 115 ARG B CA 1
ATOM 2688 C C . ARG B 1 115 ? -18.094 -2.318 -8.57 1 88.19 115 ARG B C 1
ATOM 2690 O O . ARG B 1 115 ? -17.797 -1.44 -7.754 1 88.19 115 ARG B O 1
ATOM 2697 N N . ASN B 1 116 ? -17.281 -3.32 -8.844 1 92.19 116 ASN B N 1
ATOM 2698 C CA . ASN B 1 116 ? -16.062 -3.543 -8.062 1 92.19 116 ASN B CA 1
ATOM 2699 C C . ASN B 1 116 ? -14.82 -3.104 -8.82 1 92.19 116 ASN B C 1
ATOM 2701 O O . ASN B 1 116 ? -13.703 -3.441 -8.438 1 92.19 116 ASN B O 1
ATOM 2705 N N . ALA B 1 117 ? -15.016 -2.316 -9.836 1 93.75 117 ALA B N 1
ATOM 2706 C CA . ALA B 1 117 ? -13.945 -2.02 -10.789 1 93.75 117 ALA B CA 1
ATOM 2707 C C . ALA B 1 117 ? -12.836 -1.201 -10.125 1 93.75 117 ALA B C 1
ATOM 2709 O O . ALA B 1 117 ? -11.719 -1.121 -10.641 1 93.75 117 ALA B O 1
ATOM 2710 N N . GLN B 1 118 ? -13.109 -0.646 -8.945 1 97.12 118 GLN B N 1
ATOM 2711 C CA . GLN B 1 118 ? -12.102 0.166 -8.266 1 97.12 118 GLN B CA 1
ATOM 2712 C C . GLN B 1 118 ? -11.578 -0.54 -7.02 1 97.12 118 GLN B C 1
ATOM 2714 O O . GLN B 1 118 ? -10.633 -0.07 -6.391 1 97.12 118 GLN B O 1
ATOM 2719 N N . ILE B 1 119 ? -12.203 -1.671 -6.719 1 98.12 119 ILE B N 1
ATOM 2720 C CA . ILE B 1 119 ? -11.898 -2.322 -5.449 1 98.12 119 ILE B CA 1
ATOM 2721 C C . ILE B 1 119 ? -10.883 -3.441 -5.676 1 98.12 119 ILE B C 1
ATOM 2723 O O . ILE B 1 119 ? -11.086 -4.309 -6.531 1 98.12 119 ILE B O 1
ATOM 2727 N N . GLU B 1 120 ? -9.789 -3.408 -4.969 1 98.12 120 GLU B N 1
ATOM 2728 C CA . GLU B 1 120 ? -8.828 -4.508 -4.953 1 98.12 120 GLU B CA 1
ATOM 2729 C C . GLU B 1 120 ? -8.867 -5.254 -3.621 1 98.12 120 GLU B C 1
ATOM 2731 O O . GLU B 1 120 ? -8.867 -4.633 -2.557 1 98.12 120 GLU B O 1
ATOM 2736 N N . GLY B 1 121 ? -8.75 -6.504 -3.664 1 97.94 121 GLY B N 1
ATOM 2737 C CA . GLY B 1 121 ? -8.984 -7.359 -2.512 1 97.94 121 GLY B CA 1
ATOM 2738 C C . GLY B 1 121 ? -10.367 -7.977 -2.494 1 97.94 121 GLY B C 1
ATOM 2739 O O . GLY B 1 121 ? -10.984 -8.156 -3.545 1 97.94 121 GLY B O 1
ATOM 2740 N N . HIS B 1 122 ? -10.719 -8.484 -1.333 1 98 122 HIS B N 1
ATOM 2741 C CA . HIS B 1 122 ? -12.031 -9.086 -1.127 1 98 122 HIS B CA 1
ATOM 2742 C C . HIS B 1 122 ? -12.859 -8.273 -0.134 1 98 122 HIS B C 1
ATOM 2744 O O . HIS B 1 122 ? -12.5 -8.172 1.042 1 98 122 HIS B O 1
ATOM 2750 N N . MET B 1 123 ? -14 -7.703 -0.652 1 97.56 123 MET B N 1
ATOM 2751 C CA . MET B 1 123 ? -14.914 -6.945 0.197 1 97.56 123 MET B CA 1
ATOM 2752 C C . MET B 1 123 ? -16.312 -7.547 0.16 1 97.56 123 MET B C 1
ATOM 2754 O O . MET B 1 123 ? -17.047 -7.375 -0.819 1 97.56 123 MET B O 1
ATOM 2758 N N . PRO B 1 124 ? -16.719 -8.227 1.182 1 96.81 124 PRO B N 1
ATOM 2759 C CA . PRO B 1 124 ? -18.109 -8.727 1.202 1 96.81 124 PRO B CA 1
ATOM 2760 C C . PRO B 1 124 ? -19.141 -7.609 1.142 1 96.81 124 PRO B C 1
ATOM 2762 O O . PRO B 1 124 ? -18.906 -6.512 1.652 1 96.81 124 PRO B O 1
ATOM 2765 N N . ASP B 1 125 ? -20.297 -7.988 0.562 1 97.5 125 ASP B N 1
ATOM 2766 C CA . ASP B 1 125 ? -21.406 -7.047 0.563 1 97.5 125 ASP B CA 1
ATOM 2767 C C . ASP B 1 125 ? -21.828 -6.691 1.988 1 97.5 125 ASP B C 1
ATOM 2769 O O . ASP B 1 125 ? -21.906 -7.566 2.854 1 97.5 125 ASP B O 1
ATOM 2773 N N . GLY B 1 126 ? -21.953 -5.371 2.236 1 98.5 126 GLY B N 1
ATOM 2774 C CA . GLY B 1 126 ? -22.406 -4.918 3.539 1 98.5 126 GLY B CA 1
ATOM 2775 C C . GLY B 1 126 ? -21.281 -4.695 4.527 1 98.5 126 GLY B C 1
ATOM 2776 O O . GLY B 1 126 ? -21.516 -4.27 5.66 1 98.5 126 GLY B O 1
ATOM 2777 N N . ALA B 1 127 ? -20.078 -4.91 4.07 1 98.75 127 ALA B N 1
ATOM 2778 C CA . ALA B 1 127 ? -18.953 -4.715 4.98 1 98.75 127 ALA B CA 1
ATOM 2779 C C . ALA B 1 127 ? -18.875 -3.268 5.461 1 98.75 127 ALA B C 1
ATOM 2781 O O . ALA B 1 127 ? -19.062 -2.334 4.676 1 98.75 127 ALA B O 1
ATOM 2782 N N . ARG B 1 128 ? -18.734 -3.051 6.766 1 98.88 128 ARG B N 1
ATOM 2783 C CA . ARG B 1 128 ? -18.438 -1.742 7.336 1 98.88 128 ARG B CA 1
ATOM 2784 C C . ARG B 1 128 ? -16.969 -1.392 7.156 1 98.88 128 ARG B C 1
ATOM 2786 O O . ARG B 1 128 ? -16.094 -2.004 7.781 1 98.88 128 ARG B O 1
ATOM 2793 N N . VAL B 1 129 ? -16.719 -0.38 6.312 1 98.94 129 VAL B N 1
ATOM 2794 C CA . VAL B 1 129 ? -15.359 -0.111 5.844 1 98.94 129 VAL B CA 1
ATOM 2795 C C . VAL B 1 129 ? -14.852 1.19 6.457 1 98.94 129 VAL B C 1
ATOM 2797 O O . VAL B 1 129 ? -15.547 2.205 6.453 1 98.94 129 VAL B O 1
ATOM 2800 N N . LEU B 1 130 ? -13.656 1.152 7.062 1 98.94 130 LEU B N 1
ATOM 2801 C CA . LEU B 1 130 ? -12.906 2.342 7.457 1 98.94 130 LEU B CA 1
ATOM 2802 C C . LEU B 1 130 ? -11.953 2.773 6.348 1 98.94 130 LEU B C 1
ATOM 2804 O O . LEU B 1 130 ? -11.07 2.008 5.945 1 98.94 130 LEU B O 1
ATOM 2808 N N . VAL B 1 131 ? -12.109 3.982 5.836 1 98.94 131 VAL B N 1
ATOM 2809 C CA . VAL B 1 131 ? -11.242 4.492 4.785 1 98.94 131 VAL B CA 1
ATOM 2810 C C . VAL B 1 131 ? -10.109 5.316 5.398 1 98.94 131 VAL B C 1
ATOM 2812 O O . VAL B 1 131 ? -10.352 6.168 6.258 1 98.94 131 VAL B O 1
ATOM 2815 N N . ILE B 1 132 ? -8.859 5.043 4.957 1 98.88 132 ILE B N 1
ATOM 2816 C CA . ILE B 1 132 ? -7.738 5.809 5.496 1 98.88 132 ILE B CA 1
ATOM 2817 C C . ILE B 1 132 ? -6.98 6.488 4.355 1 98.88 132 ILE B C 1
ATOM 2819 O O . ILE B 1 132 ? -6.762 5.887 3.303 1 98.88 132 ILE B O 1
ATOM 2823 N N . GLU B 1 133 ? -6.598 7.68 4.562 1 98.12 133 GLU B N 1
ATOM 2824 C CA . GLU B 1 133 ? -5.676 8.461 3.74 1 98.12 133 GLU B CA 1
ATOM 2825 C C . GLU B 1 133 ? -4.531 9.023 4.578 1 98.12 133 GLU B C 1
ATOM 2827 O O . GLU B 1 133 ? -4.684 9.227 5.785 1 98.12 133 GLU B O 1
ATOM 2832 N N . ASP B 1 134 ? -3.436 9.266 3.914 1 98.38 134 ASP B N 1
ATOM 2833 C CA . ASP B 1 134 ? -2.322 9.883 4.633 1 98.38 134 ASP B CA 1
ATOM 2834 C C . ASP B 1 134 ? -2.668 11.297 5.07 1 98.38 134 ASP B C 1
ATOM 2836 O O . ASP B 1 134 ? -2.359 11.703 6.191 1 98.38 134 ASP B O 1
ATOM 2840 N N . LEU B 1 135 ? -3.311 12 4.172 1 97.81 135 LEU B N 1
ATOM 2841 C CA . LEU B 1 135 ? -3.734 13.352 4.504 1 97.81 135 LEU B CA 1
ATOM 2842 C C . LEU B 1 135 ? -5.039 13.703 3.797 1 97.81 135 LEU B C 1
ATOM 2844 O O . LEU B 1 135 ? -5.359 13.125 2.758 1 97.81 135 LEU B O 1
ATOM 2848 N N . THR B 1 136 ? -5.812 14.578 4.414 1 96.81 136 THR B N 1
ATOM 2849 C CA . THR B 1 136 ? -7.059 15.094 3.855 1 96.81 136 THR B CA 1
ATOM 2850 C C . THR B 1 136 ? -7.074 16.625 3.877 1 96.81 136 THR B C 1
ATOM 2852 O O . THR B 1 136 ? -6.793 17.234 4.906 1 96.81 136 THR B O 1
ATOM 2855 N N . THR B 1 137 ? -7.324 17.203 2.779 1 94 137 THR B N 1
ATOM 2856 C CA . THR B 1 137 ? -7.488 18.641 2.682 1 94 137 THR B CA 1
ATOM 2857 C C . THR B 1 137 ? -8.961 19.031 2.791 1 94 137 THR B C 1
ATOM 2859 O O . THR B 1 137 ? -9.461 19.266 3.891 1 94 137 THR B O 1
ATOM 2862 N N . ALA B 1 138 ? -9.711 18.844 1.669 1 92 138 ALA B N 1
ATOM 2863 C CA . ALA B 1 138 ? -11.133 19.141 1.687 1 92 138 ALA B CA 1
ATOM 2864 C C . ALA B 1 138 ? -11.969 17.875 1.567 1 92 138 ALA B C 1
ATOM 2866 O O . ALA B 1 138 ? -13.203 17.922 1.604 1 92 138 ALA B O 1
ATOM 2867 N N . GLY B 1 139 ? -11.359 16.797 1.375 1 94.44 139 GLY B N 1
ATOM 2868 C CA . GLY B 1 139 ? -12.047 15.523 1.427 1 94.44 139 GLY B CA 1
ATOM 2869 C C . GLY B 1 139 ? -12.414 14.984 0.055 1 94.44 139 GLY B C 1
ATOM 2870 O O . GLY B 1 139 ? -12.977 13.898 -0.06 1 94.44 139 GLY B O 1
ATOM 2871 N N . GLY B 1 140 ? -12.055 15.695 -1.037 1 93.88 140 GLY B N 1
ATOM 2872 C CA . GLY B 1 140 ? -12.414 15.281 -2.383 1 93.88 140 GLY B CA 1
ATOM 2873 C C . GLY B 1 140 ? -11.93 13.883 -2.73 1 93.88 140 GLY B C 1
ATOM 2874 O O . GLY B 1 140 ? -12.719 13.031 -3.156 1 93.88 140 GLY B O 1
ATOM 2875 N N . SER B 1 141 ? -10.664 13.641 -2.537 1 95.12 141 SER B N 1
ATOM 2876 C CA . SER B 1 141 ? -10.086 12.336 -2.852 1 95.12 141 SER B CA 1
ATOM 2877 C C . SER B 1 141 ? -10.711 11.234 -1.999 1 95.12 141 SER B C 1
ATOM 2879 O O . SER B 1 141 ? -11.031 10.156 -2.502 1 95.12 141 SER B O 1
ATOM 2881 N N . MET B 1 142 ? -10.945 11.477 -0.735 1 97.31 142 MET B N 1
ATOM 2882 C CA . MET B 1 142 ? -11.531 10.469 0.144 1 97.31 142 MET B CA 1
ATOM 2883 C C . MET B 1 142 ? -12.93 10.086 -0.317 1 97.31 142 MET B C 1
ATOM 2885 O O . MET B 1 142 ? -13.281 8.906 -0.332 1 97.31 142 MET B O 1
ATOM 2889 N N . PHE B 1 143 ? -13.711 11.023 -0.72 1 97.44 143 PHE B N 1
ATOM 2890 C CA . PHE B 1 143 ? -15.078 10.727 -1.112 1 97.44 143 PHE B CA 1
ATOM 2891 C C . PHE B 1 143 ? -15.117 10.016 -2.461 1 97.44 143 PHE B C 1
ATOM 2893 O O . PHE B 1 143 ? -16.031 9.234 -2.734 1 97.44 143 PHE B O 1
ATOM 2900 N N . THR B 1 144 ? -14.094 10.25 -3.328 1 97.19 144 THR B N 1
ATOM 2901 C CA . THR B 1 144 ? -13.969 9.43 -4.527 1 97.19 144 THR B CA 1
ATOM 2902 C C . THR B 1 144 ? -13.875 7.949 -4.164 1 97.19 144 THR B C 1
ATOM 2904 O O . THR B 1 144 ? -14.555 7.113 -4.77 1 97.19 144 THR B O 1
ATOM 2907 N N . PHE B 1 145 ? -13.125 7.629 -3.178 1 98.44 145 PHE B N 1
ATOM 2908 C CA . PHE B 1 145 ? -12.953 6.25 -2.74 1 98.44 145 PHE B CA 1
ATOM 2909 C C . PHE B 1 145 ? -14.195 5.762 -2 1 98.44 145 PHE B C 1
ATOM 2911 O O . PHE B 1 145 ? -14.641 4.629 -2.199 1 98.44 145 PHE B O 1
ATOM 2918 N N . ILE B 1 146 ? -14.75 6.609 -1.139 1 98.69 146 ILE B N 1
ATOM 2919 C CA . ILE B 1 146 ? -15.945 6.262 -0.388 1 98.69 146 ILE B CA 1
ATOM 2920 C C . ILE B 1 146 ? -17.078 5.902 -1.354 1 98.69 146 ILE B C 1
ATOM 2922 O O . ILE B 1 146 ? -17.734 4.875 -1.193 1 98.69 146 ILE B O 1
ATOM 2926 N N . ASP B 1 147 ? -17.234 6.703 -2.344 1 98.06 147 ASP B N 1
ATOM 2927 C CA . ASP B 1 147 ? -18.297 6.469 -3.314 1 98.06 147 ASP B CA 1
ATOM 2928 C C . ASP B 1 147 ? -18.078 5.152 -4.059 1 98.06 147 ASP B C 1
ATOM 2930 O O . ASP B 1 147 ? -19.031 4.41 -4.309 1 98.06 147 ASP B O 1
ATOM 2934 N N . ALA B 1 148 ? -16.859 4.871 -4.414 1 98.06 148 ALA B N 1
ATOM 2935 C CA . ALA B 1 148 ? -16.531 3.611 -5.078 1 98.06 148 ALA B CA 1
ATOM 2936 C C . ALA B 1 148 ? -16.859 2.42 -4.176 1 98.06 148 ALA B C 1
ATOM 2938 O O . ALA B 1 148 ? -17.422 1.421 -4.637 1 98.06 148 ALA B O 1
ATOM 2939 N N . ILE B 1 149 ? -16.531 2.508 -2.906 1 98.69 149 ILE B N 1
ATOM 2940 C CA . ILE B 1 149 ? -16.766 1.437 -1.943 1 98.69 149 ILE B CA 1
ATOM 2941 C C . ILE B 1 149 ? -18.266 1.232 -1.748 1 98.69 149 ILE B C 1
ATOM 2943 O O . ILE B 1 149 ? -18.75 0.098 -1.739 1 98.69 149 ILE B O 1
ATOM 2947 N N . ARG B 1 150 ? -18.969 2.334 -1.604 1 98.56 150 ARG B N 1
ATOM 2948 C CA . ARG B 1 150 ? -20.422 2.246 -1.448 1 98.56 150 ARG B CA 1
ATOM 2949 C C . ARG B 1 150 ? -21.078 1.646 -2.689 1 98.56 150 ARG B C 1
ATOM 2951 O O . ARG B 1 150 ? -21.969 0.803 -2.584 1 98.56 150 ARG B O 1
ATOM 2958 N N . ALA B 1 151 ? -20.609 2.051 -3.852 1 97.56 151 ALA B N 1
ATOM 2959 C CA . ALA B 1 151 ? -21.125 1.49 -5.102 1 97.56 151 ALA B CA 1
ATOM 2960 C C . ALA B 1 151 ? -20.891 -0.015 -5.164 1 97.56 151 ALA B C 1
ATOM 2962 O O . ALA B 1 151 ? -21.672 -0.752 -5.754 1 97.56 151 ALA B O 1
ATOM 2963 N N . ALA B 1 152 ? -19.828 -0.435 -4.508 1 97.69 152 ALA B N 1
ATOM 2964 C CA . ALA B 1 152 ? -19.469 -1.849 -4.516 1 97.69 152 ALA B CA 1
ATOM 2965 C C . ALA B 1 152 ? -20.172 -2.605 -3.398 1 97.69 152 ALA B C 1
ATOM 2967 O O . ALA B 1 152 ? -19.953 -3.805 -3.211 1 97.69 152 ALA B O 1
ATOM 2968 N N . GLY B 1 153 ? -20.969 -1.897 -2.625 1 98.31 153 GLY B N 1
ATOM 2969 C CA . GLY B 1 153 ? -21.797 -2.566 -1.634 1 98.31 153 GLY B CA 1
ATOM 2970 C C . GLY B 1 153 ? -21.281 -2.4 -0.217 1 98.31 153 GLY B C 1
ATOM 2971 O O . GLY B 1 153 ? -21.844 -2.951 0.726 1 98.31 153 GLY B O 1
ATOM 2972 N N . GLY B 1 154 ? -20.234 -1.664 -0.014 1 98.69 154 GLY B N 1
ATOM 2973 C CA . GLY B 1 154 ? -19.703 -1.396 1.314 1 98.69 154 GLY B CA 1
ATOM 2974 C C . GLY B 1 154 ? -20.422 -0.26 2.021 1 98.69 154 GLY B C 1
ATOM 2975 O O . GLY B 1 154 ? -21.062 0.57 1.378 1 98.69 154 GLY B O 1
ATOM 2976 N N . ILE B 1 155 ? -20.281 -0.276 3.328 1 98.88 155 ILE B N 1
ATOM 2977 C CA . ILE B 1 155 ? -20.812 0.792 4.172 1 98.88 155 ILE B CA 1
ATOM 2978 C C . ILE B 1 155 ? -19.656 1.624 4.727 1 98.88 155 ILE B C 1
ATOM 2980 O O . ILE B 1 155 ? -18.75 1.086 5.359 1 98.88 155 ILE B O 1
ATOM 2984 N N . VAL B 1 156 ? -19.719 2.879 4.426 1 98.88 156 VAL B N 1
ATOM 2985 C CA . VAL B 1 156 ? -18.672 3.762 4.93 1 98.88 156 VAL B CA 1
ATOM 2986 C C . VAL B 1 156 ? -19.297 4.887 5.754 1 98.88 156 VAL B C 1
ATOM 2988 O O . VAL B 1 156 ? -19.906 5.809 5.199 1 98.88 156 VAL B O 1
ATOM 2991 N N . ASP B 1 157 ? -19 4.824 7.031 1 98.75 157 ASP B N 1
ATOM 2992 C CA . ASP B 1 157 ? -19.484 5.859 7.938 1 98.75 157 ASP B CA 1
ATOM 2993 C C . ASP B 1 157 ? -18.328 6.621 8.57 1 98.75 157 ASP B C 1
ATOM 2995 O O . ASP B 1 157 ? -18.531 7.672 9.188 1 98.75 157 ASP B O 1
ATOM 2999 N N . HIS B 1 158 ? -17.141 6.078 8.461 1 98.81 158 HIS B N 1
ATOM 3000 C CA . HIS B 1 158 ? -15.961 6.668 9.086 1 98.81 158 HIS B CA 1
ATOM 3001 C C . HIS B 1 158 ? -14.789 6.727 8.109 1 98.81 158 HIS B C 1
ATOM 3003 O O . HIS B 1 158 ? -14.586 5.805 7.32 1 98.81 158 HIS B O 1
ATOM 3009 N N . GLY B 1 159 ? -14.047 7.742 8.117 1 98.75 159 GLY B N 1
ATOM 3010 C CA . GLY B 1 159 ? -12.727 7.891 7.527 1 98.75 159 GLY B CA 1
ATOM 3011 C C . GLY B 1 159 ? -11.688 8.398 8.508 1 98.75 159 GLY B C 1
ATOM 3012 O O . GLY B 1 159 ? -12.039 9.023 9.516 1 98.75 159 GLY B O 1
ATOM 3013 N N . ILE B 1 160 ? -10.438 8.102 8.227 1 98.88 160 ILE B N 1
ATOM 3014 C CA . ILE B 1 160 ? -9.375 8.656 9.062 1 98.88 160 ILE B CA 1
ATOM 3015 C C . ILE B 1 160 ? -8.242 9.164 8.172 1 98.88 160 ILE B C 1
ATOM 3017 O O . ILE B 1 160 ? -7.879 8.523 7.184 1 98.88 160 ILE B O 1
ATOM 3021 N N . ALA B 1 161 ? -7.758 10.289 8.492 1 98.62 161 ALA B N 1
ATOM 3022 C CA . ALA B 1 161 ? -6.539 10.867 7.922 1 98.62 161 ALA B CA 1
ATOM 3023 C C . ALA B 1 161 ? -5.477 11.07 9 1 98.62 161 ALA B C 1
ATOM 3025 O O . ALA B 1 161 ? -5.773 11.555 10.094 1 98.62 161 ALA B O 1
ATOM 3026 N N . LEU B 1 162 ? -4.242 10.727 8.711 1 98.81 162 LEU B N 1
ATOM 3027 C CA . LEU B 1 162 ? -3.193 11.008 9.68 1 98.81 162 LEU B CA 1
ATOM 3028 C C . LEU B 1 162 ? -3.014 12.508 9.875 1 98.81 162 LEU B C 1
ATOM 3030 O O . LEU B 1 162 ? -2.787 12.977 10.992 1 98.81 162 LEU B O 1
ATOM 3034 N N . PHE B 1 163 ? -3.162 13.203 8.789 1 98.88 163 PHE B N 1
ATOM 3035 C CA . PHE B 1 163 ? -3.072 14.656 8.797 1 98.88 163 PHE B CA 1
ATOM 3036 C C . PHE B 1 163 ? -4.309 15.281 8.164 1 98.88 163 PHE B C 1
ATOM 3038 O O . PHE B 1 163 ? -4.723 14.883 7.07 1 98.88 163 PHE B O 1
ATOM 3045 N N . TYR B 1 164 ? -4.898 16.219 8.82 1 98.19 164 TYR B N 1
ATOM 3046 C CA . TYR B 1 164 ? -6.047 16.969 8.328 1 98.19 164 TYR B CA 1
ATOM 3047 C C . TYR B 1 164 ? -5.742 18.469 8.266 1 98.19 164 TYR B C 1
ATOM 3049 O O . TYR B 1 164 ? -5.301 19.062 9.258 1 98.19 164 TYR B O 1
ATOM 3057 N N . TYR B 1 165 ? -5.965 19.047 7.109 1 96.44 165 TYR B N 1
ATOM 3058 C CA . TYR B 1 165 ? -5.648 20.469 6.973 1 96.44 165 TYR B CA 1
ATOM 3059 C C . TYR B 1 165 ? -6.461 21.297 7.957 1 96.44 165 TYR B C 1
ATOM 3061 O O . TYR B 1 165 ? -5.91 22.141 8.672 1 96.44 165 TYR B O 1
ATOM 3069 N N . GLY B 1 166 ? -7.812 21.047 7.934 1 93.56 166 GLY B N 1
ATOM 3070 C CA . GLY B 1 166 ? -8.711 21.719 8.859 1 93.56 166 GLY B CA 1
ATOM 3071 C C . GLY B 1 166 ? -8.859 23.203 8.586 1 93.56 166 GLY B C 1
ATOM 3072 O O . GLY B 1 166 ? -9.078 23.984 9.508 1 93.56 166 GLY B O 1
ATOM 3073 N N . ILE B 1 167 ? -8.68 23.625 7.398 1 92.38 167 ILE B N 1
ATOM 3074 C CA . ILE B 1 167 ? -8.656 25.062 7.184 1 92.38 167 ILE B CA 1
ATOM 3075 C C . ILE B 1 167 ? -9.664 25.438 6.102 1 92.38 167 ILE B C 1
ATOM 3077 O O . ILE B 1 167 ? -9.773 26.609 5.723 1 92.38 167 ILE B O 1
ATOM 3081 N N . PHE B 1 168 ? -10.359 24.469 5.59 1 90.12 168 PHE B N 1
ATOM 3082 C CA . PHE B 1 168 ? -11.375 24.719 4.57 1 90.12 168 PHE B CA 1
ATOM 3083 C C . PHE B 1 168 ? -12.766 24.391 5.098 1 90.12 168 PHE B C 1
ATOM 3085 O O . PHE B 1 168 ? -13.031 23.266 5.492 1 90.12 168 PHE B O 1
ATOM 3092 N N . GLU B 1 169 ? -13.656 25.312 5.039 1 86.81 169 GLU B N 1
ATOM 3093 C CA . GLU B 1 169 ? -15.023 25.125 5.512 1 86.81 169 GLU B CA 1
ATOM 3094 C C . GLU B 1 169 ? -15.758 24.094 4.668 1 86.81 169 GLU B C 1
ATOM 3096 O O . GLU B 1 169 ? -16.625 23.375 5.172 1 86.81 169 GLU B O 1
ATOM 3101 N N . GLU B 1 170 ? -15.414 24.062 3.473 1 88.56 170 GLU B N 1
ATOM 3102 C CA . GLU B 1 170 ? -16.047 23.141 2.541 1 88.56 170 GLU B CA 1
ATOM 3103 C C . GLU B 1 170 ? -15.867 21.703 2.992 1 88.56 170 GLU B C 1
ATOM 3105 O O . GLU B 1 170 ? -16.703 20.844 2.686 1 88.56 170 GLU B O 1
ATOM 3110 N N . ALA B 1 171 ? -14.797 21.453 3.674 1 90.88 171 ALA B N 1
ATOM 3111 C CA . ALA B 1 171 ? -14.523 20.094 4.125 1 90.88 171 ALA B CA 1
ATOM 3112 C C . ALA B 1 171 ? -15.57 19.625 5.129 1 90.88 171 ALA B C 1
ATOM 3114 O O . ALA B 1 171 ? -16.062 18.5 5.035 1 90.88 171 ALA B O 1
ATOM 3115 N N . GLU B 1 172 ? -15.898 20.422 6.078 1 91.12 172 GLU B N 1
ATOM 3116 C CA . GLU B 1 172 ? -16.875 20.062 7.098 1 91.12 172 GLU B CA 1
ATOM 3117 C C . GLU B 1 172 ? -18.234 19.719 6.465 1 91.12 172 GLU B C 1
ATOM 3119 O O . GLU B 1 172 ? -18.859 18.734 6.836 1 91.12 172 GLU B O 1
ATOM 3124 N N . ALA B 1 173 ? -18.656 20.547 5.578 1 93.5 173 ALA B N 1
ATOM 3125 C CA . ALA B 1 173 ? -19.922 20.312 4.887 1 93.5 173 ALA B CA 1
ATOM 3126 C C . ALA B 1 173 ? -19.891 19.031 4.082 1 93.5 173 ALA B C 1
ATOM 3128 O O . ALA B 1 173 ? -20.875 18.281 4.051 1 93.5 173 ALA B O 1
ATOM 3129 N N . ARG B 1 174 ? -18.812 18.766 3.439 1 95.5 174 ARG B N 1
ATOM 3130 C CA . ARG B 1 174 ? -18.688 17.562 2.619 1 95.5 174 ARG B CA 1
ATOM 3131 C C . ARG B 1 174 ? -18.859 16.312 3.463 1 95.5 174 ARG B C 1
ATOM 3133 O O . ARG B 1 174 ? -19.609 15.406 3.096 1 95.5 174 ARG B O 1
ATOM 3140 N N . PHE B 1 175 ? -18.188 16.234 4.535 1 97.19 175 PHE B N 1
ATOM 3141 C CA . PHE B 1 175 ? -18.25 15.055 5.391 1 97.19 175 PHE B CA 1
ATOM 3142 C C . PHE B 1 175 ? -19.625 14.914 6.043 1 97.19 175 PHE B C 1
ATOM 3144 O O . PHE B 1 175 ? -20.156 13.812 6.156 1 97.19 175 PHE B O 1
ATOM 3151 N N . ALA B 1 176 ? -20.219 16.062 6.48 1 96.31 176 ALA B N 1
ATOM 3152 C CA . ALA B 1 176 ? -21.562 16.031 7.047 1 96.31 176 ALA B CA 1
ATOM 3153 C C . ALA B 1 176 ? -22.578 15.539 6.023 1 96.31 176 ALA B C 1
ATOM 3155 O O . ALA B 1 176 ? -23.375 14.648 6.309 1 96.31 176 ALA B O 1
ATOM 3156 N N . ASN B 1 177 ? -22.531 16.062 4.816 1 97 177 ASN B N 1
ATOM 3157 C CA . ASN B 1 177 ? -23.469 15.688 3.758 1 97 177 ASN B CA 1
ATOM 3158 C C . ASN B 1 177 ? -23.25 14.25 3.295 1 97 177 ASN B C 1
ATOM 3160 O O . ASN B 1 177 ? -24.188 13.586 2.865 1 97 177 ASN B O 1
ATOM 3164 N N . GLY B 1 178 ? -22.047 13.852 3.422 1 97.81 178 GLY B N 1
ATOM 3165 C CA . GLY B 1 178 ? -21.703 12.5 3.012 1 97.81 178 GLY B CA 1
ATOM 3166 C C . GLY B 1 178 ? -21.938 11.469 4.102 1 97.81 178 GLY B C 1
ATOM 3167 O O . GLY B 1 178 ? -21.734 10.273 3.883 1 97.81 178 GLY B O 1
ATOM 3168 N N . ASN B 1 179 ? -22.297 11.953 5.258 1 98.25 179 ASN B N 1
ATOM 3169 C CA . ASN B 1 179 ? -22.562 11.094 6.406 1 98.25 179 ASN B CA 1
ATOM 3170 C C . ASN B 1 179 ? -21.328 10.266 6.77 1 98.25 179 ASN B C 1
ATOM 3172 O O . ASN B 1 179 ? -21.422 9.039 6.902 1 98.25 179 ASN B O 1
ATOM 3176 N N . VAL B 1 180 ? -20.234 10.906 6.828 1 98.75 180 VAL B N 1
ATOM 3177 C CA . VAL B 1 180 ? -18.969 10.273 7.223 1 98.75 180 VAL B CA 1
ATOM 3178 C C . VAL B 1 180 ? -18.328 11.07 8.352 1 98.75 180 VAL B C 1
ATOM 3180 O O . VAL B 1 180 ? -18.156 12.289 8.25 1 98.75 180 VAL B O 1
ATOM 3183 N N . LYS B 1 181 ? -18.016 10.438 9.414 1 98.56 181 LYS B N 1
ATOM 3184 C CA . LYS B 1 181 ? -17.203 11.055 10.461 1 98.56 181 LYS B CA 1
ATOM 3185 C C . LYS B 1 181 ? -15.711 10.961 10.133 1 98.56 181 LYS B C 1
ATOM 3187 O O . LYS B 1 181 ? -15.18 9.867 9.945 1 98.56 181 LYS B O 1
ATOM 3192 N N . LEU B 1 182 ? -15.07 12.078 10.078 1 98.44 182 LEU B N 1
ATOM 3193 C CA . LEU B 1 182 ? -13.633 12.109 9.828 1 98.44 182 LEU B CA 1
ATOM 3194 C C . LEU B 1 182 ? -12.852 12.109 11.133 1 98.44 182 LEU B C 1
ATOM 3196 O O . LEU B 1 182 ? -13.078 12.961 12 1 98.44 182 LEU B O 1
ATOM 3200 N N . HIS B 1 183 ? -12.023 11.148 11.305 1 98.56 183 HIS B N 1
ATOM 3201 C CA . HIS B 1 183 ? -11.016 11.117 12.359 1 98.56 183 HIS B CA 1
ATOM 3202 C C . HIS B 1 183 ? -9.664 11.594 11.836 1 98.56 183 HIS B C 1
ATOM 3204 O O . HIS B 1 183 ? -9.391 11.508 10.633 1 98.56 183 HIS B O 1
ATOM 3210 N N . TYR B 1 184 ? -8.867 12.148 12.68 1 98.62 184 TYR B N 1
ATOM 3211 C CA . TYR B 1 184 ? -7.523 12.562 12.289 1 98.62 184 TYR B CA 1
ATOM 3212 C C . TYR B 1 184 ? -6.621 12.695 13.508 1 98.62 184 TYR B C 1
ATOM 3214 O O . TYR B 1 184 ? -7.098 12.727 14.641 1 98.62 184 TYR B O 1
ATOM 3222 N N . LEU B 1 185 ? -5.316 12.758 13.289 1 98.75 185 LEU B N 1
ATOM 3223 C CA . LEU B 1 185 ? -4.367 12.773 14.398 1 98.75 185 LEU B CA 1
ATOM 3224 C C . LEU B 1 185 ? -3.863 14.188 14.672 1 98.75 185 LEU B C 1
ATOM 3226 O O . LEU B 1 185 ? -3.648 14.562 15.82 1 98.75 185 LEU B O 1
ATOM 3230 N N . THR B 1 186 ? -3.592 14.938 13.633 1 98.88 186 THR B N 1
ATOM 3231 C CA . THR B 1 186 ? -2.979 16.25 13.797 1 98.88 186 THR B CA 1
ATOM 3232 C C . THR B 1 186 ? -3.363 17.172 12.641 1 98.88 186 THR B C 1
ATOM 3234 O O . THR B 1 186 ? -3.932 16.734 11.641 1 98.88 186 THR B O 1
ATOM 3237 N N . THR B 1 187 ? -3.225 18.453 12.789 1 98.5 187 THR B N 1
ATOM 3238 C CA . THR B 1 187 ? -3.592 19.469 11.82 1 98.5 187 THR B CA 1
ATOM 3239 C C . THR B 1 187 ? -2.461 20.484 11.648 1 98.5 187 THR B C 1
ATOM 3241 O O . THR B 1 187 ? -1.454 20.422 12.359 1 98.5 187 THR B O 1
ATOM 3244 N N . TRP B 1 188 ? -2.678 21.438 10.703 1 98.38 188 TRP B N 1
ATOM 3245 C CA . TRP B 1 188 ? -1.724 22.531 10.523 1 98.38 188 TRP B CA 1
ATOM 3246 C C . TRP B 1 188 ? -1.624 23.375 11.781 1 98.38 188 TRP B C 1
ATOM 3248 O O . TRP B 1 188 ? -0.549 23.891 12.117 1 98.38 188 TRP B O 1
ATOM 3258 N N . ARG B 1 189 ? -2.703 23.562 12.5 1 98.25 189 ARG B N 1
ATOM 3259 C CA . ARG B 1 189 ? -2.68 24.375 13.711 1 98.25 189 ARG B CA 1
ATOM 3260 C C . ARG B 1 189 ? -1.817 23.734 14.789 1 98.25 189 ARG B C 1
ATOM 3262 O O . ARG B 1 189 ? -1.131 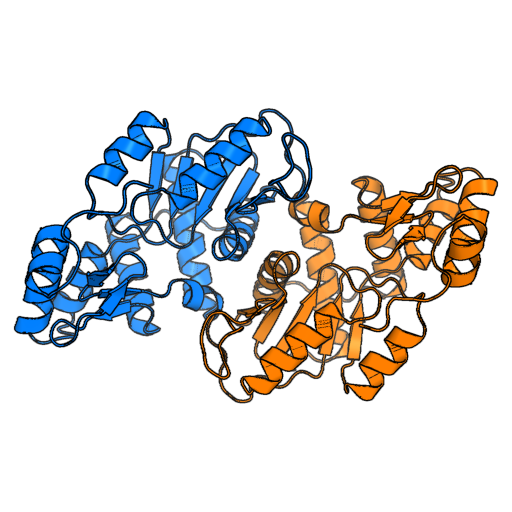24.438 15.539 1 98.25 189 ARG B O 1
ATOM 3269 N N . ASP B 1 190 ? -1.914 22.406 14.875 1 98.81 190 ASP B N 1
ATOM 3270 C CA . ASP B 1 190 ? -1.061 21.688 15.812 1 98.81 190 ASP B CA 1
ATOM 3271 C C . ASP B 1 190 ? 0.412 21.828 15.438 1 98.81 190 ASP B C 1
ATOM 3273 O O . ASP B 1 190 ? 1.267 22.016 16.297 1 98.81 190 ASP B O 1
ATOM 3277 N N . VAL B 1 191 ? 0.705 21.75 14.164 1 98.75 191 VAL B N 1
ATOM 3278 C CA . VAL B 1 191 ? 2.062 21.859 13.641 1 98.75 191 VAL B CA 1
ATOM 3279 C C . VAL B 1 191 ? 2.598 23.266 13.922 1 98.75 191 VAL B C 1
ATOM 3281 O O . VAL B 1 191 ? 3.75 23.438 14.328 1 98.75 191 VAL B O 1
ATOM 3284 N N . LEU B 1 192 ? 1.771 24.25 13.672 1 98.69 192 LEU B N 1
ATOM 3285 C CA . LEU B 1 192 ? 2.152 25.625 13.938 1 98.69 192 LEU B CA 1
ATOM 3286 C C . LEU B 1 192 ? 2.412 25.844 15.43 1 98.69 192 LEU B C 1
ATOM 3288 O O . LEU B 1 192 ? 3.355 26.547 15.805 1 98.69 192 LEU B O 1
ATOM 3292 N N . ALA B 1 193 ? 1.571 25.312 16.281 1 98.75 193 ALA B N 1
ATOM 3293 C CA . ALA B 1 193 ? 1.727 25.453 17.719 1 98.75 193 ALA B CA 1
ATOM 3294 C C . ALA B 1 193 ? 3.074 24.906 18.188 1 98.75 193 ALA B C 1
ATOM 3296 O O . ALA B 1 193 ? 3.748 25.531 19.016 1 98.75 193 ALA B O 1
ATOM 3297 N N . VAL B 1 194 ? 3.467 23.766 17.656 1 98.81 194 VAL B N 1
ATOM 3298 C CA . VAL B 1 194 ? 4.754 23.172 18 1 98.81 194 VAL B CA 1
ATOM 3299 C C . VAL B 1 194 ? 5.887 24.062 17.5 1 98.81 194 VAL B C 1
ATOM 3301 O O . VAL B 1 194 ? 6.863 24.297 18.203 1 98.81 194 VAL B O 1
ATOM 3304 N N . ALA B 1 195 ? 5.762 24.578 16.266 1 98.69 195 ALA B N 1
ATOM 3305 C CA . ALA B 1 195 ? 6.781 25.453 15.695 1 98.69 195 ALA B CA 1
ATOM 3306 C C . ALA B 1 195 ? 6.977 26.703 16.547 1 98.69 195 ALA B C 1
ATOM 3308 O O . ALA B 1 195 ? 8.102 27.172 16.734 1 98.69 195 ALA B O 1
ATOM 3309 N N . ARG B 1 196 ? 5.852 27.25 17.047 1 98.31 196 ARG B N 1
ATOM 3310 C CA . ARG B 1 196 ? 5.914 28.422 17.906 1 98.31 196 ARG B CA 1
ATOM 3311 C C . ARG B 1 196 ? 6.57 28.078 19.25 1 98.31 196 ARG B C 1
ATOM 3313 O O . ARG B 1 196 ? 7.461 28.797 19.703 1 98.31 196 ARG B O 1
ATOM 3320 N N . ALA B 1 197 ? 6.121 27.031 19.844 1 98.31 197 ALA B N 1
ATOM 3321 C CA . ALA B 1 197 ? 6.609 26.625 21.172 1 98.31 197 ALA B CA 1
ATOM 3322 C C . ALA B 1 197 ? 8.109 26.359 21.125 1 98.31 197 ALA B C 1
ATOM 3324 O O . ALA B 1 197 ? 8.828 26.656 22.094 1 98.31 197 ALA B O 1
ATOM 3325 N N . GLU B 1 198 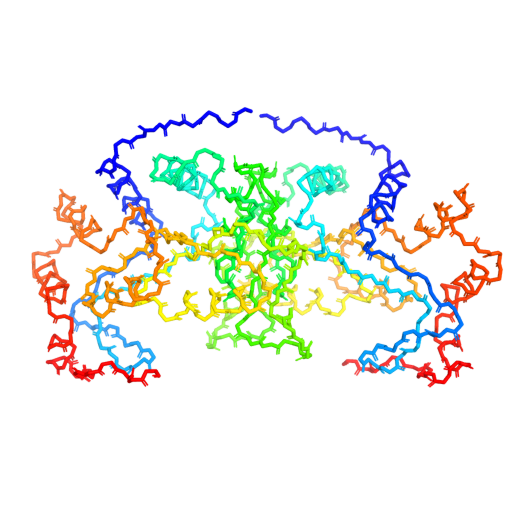? 8.523 25.797 20.031 1 97.94 198 GLU B N 1
ATOM 3326 C CA . GLU B 1 198 ? 9.922 25.422 19.922 1 97.94 198 GLU B CA 1
ATOM 3327 C C . GLU B 1 198 ? 10.734 26.469 19.172 1 97.94 198 GLU B C 1
ATOM 3329 O O . GLU B 1 198 ? 11.922 26.281 18.906 1 97.94 198 GLU B O 1
ATOM 3334 N N . LYS B 1 199 ? 10.109 27.578 18.781 1 97.5 199 LYS B N 1
ATOM 3335 C CA . LYS B 1 199 ? 10.742 28.703 18.094 1 97.5 199 LYS B CA 1
ATOM 3336 C C . LYS B 1 199 ? 11.523 28.219 16.875 1 97.5 199 LYS B C 1
ATOM 3338 O O . LYS B 1 199 ? 12.695 28.562 16.719 1 97.5 199 LYS B O 1
ATOM 3343 N N . LEU B 1 200 ? 10.859 27.406 16.078 1 97.75 200 LEU B N 1
ATOM 3344 C CA . LEU B 1 200 ? 11.508 26.812 14.93 1 97.75 200 LEU B CA 1
ATOM 3345 C C . LEU B 1 200 ? 11.703 27.828 13.812 1 97.75 200 LEU B C 1
ATOM 3347 O O . LEU B 1 200 ? 12.5 27.609 12.898 1 97.75 200 LEU B O 1
ATOM 3351 N N . PHE B 1 201 ? 10.984 28.969 13.82 1 97.12 201 PHE B N 1
ATOM 3352 C CA . PHE B 1 201 ? 11.031 30.016 12.812 1 97.12 201 PHE B CA 1
ATOM 3353 C C . PHE B 1 201 ? 10.93 31.391 13.461 1 97.12 201 PHE B C 1
ATOM 3355 O O . PHE B 1 201 ? 10.578 31.5 14.633 1 97.12 201 PHE B O 1
ATOM 3362 N N . ASP B 1 202 ? 11.25 32.438 12.641 1 96.12 202 ASP B N 1
ATOM 3363 C CA . ASP B 1 202 ? 11.062 33.781 13.133 1 96.12 202 ASP B CA 1
ATOM 3364 C C . ASP B 1 202 ? 9.586 34.156 13.203 1 96.12 202 ASP B C 1
ATOM 3366 O O . ASP B 1 202 ? 8.742 33.469 12.617 1 96.12 202 ASP B O 1
ATOM 3370 N N . GLU B 1 203 ? 9.297 35.125 13.977 1 96.31 203 GLU B N 1
ATOM 3371 C CA . GLU B 1 203 ? 7.91 35.531 14.211 1 96.31 203 GLU B CA 1
ATOM 3372 C C . GLU B 1 203 ? 7.223 35.938 12.914 1 96.31 203 GLU B C 1
ATOM 3374 O O . GLU B 1 203 ? 6.023 35.719 12.742 1 96.31 203 GLU B O 1
ATOM 3379 N N . LYS B 1 204 ? 7.914 36.562 12.008 1 95.5 204 LYS B N 1
ATOM 3380 C CA . LYS B 1 204 ? 7.355 36.938 10.719 1 95.5 204 LYS B CA 1
ATOM 3381 C C . LYS B 1 204 ? 6.816 35.75 9.953 1 95.5 204 LYS B C 1
ATOM 3383 O O . LYS B 1 204 ? 5.691 35.781 9.461 1 95.5 204 LYS B O 1
ATOM 3388 N N . THR B 1 205 ? 7.633 34.688 9.883 1 96.31 205 THR B N 1
ATOM 3389 C CA . THR B 1 205 ? 7.227 33.438 9.211 1 96.31 205 THR B CA 1
ATOM 3390 C C . THR B 1 205 ? 6.035 32.812 9.914 1 96.31 205 THR B C 1
ATOM 3392 O O . THR B 1 205 ? 5.051 32.438 9.273 1 96.31 205 THR B O 1
ATOM 3395 N N . LEU B 1 206 ? 6.102 32.688 11.219 1 97.94 206 LEU B N 1
ATOM 3396 C CA . LEU B 1 206 ? 5.047 32.062 11.992 1 97.94 206 LEU B CA 1
ATOM 3397 C C . LEU B 1 206 ? 3.73 32.812 11.844 1 97.94 206 LEU B C 1
ATOM 3399 O O . LEU B 1 206 ? 2.672 32.188 11.672 1 97.94 206 LEU B O 1
ATOM 3403 N N . SER B 1 207 ? 3.814 34.094 11.852 1 97.06 207 SER B N 1
ATOM 3404 C CA . SER B 1 207 ? 2.619 34.938 11.711 1 97.06 207 SER B CA 1
ATOM 3405 C C . SER B 1 207 ? 2.055 34.844 10.297 1 97.06 207 SER B C 1
ATOM 3407 O O . SER B 1 207 ? 0.839 34.906 10.109 1 97.06 207 SER B O 1
ATOM 3409 N N . GLY B 1 208 ? 2.916 34.812 9.344 1 95.94 208 GLY B N 1
ATOM 3410 C CA . GLY B 1 208 ? 2.479 34.625 7.969 1 95.94 208 GLY B CA 1
ATOM 3411 C C . GLY B 1 208 ? 1.726 33.312 7.758 1 95.94 208 GLY B C 1
ATOM 3412 O O . GLY B 1 208 ? 0.689 33.281 7.094 1 95.94 208 GLY B O 1
ATOM 3413 N N . VAL B 1 209 ? 2.258 32.219 8.328 1 97.62 209 VAL B N 1
ATOM 3414 C CA . VAL B 1 209 ? 1.599 30.906 8.25 1 97.62 209 VAL B CA 1
ATOM 3415 C C . VAL B 1 209 ? 0.246 30.969 8.953 1 97.62 209 VAL B C 1
ATOM 3417 O O . VAL B 1 209 ? -0.752 30.453 8.438 1 97.62 209 VAL B O 1
ATOM 3420 N N . GLU B 1 210 ? 0.236 31.609 10.086 1 97.75 210 GLU B N 1
ATOM 3421 C CA . GLU B 1 210 ? -1.018 31.734 10.828 1 97.75 210 GLU B CA 1
ATOM 3422 C C . GLU B 1 210 ? -2.061 32.5 10 1 97.75 210 GLU B C 1
ATOM 3424 O O . GLU B 1 210 ? -3.234 32.125 9.984 1 97.75 210 GLU B O 1
ATOM 3429 N N . ALA B 1 211 ? -1.642 33.562 9.352 1 97.06 211 ALA B N 1
ATOM 3430 C CA . ALA B 1 211 ? -2.541 34.344 8.508 1 97.06 211 ALA B CA 1
ATOM 3431 C C . ALA B 1 211 ? -3.125 33.469 7.391 1 97.06 211 ALA B C 1
ATOM 3433 O O . ALA B 1 211 ? -4.309 33.594 7.062 1 97.06 211 ALA B O 1
ATOM 3434 N N . PHE B 1 212 ? -2.32 32.719 6.82 1 96.62 212 PHE B N 1
ATOM 3435 C CA . PHE B 1 212 ? -2.771 31.781 5.781 1 96.62 212 PHE B CA 1
ATOM 3436 C C . PHE B 1 212 ? -3.785 30.797 6.34 1 96.62 212 PHE B C 1
ATOM 3438 O O . PHE B 1 212 ? -4.84 30.578 5.738 1 96.62 212 PHE B O 1
ATOM 3445 N N . LEU B 1 213 ? -3.479 30.109 7.488 1 97.06 213 LEU B N 1
ATOM 3446 C CA . LEU B 1 213 ? -4.363 29.125 8.078 1 97.06 213 LEU B CA 1
ATOM 3447 C C . LEU B 1 213 ? -5.715 29.734 8.438 1 97.06 213 LEU B C 1
ATOM 3449 O O . LEU B 1 213 ? -6.738 29.047 8.391 1 97.06 213 LEU B O 1
ATOM 3453 N N . ASP B 1 214 ? -5.715 31.031 8.75 1 96.38 214 ASP B N 1
ATOM 3454 C CA . ASP B 1 214 ? -6.949 31.734 9.094 1 96.38 214 ASP B CA 1
ATOM 3455 C C . ASP B 1 214 ? -7.781 32 7.844 1 96.38 214 ASP B C 1
ATOM 3457 O O . ASP B 1 214 ? -9.016 31.938 7.887 1 96.38 214 ASP B O 1
ATOM 3461 N N . ASN B 1 215 ? -7.078 32.438 6.805 1 94.62 215 ASN B N 1
ATOM 3462 C CA . ASN B 1 215 ? -7.73 32.812 5.559 1 94.62 215 ASN B CA 1
ATOM 3463 C C . ASN B 1 215 ? -6.934 32.375 4.34 1 94.62 215 ASN B C 1
ATOM 3465 O O . ASN B 1 215 ? -6.348 33.188 3.637 1 94.62 215 ASN B O 1
ATOM 3469 N N . PRO B 1 216 ? -7.082 31.047 4.062 1 94 216 PRO B N 1
ATOM 3470 C CA . PRO B 1 216 ? -6.18 30.469 3.057 1 94 216 PRO B CA 1
ATOM 3471 C C . PRO B 1 216 ? -6.391 31.078 1.667 1 94 216 PRO B C 1
ATOM 3473 O O . PRO B 1 216 ? -5.426 31.422 0.991 1 94 216 PRO B O 1
ATOM 3476 N N . LEU B 1 217 ? -7.602 31.266 1.279 1 91.88 217 LEU B N 1
ATOM 3477 C CA . LEU B 1 217 ? -7.867 31.703 -0.09 1 91.88 217 LEU B CA 1
ATOM 3478 C C . LEU B 1 217 ? -7.516 33.156 -0.277 1 91.88 217 LEU B C 1
ATOM 3480 O O . LEU B 1 217 ? -6.809 33.531 -1.222 1 91.88 217 LEU B O 1
ATOM 3484 N N . PRO B 1 218 ? -7.973 34.031 0.565 1 93.69 218 PRO B N 1
ATOM 3485 C CA . PRO B 1 218 ? -7.523 35.438 0.462 1 93.69 218 PRO B CA 1
ATOM 3486 C C . PRO B 1 218 ? -6.004 35.562 0.525 1 93.69 218 PRO B C 1
ATOM 3488 O O . PRO B 1 218 ? -5.422 36.375 -0.196 1 93.69 218 PRO B O 1
ATOM 3491 N N . TRP B 1 219 ? -5.406 34.844 1.399 1 94.94 219 TRP B N 1
ATOM 3492 C CA . TRP B 1 219 ? -3.949 34.844 1.489 1 94.94 219 TRP B CA 1
ATOM 3493 C C . TRP B 1 219 ? -3.314 34.438 0.163 1 94.94 219 TRP B C 1
ATOM 3495 O O . TRP B 1 219 ? -2.381 35.094 -0.311 1 94.94 219 TRP B O 1
ATOM 3505 N N . SER B 1 220 ? -3.791 33.312 -0.343 1 94.69 220 SER B N 1
ATOM 3506 C CA . SER B 1 220 ? -3.301 32.844 -1.632 1 94.69 220 SER B CA 1
ATOM 3507 C C . SER B 1 220 ? -3.426 33.938 -2.703 1 94.69 220 SER B C 1
ATOM 3509 O O . SER B 1 220 ? -2.479 34.188 -3.449 1 94.69 220 SER B O 1
ATOM 3511 N N . ALA B 1 221 ? -4.559 34.594 -2.773 1 94 221 ALA B N 1
ATOM 3512 C CA . ALA B 1 221 ? -4.816 35.625 -3.764 1 94 221 ALA B CA 1
ATOM 3513 C C . ALA B 1 221 ? -3.832 36.781 -3.611 1 94 221 ALA B C 1
ATOM 3515 O O . ALA B 1 221 ? -3.324 37.312 -4.605 1 94 221 ALA B O 1
ATOM 3516 N N . LYS B 1 222 ? -3.572 37.125 -2.467 1 94.88 222 LYS B N 1
ATOM 3517 C CA . LYS B 1 222 ? -2.668 38.25 -2.172 1 94.88 222 LYS B CA 1
ATOM 3518 C C . LYS B 1 222 ? -1.236 37.906 -2.576 1 94.88 222 LYS B C 1
ATOM 3520 O O . LYS B 1 222 ? -0.412 38.812 -2.768 1 94.88 222 LYS B O 1
ATOM 3525 N N . HIS B 1 223 ? -0.983 36.719 -2.695 1 94.81 223 HIS B N 1
ATOM 3526 C CA . HIS B 1 223 ? 0.384 36.312 -2.984 1 94.81 223 HIS B CA 1
ATOM 3527 C C . HIS B 1 223 ? 0.495 35.719 -4.387 1 94.81 223 HIS B C 1
ATOM 3529 O O . HIS B 1 223 ? 1.372 34.875 -4.652 1 94.81 223 HIS B O 1
ATOM 3535 N N . GLY B 1 224 ? -0.472 36 -5.211 1 92.31 224 GLY B N 1
ATOM 3536 C CA . GLY B 1 224 ? -0.373 35.688 -6.625 1 92.31 224 GLY B CA 1
ATOM 3537 C C . GLY B 1 224 ? -1.042 34.375 -6.988 1 92.31 224 GLY B C 1
ATOM 3538 O O . GLY B 1 224 ? -0.836 33.844 -8.086 1 92.31 224 GLY B O 1
ATOM 3539 N N . GLY B 1 225 ? -1.792 33.719 -6.023 1 93 225 GLY B N 1
ATOM 3540 C CA . GLY B 1 225 ? -2.51 32.5 -6.301 1 93 225 GLY B CA 1
ATOM 3541 C C . GLY B 1 225 ? -3.99 32.719 -6.551 1 93 225 GLY B C 1
ATOM 3542 O O . GLY B 1 225 ? -4.426 33.844 -6.801 1 93 225 GLY B O 1
ATOM 3543 N N . VAL B 1 226 ? -4.66 31.609 -6.648 1 87.12 226 VAL B N 1
ATOM 3544 C CA . VAL B 1 226 ? -6.094 31.656 -6.926 1 87.12 226 VAL B CA 1
ATOM 3545 C C . VAL B 1 226 ? -6.852 32.094 -5.676 1 87.12 226 VAL B C 1
ATOM 3547 O O . VAL B 1 226 ? -6.391 31.875 -4.555 1 87.12 226 VAL B O 1
ATOM 3550 N N . SER B 1 227 ? -8.039 32.625 -5.926 1 83.06 227 SER B N 1
ATOM 3551 C CA . SER B 1 227 ? -8.883 33.094 -4.828 1 83.06 227 SER B CA 1
ATOM 3552 C C . SER B 1 227 ? -10.055 32.156 -4.598 1 83.06 227 SER B C 1
ATOM 3554 O O . SER B 1 227 ? -10.82 32.312 -3.645 1 83.06 227 SER B O 1
ATOM 3556 N N . GLU B 1 228 ? -10.203 31.234 -5.465 1 76.88 228 GLU B N 1
ATOM 3557 C CA . GLU B 1 228 ? -11.234 30.219 -5.32 1 76.88 228 GLU B CA 1
ATOM 3558 C C . GLU B 1 228 ? -10.719 28.844 -5.727 1 76.88 228 GLU B C 1
ATOM 3560 O O . GLU B 1 228 ? -9.859 28.734 -6.598 1 76.88 228 GLU B O 1
ATOM 3565 N N . LEU B 1 229 ? -11.141 27.797 -4.902 1 70.38 229 LEU B N 1
ATOM 3566 C CA . LEU B 1 229 ? -10.75 26.438 -5.281 1 70.38 229 LEU B CA 1
ATOM 3567 C C . LEU B 1 229 ? -11.516 25.984 -6.516 1 70.38 229 LEU B C 1
ATOM 3569 O O . LEU B 1 229 ? -12.68 26.344 -6.703 1 70.38 229 LEU B O 1
ATOM 3573 N N . PRO B 1 230 ? -10.656 25.359 -7.453 1 57.69 230 PRO B N 1
ATOM 3574 C CA . PRO B 1 230 ? -11.359 24.844 -8.625 1 57.69 230 PRO B CA 1
ATOM 3575 C C . PRO B 1 230 ? -12.539 23.938 -8.242 1 57.69 230 PRO B C 1
ATOM 3577 O O . PRO B 1 230 ? -12.469 23.219 -7.25 1 57.69 230 PRO B O 1
ATOM 3580 N N . GLN B 1 231 ? -13.82 24.359 -8.594 1 50.47 231 GLN B N 1
ATOM 3581 C CA . GLN B 1 231 ? -15 23.516 -8.398 1 50.47 231 GLN B CA 1
ATOM 3582 C C . GLN B 1 231 ? -14.805 22.141 -9.023 1 50.47 231 GLN B C 1
ATOM 3584 O O . GLN B 1 231 ? -14.383 22.031 -10.18 1 50.47 231 GLN B O 1
ATOM 3589 N N . SER B 1 232 ? -14.25 21.125 -8.164 1 44.03 232 SER B N 1
ATOM 3590 C CA . SER B 1 232 ? -14.172 19.781 -8.742 1 44.03 232 SER B CA 1
ATOM 3591 C C . SER B 1 232 ? -15.492 19.375 -9.383 1 44.03 232 SER B C 1
ATOM 3593 O O . SER B 1 232 ? -16.562 19.828 -8.961 1 44.03 232 SER B O 1
#

Solvent-accessible surface area (backbone atoms only — not comparable to full-atom values): 24021 Å² total; per-residue (Å²): 129,82,79,74,63,84,68,56,64,71,58,49,14,45,52,51,28,51,52,34,55,74,70,59,28,49,47,80,34,59,89,68,51,42,72,45,95,79,41,35,32,31,35,60,48,76,44,67,56,40,42,55,26,35,52,72,58,37,49,52,52,41,48,49,48,52,31,47,46,32,71,74,72,35,86,81,60,58,57,29,24,27,4,36,61,67,74,8,29,41,57,19,38,56,41,15,61,70,69,70,32,21,22,36,35,29,44,86,58,65,59,78,75,69,58,51,21,28,57,43,38,59,74,59,76,64,34,31,34,36,38,30,34,48,60,36,64,54,43,64,71,59,48,57,41,48,51,46,41,40,64,42,36,32,37,61,50,40,34,36,19,54,31,30,48,81,60,48,72,66,21,58,54,48,31,60,77,61,53,32,49,77,44,64,48,29,35,53,67,40,35,49,50,51,37,59,77,66,57,72,60,56,67,69,45,54,50,46,46,50,49,29,57,76,36,43,39,65,43,7,36,74,66,76,22,38,66,64,78,75,82,124,128,84,78,73,64,84,68,56,64,71,58,48,15,46,51,52,30,51,51,33,55,75,70,59,28,51,46,79,34,59,87,68,51,43,72,46,94,79,41,35,33,31,35,61,48,74,44,68,55,42,41,56,27,36,53,72,58,37,50,51,52,42,48,50,50,52,32,47,48,32,71,74,72,35,87,80,61,58,58,30,24,28,4,35,60,67,74,7,29,39,55,19,39,56,38,16,61,70,67,72,31,20,22,36,35,28,43,86,59,64,59,76,74,69,58,53,22,29,57,43,39,59,74,61,77,64,34,31,34,36,39,29,34,46,58,34,65,53,43,65,72,59,49,57,41,48,51,46,40,40,63,42,37,32,37,61,50,39,34,36,18,54,31,30,48,80,58,48,72,65,21,60,53,46,31,60,76,62,54,33,49,78,44,63,49,29,35,53,65,41,37,48,50,52,36,59,76,66,56,72,58,56,67,69,47,52,50,47,45,50,50,28,57,75,36,43,38,64,44,8,36,75,67,75,22,37,66,66,79,75,81,124

Secondary structure (DSSP, 8-state):
--------HHHHHHHHHHHHHHTT-EEE-SSS-EE-TTS-EESEEE-GGGGGG-HHHHHHHHHHHHHHHHHHT-TT--SEEEEETTTHHHHHHHHHHHHT--EEEE-SS--SSSTTTTEEE---TT-EEEEEEEEESSSHHHHHHHHHHHHTT-EEEEEEEEEE----HHHHHHHHHTT-EEEEEEEHHHHHHHHHHTT-S-HHHHHHHHHHHHSHHHHHHHTTS-SS----/--------HHHHHHHHHHHHHHTT-EEE-SSS-EE-TTS-EESEEE-GGGGGG-HHHHHHHHHHHHHHHHHHT-TT--SEEEEETTTHHHHHHHHHHHHT--EEEE-SS--SSSTTTTEEE---TT-EEEEEEEEESSSHHHHHHHHHHHHTT-EEEEEEEEEE----HHHHHHHHHTT-EEEEEEEHHHHHHHHHHTT-S-HHHHHHHHHHHHSHHHHHHHTTS-SS----